Protein AF-A0A973CLG2-F1 (afdb_monomer_lite)

Secondary structure (DSSP, 8-state):
--------------S--HHHHHHHHHHHHHHHHHHHHTB-TTT--B-HHHHHHHHHHHHHHHHHHHTTTT---TTT--SHHHHHHHHHHHHHGGGHHHHTS-HHHHHHHHHHHHHHHHHHHHHHHHHHHHH---HHHHHHHHHHTTSPPEEEE-PPPSSS-TT-SEEEEGGGTEEEE-HHHHTT-HHHHHHHHHHHHHHHHS---HHHHHH-TTHHHHHHHHHHHHHTTSTTPPP-PPSSHHHHHHHHHHHHH-HHHHHHHHTTSS-HHHHHT---SSHHHHHHHHHHHTTTB--HHHHHHHHHHHHHTT-B-TTSPBP-GGGGEETTEE-HHHHHHHHHH-HHHHHHHHHHHHHHHHHHHHTTS-HHHHHHT--S-HHHHHHHHHHHHHTTS--S-S-------

Sequence (405 aa):
MTKKLTILFLLYFTSASAADFSDSIYAALLNELYRQAAIDPVTGLELKDERRRMQRQHEKLALWYKKKNDFISSKNCRSPECKKIWTSYKKEMANEKLLYVSAKKRLKFCKEIAAHYKLVNKTFDASIKNLTNDAEVRKLFKKRLKQTLHFRFRYFQRSQTSQTAAVYFPALQVIAINLDIAYKNTGNFIDSFAHEFWHHLLPVSESRLAESFFIEGQTELLADEWNNSFKGVKPGTIEYPLQTAWVSLLYSIEKEKYLRYLCSIIPKKTLANIEYKDGFSNHVISVFKNSQLCPPKKKQRLEELLANWGWKEDDKSPLKLDVHLEKGLFSKEKMLRLFKRKRQLYMDLANAIAVINLQDLHAKFTKDEILERLKVNNGLKANMSKLLDYCKNPKKEYNVKYFYE

Radius of gyration: 23.57 Å; chains: 1; bounding box: 64×48×65 Å

pLDDT: mean 80.49, std 15.83, range [25.83, 96.81]

Foldseek 3Di:
DDDDDPPPPPDDDDDDFLLRLLCVQLVQVLVVLCLLLCADPPPLDHVVVSLVVLQVVLVVLVVVCVVVVVPDDPVPQPDPVSVVSVVVNFQSCLSNVSSVDDSVLSSVLSVLSVVLSVVCSVCVVVLLVVQDPDPVLVVLLSVLSVDDAAETRGDDDPPPLRQQQWDADQVVSYIYGRNVNSSVDDQRNSLNVQLNVQLSSFPDDLLVVLVDLLLLLVSQLRSVLSSVSRPDHDDDPGALLLSVLLVLLLCLLPVHVVSCCRNVVDPLVVSLPDDDPDPLNVLSSPLSNCLQAAPPVNQVQLQVLVVLLVDAPPVRHRDHCVQQDDPRGRDSVSLSVCCVPVVVVSSVSSSSSSLVSLVVSCVPDPLVRSLVSRPGDPVSSVSSSVVSVCSVPPHNDPPHDDNDD

Structure (mmCIF, N/CA/C/O backbone):
data_AF-A0A973CLG2-F1
#
_entry.id   AF-A0A973CLG2-F1
#
loop_
_atom_site.group_PDB
_atom_site.id
_atom_site.type_symbol
_atom_site.label_atom_id
_atom_site.label_alt_id
_atom_site.label_comp_id
_atom_site.label_asym_id
_atom_site.label_entity_id
_atom_site.label_seq_id
_atom_site.pdbx_PDB_ins_code
_atom_site.Cartn_x
_atom_site.Cartn_y
_atom_site.Cartn_z
_atom_site.occupancy
_atom_site.B_iso_or_equiv
_atom_site.auth_seq_id
_atom_site.auth_comp_id
_atom_site.auth_asym_id
_atom_site.auth_atom_id
_atom_site.pdbx_PDB_model_num
ATOM 1 N N . MET A 1 1 ? -35.916 29.441 30.703 1.00 29.02 1 MET A N 1
ATOM 2 C CA . MET A 1 1 ? -35.118 28.470 31.493 1.00 29.02 1 MET A CA 1
ATOM 3 C C . MET A 1 1 ? -35.302 27.113 30.824 1.00 29.02 1 MET A C 1
ATOM 5 O O . MET A 1 1 ? -36.443 26.757 30.612 1.00 29.02 1 MET A O 1
ATOM 9 N N . THR A 1 2 ? -34.326 26.350 30.338 1.00 29.56 2 THR A N 1
ATOM 10 C CA . THR A 1 2 ? -32.862 26.372 30.442 1.00 29.56 2 THR A CA 1
ATOM 11 C C . THR A 1 2 ? -32.321 25.562 29.250 1.00 29.56 2 THR A C 1
ATOM 13 O O . THR A 1 2 ? -32.924 24.578 28.831 1.00 29.56 2 THR A O 1
ATOM 16 N N . LYS A 1 3 ? -31.195 26.011 28.694 1.00 30.45 3 LYS A N 1
ATOM 17 C CA . LYS A 1 3 ? -30.472 25.493 27.520 1.00 30.45 3 LYS A CA 1
ATOM 18 C C . LYS A 1 3 ? -30.114 23.994 27.609 1.00 30.45 3 LYS A C 1
ATOM 20 O O . LYS A 1 3 ? -29.647 23.552 28.652 1.00 30.45 3 LYS A O 1
ATOM 25 N N . LYS A 1 4 ? -30.150 23.277 26.476 1.00 27.64 4 LYS A N 1
ATOM 26 C CA . LYS A 1 4 ? -29.234 22.160 26.143 1.00 27.64 4 LYS A CA 1
ATOM 27 C C . LYS A 1 4 ? -28.883 22.264 24.652 1.00 27.64 4 LYS A C 1
ATOM 29 O O . LYS A 1 4 ? -29.654 21.846 23.804 1.00 27.64 4 LYS A O 1
ATOM 34 N N . LEU A 1 5 ? -27.944 23.138 24.295 1.00 26.69 5 LEU A N 1
ATOM 35 C CA . LEU A 1 5 ? -26.532 22.812 24.035 1.00 26.69 5 LEU A CA 1
ATOM 36 C C . LEU A 1 5 ? -26.334 21.742 22.940 1.00 26.69 5 LEU A C 1
ATOM 38 O O . LEU A 1 5 ? -25.760 20.681 23.165 1.00 26.69 5 LEU A O 1
ATOM 42 N N . THR A 1 6 ? -26.775 22.053 21.724 1.00 26.38 6 THR A N 1
ATOM 43 C CA . THR A 1 6 ? -26.227 21.444 20.508 1.00 26.38 6 THR A CA 1
ATOM 44 C C . THR A 1 6 ? -24.840 22.046 20.280 1.00 26.38 6 THR A C 1
ATOM 46 O O . THR A 1 6 ? -24.707 23.080 19.631 1.00 26.38 6 THR A O 1
ATOM 49 N N . ILE A 1 7 ? -23.793 21.453 20.860 1.00 26.30 7 ILE A N 1
ATOM 50 C CA . ILE A 1 7 ? -22.419 21.786 20.466 1.00 26.30 7 ILE A CA 1
ATOM 51 C C . ILE A 1 7 ? -22.184 21.134 19.100 1.00 26.30 7 ILE A C 1
ATOM 53 O O . ILE A 1 7 ? -21.836 19.958 19.002 1.00 26.30 7 ILE A O 1
ATOM 57 N N . LEU A 1 8 ? -22.405 21.907 18.034 1.00 25.83 8 LEU A N 1
ATOM 58 C CA . LEU A 1 8 ? -21.754 21.669 16.752 1.00 25.83 8 LEU A CA 1
ATOM 59 C C . LEU A 1 8 ? -20.248 21.867 16.975 1.00 25.83 8 LEU A C 1
ATOM 61 O O . LEU A 1 8 ? -19.780 22.993 17.129 1.00 25.83 8 LEU A O 1
ATOM 65 N N . PHE A 1 9 ? -19.482 20.779 16.981 1.00 27.50 9 PHE A N 1
ATOM 66 C CA . PHE A 1 9 ? -18.028 20.829 16.820 1.00 27.50 9 PHE A CA 1
ATOM 67 C C . PHE A 1 9 ? -17.706 21.170 15.355 1.00 27.50 9 PHE A C 1
ATOM 69 O O . PHE A 1 9 ? -17.361 20.310 14.549 1.00 27.50 9 PHE A O 1
ATOM 76 N N . LEU A 1 10 ? -17.862 22.442 14.992 1.00 30.69 10 LEU A N 1
ATOM 77 C CA . LEU A 1 10 ? -17.218 23.035 13.821 1.00 30.69 10 LEU A CA 1
ATOM 78 C C . LEU A 1 10 ? -15.896 23.632 14.309 1.00 30.69 10 LEU A C 1
ATOM 80 O O . LEU A 1 10 ? -15.829 24.788 14.721 1.00 30.69 10 LEU A O 1
ATOM 84 N N . LEU A 1 11 ? -14.846 22.809 14.333 1.00 33.28 11 LEU A N 1
ATOM 85 C CA . LEU A 1 11 ? -13.491 23.292 14.578 1.00 33.28 11 LEU A CA 1
ATOM 86 C C . LEU A 1 11 ? -13.006 24.046 13.336 1.00 33.28 11 LEU A C 1
ATOM 88 O O . LEU A 1 11 ? -12.736 23.457 12.289 1.00 33.28 11 LEU A O 1
ATOM 92 N N . TYR A 1 12 ? -12.907 25.365 13.481 1.00 29.38 12 TYR A N 1
ATOM 93 C CA . TYR A 1 12 ? -12.111 26.236 12.628 1.00 29.38 12 TYR A CA 1
ATOM 94 C C . TYR A 1 12 ? -10.641 25.793 12.696 1.00 29.38 12 TYR A C 1
ATOM 96 O O . TYR A 1 12 ? -9.980 25.967 13.716 1.00 29.38 12 TYR A O 1
ATOM 104 N N . PHE A 1 13 ? -10.110 25.229 11.609 1.00 34.00 13 PHE A N 1
ATOM 105 C CA . PHE A 1 13 ? -8.679 24.951 11.474 1.00 34.00 13 PHE A CA 1
ATOM 106 C C . PHE A 1 13 ? -7.966 26.163 10.868 1.00 34.00 13 PHE A C 1
ATOM 108 O O . PHE A 1 13 ? -7.696 26.215 9.668 1.00 34.00 13 PHE A O 1
ATOM 115 N N . THR A 1 14 ? -7.632 27.146 11.700 1.00 32.78 14 THR A N 1
ATOM 116 C CA . THR A 1 14 ? -6.644 28.175 11.351 1.00 32.78 14 THR A CA 1
ATOM 117 C C . THR A 1 14 ? -5.260 27.727 11.821 1.00 32.78 14 THR A C 1
ATOM 119 O O . THR A 1 14 ? -5.054 27.460 12.999 1.00 32.78 14 THR A O 1
ATOM 122 N N . SER A 1 15 ? -4.331 27.590 10.866 1.00 38.94 15 SER A N 1
ATOM 123 C CA . SER A 1 15 ? -2.878 27.404 11.055 1.00 38.94 15 SER A CA 1
ATOM 124 C C . SER A 1 15 ? -2.426 26.397 12.128 1.00 38.94 15 SER A C 1
ATOM 126 O O . SER A 1 15 ? -1.574 26.705 12.952 1.00 38.94 15 SER A O 1
ATOM 128 N N . ALA A 1 16 ? -2.926 25.165 12.062 1.00 37.53 16 ALA A N 1
ATOM 129 C CA . ALA A 1 16 ? -2.417 24.041 12.847 1.00 37.53 16 ALA A CA 1
ATOM 130 C C . ALA A 1 16 ? -1.033 23.571 12.346 1.00 37.53 16 ALA A C 1
ATOM 132 O O . ALA A 1 16 ? -0.792 23.461 11.129 1.00 37.53 16 ALA A O 1
ATOM 133 N N . SER A 1 17 ? -0.124 23.294 13.281 1.00 45.66 17 SER A N 1
ATOM 134 C CA . SER A 1 17 ? 1.103 22.535 13.035 1.00 45.66 17 SER A CA 1
ATOM 135 C C . SER A 1 17 ? 0.755 21.094 12.611 1.00 45.66 17 SER A C 1
ATOM 137 O O . SER A 1 17 ? -0.390 20.658 12.716 1.00 45.66 17 SER A O 1
ATOM 139 N N . ALA A 1 18 ? 1.714 20.336 12.071 1.00 44.69 18 ALA A N 1
ATOM 140 C CA . ALA A 1 18 ? 1.458 18.947 11.661 1.00 44.69 18 ALA A CA 1
ATOM 141 C C . ALA A 1 18 ? 1.094 18.033 12.852 1.00 44.69 18 ALA A C 1
ATOM 143 O O . ALA A 1 18 ? 0.327 17.086 12.675 1.00 44.69 18 ALA A O 1
ATOM 144 N N . ALA A 1 19 ? 1.593 18.359 14.052 1.00 48.97 19 ALA A N 1
ATOM 145 C CA . ALA A 1 19 ? 1.248 17.681 15.300 1.00 48.97 19 ALA A CA 1
ATOM 146 C C . ALA A 1 19 ? -0.251 17.836 15.613 1.00 48.97 19 ALA A C 1
ATOM 148 O O . ALA A 1 19 ? -0.948 16.829 15.735 1.00 48.97 19 ALA A O 1
ATOM 149 N N . ASP A 1 20 ? -0.767 19.071 15.567 1.00 53.72 20 ASP A N 1
ATOM 150 C CA . ASP A 1 20 ? -2.161 19.405 15.907 1.00 53.72 20 ASP A CA 1
ATOM 151 C C . ASP A 1 20 ? -3.197 18.681 15.022 1.00 53.72 20 ASP A C 1
ATOM 153 O O . ASP A 1 20 ? -4.295 18.343 15.468 1.00 53.72 20 ASP A O 1
ATOM 157 N N . PHE A 1 21 ? -2.868 18.412 13.753 1.00 54.22 21 PHE A N 1
ATOM 158 C CA . PHE A 1 21 ? -3.772 17.680 12.865 1.00 54.22 21 PHE A CA 1
ATOM 159 C C . PHE A 1 21 ? -3.670 16.164 13.007 1.00 54.22 21 PHE A C 1
ATOM 161 O O . PHE A 1 21 ? -4.703 15.491 12.974 1.00 54.22 21 PHE A O 1
ATOM 168 N N . SER A 1 22 ? -2.466 15.609 13.184 1.00 57.81 22 SER A N 1
ATOM 169 C CA . SER A 1 22 ? -2.347 14.180 13.483 1.00 57.81 22 SER A CA 1
ATOM 170 C C . SER A 1 22 ? -3.107 13.843 14.772 1.00 57.81 22 SER A C 1
ATOM 172 O O . SER A 1 22 ? -3.892 12.896 14.783 1.00 57.81 22 SER A O 1
ATOM 174 N N . ASP A 1 23 ? -3.025 14.713 15.785 1.00 66.00 23 ASP A N 1
ATOM 175 C CA . ASP A 1 23 ? -3.828 14.628 17.003 1.00 66.00 23 ASP A CA 1
ATOM 176 C C . ASP A 1 23 ? -5.332 14.654 16.713 1.00 66.00 23 ASP A C 1
ATOM 178 O O . ASP A 1 23 ? -6.080 13.874 17.299 1.00 66.00 23 ASP A O 1
ATOM 182 N N . SER A 1 24 ? -5.791 15.468 15.756 1.00 69.25 24 SER A N 1
ATOM 183 C CA . SER A 1 24 ? -7.209 15.517 15.374 1.00 69.25 24 SER A CA 1
ATOM 184 C C . SER A 1 24 ? -7.703 14.243 14.667 1.00 69.25 24 SER A C 1
ATOM 186 O O . SER A 1 24 ? -8.803 13.766 14.956 1.00 69.25 24 SER A O 1
ATOM 188 N N . ILE A 1 25 ? -6.883 13.647 13.791 1.00 73.25 25 ILE A N 1
ATOM 189 C CA . ILE A 1 25 ? -7.182 12.378 13.110 1.00 73.25 25 ILE A CA 1
ATOM 190 C C . ILE A 1 25 ? -7.242 11.244 14.133 1.00 73.25 25 ILE A C 1
ATOM 192 O O . ILE A 1 25 ? -8.201 10.470 14.155 1.00 73.25 25 ILE A O 1
ATOM 196 N N . TYR A 1 26 ? -6.244 11.154 15.010 1.00 75.88 26 TYR A N 1
ATOM 197 C CA . TYR A 1 26 ? -6.197 10.107 16.024 1.00 75.88 26 TYR A CA 1
ATOM 198 C C . TYR A 1 26 ? -7.281 10.285 17.088 1.00 75.88 26 TYR A C 1
ATOM 200 O O . TYR A 1 26 ? -7.876 9.295 17.503 1.00 75.88 26 TYR A O 1
ATOM 208 N N . ALA A 1 27 ? -7.617 11.516 17.479 1.00 77.12 27 ALA A N 1
ATOM 209 C CA . ALA A 1 27 ? -8.753 11.783 18.358 1.00 77.12 27 ALA A CA 1
ATOM 210 C C . ALA A 1 27 ? -10.077 11.350 17.715 1.00 77.12 27 ALA A C 1
ATOM 212 O O . ALA A 1 27 ? -10.885 10.687 18.365 1.00 77.12 27 ALA A O 1
ATOM 213 N N . ALA A 1 28 ? -10.288 11.655 16.429 1.00 80.00 28 ALA A N 1
ATOM 214 C CA . ALA A 1 28 ? -11.472 11.210 15.697 1.00 80.00 28 ALA A CA 1
ATOM 215 C C . ALA A 1 28 ? -11.559 9.677 15.628 1.00 80.00 28 ALA A C 1
ATOM 217 O O . ALA A 1 28 ? -12.631 9.112 15.855 1.00 80.00 28 ALA A O 1
ATOM 218 N N . LEU A 1 29 ? -10.433 8.999 15.389 1.00 83.69 29 LEU A N 1
ATOM 219 C CA . LEU A 1 29 ? -10.368 7.543 15.423 1.00 83.69 29 LEU A CA 1
ATOM 220 C C . LEU A 1 29 ? -10.675 6.990 16.815 1.00 83.69 29 LEU A C 1
ATOM 222 O O . LEU A 1 29 ? -11.507 6.098 16.935 1.00 83.69 29 LEU A O 1
ATOM 226 N N . LEU A 1 30 ? -10.020 7.496 17.863 1.00 85.75 30 LEU A N 1
ATOM 227 C CA . LEU A 1 30 ? -10.207 7.010 19.229 1.00 85.75 30 LEU A CA 1
ATOM 228 C C . LEU A 1 30 ? -11.650 7.201 19.690 1.00 85.75 30 LEU A C 1
ATOM 230 O O . LEU A 1 30 ? -12.245 6.245 20.179 1.00 85.75 30 LEU A O 1
ATOM 234 N N . ASN A 1 31 ? -12.235 8.379 19.473 1.00 85.38 31 ASN A N 1
ATOM 235 C CA . ASN A 1 31 ? -13.639 8.645 19.794 1.00 85.38 31 ASN A CA 1
ATOM 236 C C . ASN A 1 31 ? -14.563 7.610 19.155 1.00 85.38 31 ASN A C 1
ATOM 238 O O . ASN A 1 31 ? -15.448 7.050 19.803 1.00 85.38 31 ASN A O 1
ATOM 242 N N . GLU A 1 32 ? -14.319 7.312 17.886 1.00 87.81 32 GLU A N 1
ATOM 243 C CA . GLU A 1 32 ? -15.111 6.343 17.160 1.00 87.81 32 GLU A CA 1
ATOM 244 C C . GLU A 1 32 ? -14.826 4.900 17.623 1.00 87.81 32 GLU A C 1
ATOM 246 O O . GLU A 1 32 ? -15.765 4.127 17.774 1.00 87.81 32 GLU A O 1
ATOM 251 N N . LEU A 1 33 ? -13.586 4.533 17.964 1.00 90.25 33 LEU A N 1
ATOM 252 C CA . LEU A 1 33 ? -13.255 3.224 18.545 1.00 90.25 33 LEU A CA 1
ATOM 253 C C . LEU A 1 33 ? -13.944 2.996 19.895 1.00 90.25 33 LEU A C 1
ATOM 255 O O . LEU A 1 33 ? -14.503 1.923 20.111 1.00 90.25 33 LEU A O 1
ATOM 259 N N . TYR A 1 34 ? -13.932 3.989 20.789 1.00 92.62 34 TYR A N 1
ATOM 260 C CA . TYR A 1 34 ? -14.622 3.923 22.081 1.00 92.62 34 TYR A CA 1
ATOM 261 C C . TYR A 1 34 ? -16.139 3.770 21.895 1.00 92.62 34 TYR A C 1
ATOM 263 O O . TYR A 1 34 ? -16.749 2.892 22.513 1.00 92.62 34 TYR A O 1
ATOM 271 N N . ARG A 1 35 ? -16.729 4.521 20.954 1.00 91.81 35 ARG A N 1
ATOM 272 C CA . ARG A 1 35 ? -18.143 4.386 20.568 1.00 91.81 35 ARG A CA 1
ATOM 273 C C . ARG A 1 35 ? -18.462 2.984 20.047 1.00 91.81 35 ARG A C 1
ATOM 275 O O . ARG A 1 35 ? -19.391 2.340 20.521 1.00 91.81 35 ARG A O 1
ATOM 282 N N . GLN A 1 36 ? -17.659 2.469 19.117 1.00 92.00 36 GLN A N 1
ATOM 283 C CA . GLN A 1 36 ? -17.831 1.121 18.563 1.00 92.00 36 GLN A CA 1
ATOM 284 C C . GLN A 1 36 ? -17.568 0.015 19.594 1.00 92.00 36 GLN A C 1
ATOM 286 O O . GLN A 1 36 ? -18.073 -1.096 19.451 1.00 92.00 36 GLN A O 1
ATOM 291 N N . ALA A 1 37 ? -16.801 0.300 20.643 1.00 93.44 37 ALA A N 1
ATOM 292 C CA . ALA A 1 37 ? -16.593 -0.596 21.769 1.00 93.44 37 ALA A CA 1
ATOM 293 C C . ALA A 1 37 ? -17.707 -0.501 22.828 1.00 93.44 37 ALA A C 1
ATOM 295 O O . ALA A 1 37 ? -17.735 -1.344 23.726 1.00 93.44 37 ALA A O 1
ATOM 296 N N . ALA A 1 38 ? -18.624 0.470 22.740 1.00 96.00 38 ALA A N 1
ATOM 297 C CA . ALA A 1 38 ? -19.581 0.813 23.796 1.00 96.00 38 ALA A CA 1
ATOM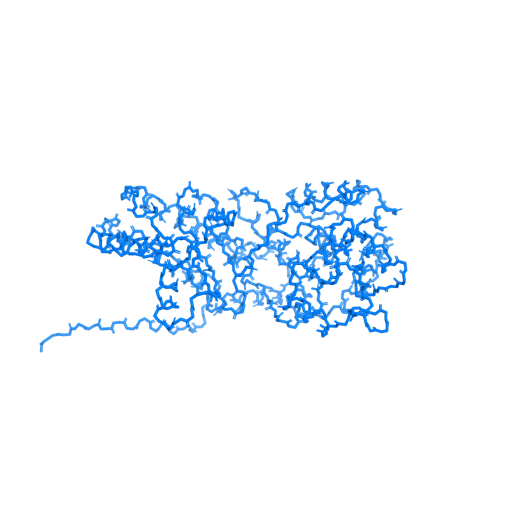 298 C C . ALA A 1 38 ? -18.884 1.022 25.157 1.00 96.00 38 ALA A C 1
ATOM 300 O O . ALA A 1 38 ? -19.274 0.451 26.181 1.00 96.00 38 ALA A O 1
ATOM 301 N N . ILE A 1 39 ? -17.801 1.800 25.137 1.00 96.00 39 ILE A N 1
ATOM 302 C CA . ILE A 1 39 ? -17.019 2.203 26.306 1.00 96.00 39 ILE A CA 1
ATOM 303 C C . ILE A 1 39 ? -17.008 3.727 26.352 1.00 96.00 39 ILE A C 1
ATOM 305 O O . ILE A 1 39 ? -16.725 4.377 25.347 1.00 96.00 39 ILE A O 1
ATOM 309 N N . ASP A 1 40 ? -17.274 4.292 27.522 1.00 92.19 40 ASP A N 1
ATOM 310 C CA . ASP A 1 40 ? -17.141 5.723 27.745 1.00 92.19 40 ASP A CA 1
ATOM 311 C C . ASP A 1 40 ? -15.647 6.112 27.756 1.00 92.19 40 ASP A C 1
ATOM 313 O O . ASP A 1 40 ? -14.876 5.549 28.543 1.00 92.19 40 ASP A O 1
ATOM 317 N N . PRO A 1 41 ? -15.200 7.042 26.893 1.00 85.75 41 PRO A N 1
ATOM 318 C CA . PRO A 1 41 ? -13.782 7.371 26.761 1.00 85.75 41 PRO A CA 1
ATOM 319 C C . PRO A 1 41 ? -13.200 8.104 27.980 1.00 85.75 41 PRO A C 1
ATOM 321 O O . PRO A 1 41 ? -11.981 8.112 28.143 1.00 85.75 41 PRO A O 1
ATOM 324 N N . VAL A 1 42 ? -14.036 8.709 28.833 1.00 86.00 42 VAL A N 1
ATOM 325 C CA . VAL A 1 42 ? -13.607 9.507 29.994 1.00 86.00 42 VAL A CA 1
ATOM 326 C C . VAL A 1 42 ? -13.492 8.629 31.237 1.00 86.00 42 VAL A C 1
ATOM 328 O O . VAL A 1 42 ? -12.469 8.618 31.916 1.00 86.00 42 VAL A O 1
ATOM 331 N N . THR A 1 43 ? -14.539 7.866 31.529 1.00 91.38 43 THR A N 1
ATOM 332 C CA . THR A 1 43 ? -14.642 7.016 32.722 1.00 91.38 43 THR A CA 1
ATOM 333 C C . THR A 1 43 ? -14.064 5.618 32.497 1.00 91.38 43 THR A C 1
ATOM 335 O O . THR A 1 43 ? -13.732 4.919 33.453 1.00 91.38 43 THR A O 1
ATOM 338 N N . GLY A 1 44 ? -13.948 5.177 31.239 1.00 89.62 44 GLY A N 1
ATOM 339 C CA . GLY A 1 44 ? -13.568 3.810 30.879 1.00 89.62 44 GLY A CA 1
ATOM 340 C C . GLY A 1 44 ? -14.634 2.762 31.214 1.00 89.62 44 GLY A C 1
ATOM 341 O O . GLY A 1 44 ? -14.360 1.562 31.110 1.00 89.62 44 GLY A O 1
ATOM 342 N N . LEU A 1 45 ? -15.827 3.190 31.634 1.00 95.06 45 LEU A N 1
ATOM 343 C CA . LEU A 1 45 ? -16.931 2.310 31.996 1.00 95.06 45 LEU A CA 1
ATOM 344 C C . LEU A 1 45 ? -17.702 1.842 30.761 1.00 95.06 45 LEU A C 1
ATOM 346 O O . LEU A 1 45 ? -17.720 2.482 29.711 1.00 95.06 45 LEU A O 1
ATOM 350 N N . GLU A 1 46 ? -18.353 0.690 30.893 1.00 96.38 46 GLU A N 1
ATOM 351 C CA . GLU A 1 46 ? -19.186 0.134 29.832 1.00 96.38 46 GLU A CA 1
ATOM 352 C C . GLU A 1 46 ? -20.514 0.885 29.695 1.00 96.38 46 GLU A C 1
ATOM 354 O O . GLU A 1 46 ? -21.287 0.992 30.649 1.00 96.38 46 GLU A O 1
ATOM 359 N N . LEU A 1 47 ? -20.838 1.275 28.463 1.00 96.56 47 LEU A N 1
ATOM 360 C CA . LEU A 1 47 ? -22.143 1.800 28.074 1.00 96.56 47 LEU A CA 1
ATOM 361 C C . LEU A 1 47 ? -23.104 0.630 27.801 1.00 96.56 47 LEU A C 1
ATOM 363 O O . LEU A 1 47 ? -23.345 0.236 26.657 1.00 96.56 47 LEU A O 1
ATOM 367 N N . LYS A 1 48 ? -23.628 0.022 28.875 1.00 95.88 48 LYS A N 1
ATOM 368 C CA . LYS A 1 48 ? -24.414 -1.230 28.814 1.00 95.88 48 LYS A CA 1
ATOM 369 C C . LYS A 1 48 ? -25.631 -1.145 27.890 1.00 95.88 48 LYS A C 1
ATOM 371 O O . LYS A 1 48 ? -25.882 -2.085 27.132 1.00 95.88 48 LYS A O 1
ATOM 376 N N . ASP A 1 49 ? -26.374 -0.043 27.939 1.00 96.81 49 ASP A N 1
ATOM 377 C CA . ASP A 1 49 ? -27.581 0.132 27.125 1.00 96.81 49 ASP A CA 1
ATOM 378 C C . ASP A 1 49 ? -27.248 0.328 25.647 1.00 96.81 49 ASP A C 1
ATOM 380 O O . ASP A 1 49 ? -27.911 -0.248 24.781 1.00 96.81 49 ASP A O 1
ATOM 384 N N . GLU A 1 50 ? -26.165 1.048 25.347 1.00 95.06 50 GLU A N 1
ATOM 385 C CA . GLU A 1 50 ? -25.673 1.179 23.980 1.00 95.06 50 GLU A CA 1
ATOM 386 C C . GLU A 1 50 ? -25.217 -0.173 23.428 1.00 95.06 50 GLU A C 1
ATOM 388 O O . GLU A 1 50 ? -25.637 -0.553 22.332 1.00 95.06 50 GLU A O 1
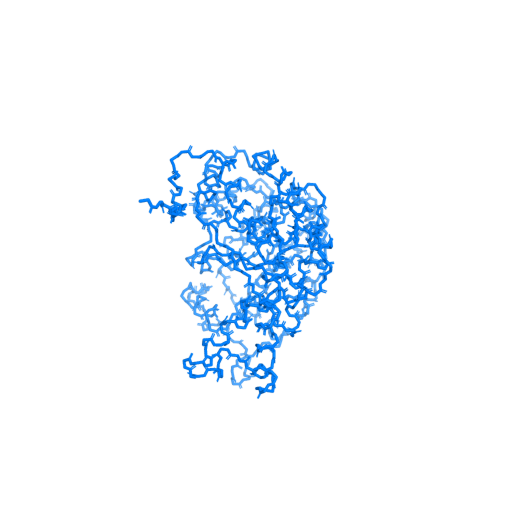ATOM 393 N N . ARG A 1 51 ? -24.458 -0.955 24.209 1.00 96.19 51 ARG A N 1
ATOM 394 C CA . ARG A 1 51 ? -24.062 -2.309 23.804 1.00 96.19 51 ARG A CA 1
ATOM 395 C C . ARG A 1 51 ? -25.276 -3.177 23.492 1.00 96.19 51 ARG A C 1
ATOM 397 O O . ARG A 1 51 ? -25.324 -3.791 22.429 1.00 96.19 51 ARG A O 1
ATOM 404 N N . ARG A 1 52 ? -26.265 -3.217 24.394 1.00 96.19 52 ARG A N 1
ATOM 405 C CA . ARG A 1 52 ? -27.501 -3.996 24.203 1.00 96.19 52 ARG A CA 1
ATOM 406 C C . ARG A 1 52 ? -28.249 -3.558 22.945 1.00 96.19 52 ARG A C 1
ATOM 408 O O . ARG A 1 52 ? -28.717 -4.407 22.189 1.00 96.19 52 ARG A O 1
ATOM 415 N N . ARG A 1 53 ? -28.345 -2.249 22.693 1.00 96.62 53 ARG A N 1
ATOM 416 C CA . ARG A 1 53 ? -28.970 -1.692 21.484 1.00 96.62 53 ARG A CA 1
ATOM 417 C C . ARG A 1 53 ? -28.256 -2.162 20.214 1.00 96.62 53 ARG A C 1
ATOM 419 O O . ARG A 1 53 ? -28.922 -2.591 19.276 1.00 96.62 53 ARG A O 1
ATOM 426 N N . MET A 1 54 ? -26.926 -2.097 20.187 1.00 94.88 54 MET A N 1
ATOM 427 C CA . MET A 1 54 ? -26.123 -2.535 19.039 1.00 94.88 54 MET A CA 1
ATOM 428 C C . MET A 1 54 ? -26.231 -4.050 18.818 1.00 94.88 54 MET A C 1
ATOM 430 O O . MET A 1 54 ? -26.489 -4.481 17.701 1.00 94.88 54 MET A O 1
ATOM 434 N N . GLN A 1 55 ? -26.160 -4.860 19.880 1.00 94.69 55 GLN A N 1
ATOM 435 C CA . GLN A 1 55 ? -26.312 -6.319 19.790 1.00 94.69 55 GLN A CA 1
ATOM 436 C C . GLN A 1 55 ? -27.675 -6.740 19.224 1.00 94.69 55 GLN A C 1
ATOM 438 O O . GLN A 1 55 ? -27.725 -7.556 18.307 1.00 94.69 55 GLN A O 1
ATOM 443 N N . ARG A 1 56 ? -28.776 -6.118 19.669 1.00 95.19 56 ARG A N 1
ATOM 444 C CA . ARG A 1 56 ? -30.113 -6.364 19.090 1.00 95.19 56 ARG A CA 1
ATOM 445 C C . ARG A 1 56 ? -30.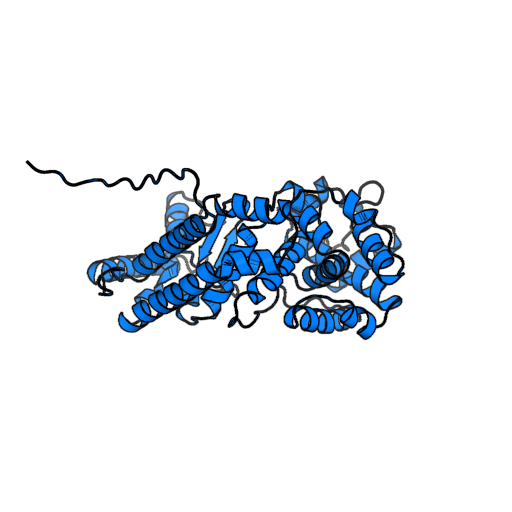171 -6.028 17.598 1.00 95.19 56 ARG A C 1
ATOM 447 O O . ARG A 1 56 ? -30.821 -6.724 16.818 1.00 95.19 56 ARG A O 1
ATOM 454 N N . GLN A 1 57 ? -29.497 -4.954 17.186 1.00 93.31 57 GLN A N 1
ATOM 455 C CA . GLN A 1 57 ? -29.400 -4.586 15.776 1.00 93.31 57 GLN A CA 1
ATOM 456 C C . GLN A 1 57 ? -28.585 -5.619 14.980 1.00 93.31 57 GLN A C 1
ATOM 458 O O . GLN A 1 57 ? -28.978 -5.950 13.861 1.00 93.31 57 GLN A O 1
ATOM 463 N N . HIS A 1 58 ? -27.503 -6.162 15.549 1.00 92.56 58 HIS A N 1
ATOM 464 C CA . HIS A 1 58 ? -26.711 -7.227 14.923 1.00 92.56 58 HIS A CA 1
ATOM 465 C C . HIS A 1 58 ? -27.539 -8.493 14.725 1.00 92.56 58 HIS A C 1
ATOM 467 O O . HIS A 1 58 ? -27.584 -9.018 13.617 1.00 92.56 58 HIS A O 1
ATOM 473 N N . GLU A 1 59 ? -28.270 -8.929 15.753 1.00 92.38 59 GLU A N 1
ATOM 474 C CA . GLU A 1 59 ? -29.168 -10.084 15.675 1.00 92.38 59 GLU A CA 1
ATOM 475 C C . GLU A 1 59 ? -30.178 -9.910 14.533 1.00 92.38 59 GLU A C 1
ATOM 477 O O . GLU A 1 59 ? -30.276 -10.766 13.651 1.00 92.38 59 GLU A O 1
ATOM 482 N N . LYS A 1 60 ? -30.857 -8.755 14.469 1.00 93.06 60 LYS A N 1
ATOM 483 C CA . LYS A 1 60 ? -31.806 -8.428 13.392 1.00 93.06 60 LYS A CA 1
ATOM 484 C C . LYS A 1 60 ? -31.167 -8.506 12.000 1.00 93.06 60 LYS A C 1
ATOM 486 O O . LYS A 1 60 ? -31.774 -9.047 11.072 1.00 93.06 60 LYS A O 1
ATOM 491 N N . LEU A 1 61 ? -29.968 -7.950 11.839 1.00 90.31 61 LEU A N 1
ATOM 492 C CA . LEU A 1 61 ? -29.247 -7.920 10.565 1.00 90.31 61 LEU A CA 1
ATOM 493 C C . LEU A 1 61 ? -28.721 -9.305 10.159 1.00 90.31 61 LEU A C 1
ATOM 495 O O . LEU A 1 61 ? -28.831 -9.671 8.988 1.00 90.31 61 LEU A O 1
ATOM 499 N N . ALA A 1 62 ? -28.223 -10.097 11.108 1.00 87.75 62 ALA A N 1
ATOM 500 C CA . ALA A 1 62 ? -27.779 -11.470 10.887 1.00 87.75 62 ALA A CA 1
ATOM 501 C C . ALA A 1 62 ? -28.947 -12.384 10.481 1.00 87.75 62 ALA A C 1
ATOM 503 O O . ALA A 1 62 ? -28.836 -13.145 9.520 1.00 87.75 62 ALA A O 1
ATOM 504 N N . LEU A 1 63 ? -30.100 -12.254 11.146 1.00 89.12 63 LEU A N 1
ATOM 505 C CA . LEU A 1 63 ? -31.345 -12.937 10.779 1.00 89.12 63 LEU A CA 1
ATOM 506 C C . LEU A 1 63 ? -31.793 -12.578 9.357 1.00 89.12 63 LEU A C 1
ATOM 508 O O . LEU A 1 63 ? -32.175 -13.462 8.590 1.00 89.12 63 LEU A O 1
ATOM 512 N N . TRP A 1 64 ? -31.736 -11.294 8.991 1.00 87.81 64 TRP A N 1
ATOM 513 C CA . TRP A 1 64 ? -32.053 -10.852 7.632 1.00 87.81 64 TRP A CA 1
ATOM 514 C C . TRP A 1 64 ? -31.103 -11.458 6.592 1.00 87.81 64 TRP A C 1
ATOM 516 O O . TRP A 1 64 ? -31.572 -11.943 5.564 1.00 87.81 64 TRP A O 1
ATOM 526 N N . TYR A 1 65 ? -29.796 -11.472 6.868 1.00 84.38 65 TYR A N 1
ATOM 527 C CA . TYR A 1 65 ? -28.792 -12.030 5.960 1.00 84.38 65 TYR A CA 1
ATOM 528 C C . TYR A 1 65 ? -28.991 -13.542 5.760 1.00 84.38 65 TYR A C 1
ATOM 530 O O . TYR A 1 65 ? -29.080 -14.008 4.623 1.00 84.38 65 TYR A O 1
ATOM 538 N N . LYS A 1 66 ? -29.217 -14.287 6.852 1.00 84.19 66 LYS A N 1
ATOM 539 C CA . LYS A 1 66 ? -29.493 -15.732 6.821 1.00 84.19 66 LYS A CA 1
ATOM 540 C C . LYS A 1 66 ? -30.766 -16.074 6.042 1.00 84.19 66 LYS A C 1
ATOM 542 O O . LYS A 1 66 ? -30.770 -17.008 5.248 1.00 84.19 66 LYS A O 1
ATOM 547 N N . LYS A 1 67 ? -31.844 -15.290 6.201 1.00 85.25 67 LYS A N 1
ATOM 548 C CA . LYS A 1 67 ? -33.098 -15.446 5.426 1.00 85.25 67 LYS A CA 1
ATOM 549 C C . LYS A 1 67 ? -32.908 -15.277 3.914 1.00 85.25 67 LYS A C 1
ATOM 551 O O . LYS A 1 67 ? -33.819 -15.565 3.145 1.00 85.25 67 LYS A O 1
ATOM 556 N N . LYS A 1 68 ? -31.755 -14.767 3.485 1.00 80.25 68 LYS A N 1
ATOM 557 C CA . LYS A 1 68 ? -31.399 -14.552 2.084 1.00 80.25 68 LYS A CA 1
ATOM 558 C C . LYS A 1 68 ? -30.342 -15.553 1.599 1.00 80.25 68 LYS A C 1
ATOM 560 O O . LYS A 1 68 ? -29.670 -15.288 0.603 1.00 80.25 68 LYS A O 1
ATOM 565 N N . ASN A 1 69 ? -30.228 -16.692 2.293 1.00 73.44 69 ASN A N 1
ATOM 566 C CA . ASN A 1 69 ? -29.330 -17.813 1.997 1.00 73.44 69 ASN A CA 1
ATOM 567 C C . ASN A 1 69 ? -27.865 -17.392 1.841 1.00 73.44 69 ASN A C 1
ATOM 569 O O . ASN A 1 69 ? -27.154 -17.926 0.997 1.00 73.44 69 ASN A O 1
ATOM 573 N N . ASP A 1 70 ? -27.441 -16.378 2.601 1.00 67.94 70 ASP A N 1
ATOM 574 C CA . ASP A 1 70 ? -26.083 -15.828 2.579 1.00 67.94 70 ASP A CA 1
ATOM 575 C C . ASP A 1 70 ? -25.592 -15.359 1.195 1.00 67.94 70 ASP A C 1
ATOM 577 O O . ASP A 1 70 ? -24.407 -15.085 1.010 1.00 67.94 70 ASP A O 1
ATOM 581 N N . PHE A 1 71 ? -26.504 -15.209 0.227 1.00 71.00 71 PHE A N 1
ATOM 582 C CA . PHE A 1 71 ? -26.168 -14.933 -1.167 1.00 71.00 71 PHE A CA 1
ATOM 583 C C . PHE A 1 71 ? -26.206 -13.437 -1.506 1.00 71.00 71 PHE A C 1
ATOM 585 O O . PHE A 1 71 ? -26.029 -13.074 -2.661 1.00 71.00 71 PHE A O 1
ATOM 592 N N . ILE A 1 72 ? -26.456 -12.531 -0.553 1.00 71.94 72 ILE A N 1
ATOM 593 C CA . ILE A 1 72 ? -26.648 -11.104 -0.859 1.00 71.94 72 ILE A CA 1
ATOM 594 C C . ILE A 1 72 ? -25.346 -10.367 -1.185 1.00 71.94 72 ILE A C 1
ATOM 596 O O . ILE A 1 72 ? -24.350 -10.436 -0.472 1.00 71.94 72 ILE A O 1
ATOM 600 N N . SER A 1 73 ? -25.420 -9.556 -2.239 1.00 71.56 73 SER A N 1
ATOM 601 C CA . SER A 1 73 ? -24.395 -8.631 -2.702 1.00 71.56 73 SER A CA 1
ATOM 602 C C . SER A 1 73 ? -25.020 -7.339 -3.243 1.00 71.56 73 SER A C 1
ATOM 604 O O . SER A 1 73 ? -26.234 -7.213 -3.428 1.00 71.56 73 SER A O 1
ATOM 606 N N . SER A 1 74 ? -24.174 -6.362 -3.578 1.00 69.62 74 SER A N 1
ATOM 607 C CA . SER A 1 74 ? -24.606 -5.157 -4.300 1.00 69.62 74 SER A CA 1
ATOM 608 C C . SER A 1 74 ? -25.255 -5.468 -5.658 1.00 69.62 74 SER A C 1
ATOM 610 O O . SER A 1 74 ? -26.081 -4.682 -6.117 1.00 69.62 74 SER A O 1
ATOM 612 N N . LYS A 1 75 ? -24.915 -6.603 -6.287 1.00 72.62 75 LYS A N 1
ATOM 613 C CA . LYS A 1 75 ? -25.390 -6.994 -7.625 1.00 72.62 75 LYS A CA 1
ATOM 614 C C . LYS A 1 75 ? -26.804 -7.586 -7.615 1.00 72.62 75 LYS A C 1
ATOM 616 O O . LYS A 1 75 ? -27.530 -7.442 -8.598 1.00 72.62 75 LYS A O 1
ATOM 621 N N . ASN A 1 76 ? -27.216 -8.232 -6.523 1.00 79.00 76 ASN A N 1
ATOM 622 C CA . ASN A 1 76 ? -28.535 -8.870 -6.419 1.00 79.00 76 ASN A CA 1
ATOM 623 C C . ASN A 1 76 ? -29.508 -8.164 -5.458 1.00 79.00 76 ASN A C 1
ATOM 625 O O . ASN A 1 76 ? -30.713 -8.391 -5.556 1.00 79.00 76 ASN A O 1
ATOM 629 N N . CYS A 1 77 ? -29.048 -7.218 -4.631 1.00 82.50 77 CYS A N 1
ATOM 630 C CA . CYS A 1 77 ? -29.941 -6.260 -3.979 1.00 82.50 77 CYS A CA 1
ATOM 631 C C . CYS A 1 77 ? -30.438 -5.202 -4.979 1.00 82.50 77 CYS A C 1
ATOM 633 O O . CYS A 1 77 ? -29.866 -4.118 -5.103 1.00 82.50 77 CYS A O 1
ATOM 635 N N . ARG A 1 78 ? -31.525 -5.505 -5.702 1.00 82.94 78 ARG A N 1
ATOM 636 C CA . ARG A 1 78 ? -32.098 -4.592 -6.711 1.00 82.94 78 ARG A CA 1
ATOM 637 C C . ARG A 1 78 ? -33.055 -3.546 -6.126 1.00 82.94 78 ARG A C 1
ATOM 639 O O . ARG A 1 78 ? -33.032 -2.408 -6.592 1.00 82.94 78 ARG A O 1
ATOM 646 N N . SER A 1 79 ? -33.828 -3.879 -5.087 1.00 87.81 79 SER A N 1
ATOM 647 C CA . SER A 1 79 ? -34.776 -2.935 -4.472 1.00 87.81 79 SER A CA 1
ATOM 648 C C . SER A 1 79 ? -34.080 -1.881 -3.588 1.00 87.81 79 SER A C 1
ATOM 650 O O . SER A 1 79 ? -33.049 -2.186 -2.973 1.00 87.81 79 SER A O 1
ATOM 652 N N . PRO A 1 80 ? -34.632 -0.653 -3.471 1.00 89.31 80 PRO A N 1
ATOM 653 C CA . PRO A 1 80 ? -34.098 0.382 -2.578 1.00 89.31 80 PRO A CA 1
ATOM 654 C C . PRO A 1 80 ? -33.970 -0.086 -1.123 1.00 89.31 80 PRO A C 1
ATOM 656 O O . PRO A 1 80 ? -32.967 0.181 -0.463 1.00 89.31 80 PRO A O 1
ATOM 659 N N . GLU A 1 81 ? -34.950 -0.851 -0.642 1.00 88.25 81 GLU A N 1
ATOM 660 C CA . GLU A 1 81 ? -34.951 -1.410 0.708 1.00 88.25 81 GLU A CA 1
ATOM 661 C C . GLU A 1 81 ? -33.813 -2.421 0.916 1.00 88.25 81 GLU A C 1
ATOM 663 O O . GLU A 1 81 ? -33.055 -2.301 1.879 1.00 88.25 81 GLU A O 1
ATOM 668 N N . CYS A 1 82 ? -33.614 -3.360 -0.020 1.00 84.62 82 CYS A N 1
ATOM 669 C CA . CYS A 1 82 ? -32.510 -4.322 0.050 1.00 84.62 82 CYS A CA 1
ATOM 670 C C . CYS A 1 82 ? -31.162 -3.600 0.061 1.00 84.62 82 CYS A C 1
ATOM 672 O O . CYS A 1 82 ? -30.310 -3.895 0.896 1.00 84.62 82 CYS A O 1
ATOM 674 N N . LYS A 1 83 ? -30.982 -2.596 -0.810 1.00 85.75 83 LYS A N 1
ATOM 675 C CA . LYS A 1 83 ? -29.756 -1.782 -0.863 1.00 85.75 83 LYS A CA 1
ATOM 676 C C . LYS A 1 83 ? -29.497 -1.049 0.453 1.00 85.75 83 LYS A C 1
ATOM 678 O O . LYS A 1 83 ? -28.351 -1.006 0.910 1.00 85.75 83 LYS A O 1
ATOM 683 N N . LYS A 1 84 ? -30.543 -0.500 1.080 1.00 87.31 84 LYS A N 1
ATOM 684 C CA . LYS A 1 84 ? -30.458 0.178 2.380 1.00 87.31 84 LYS A CA 1
ATOM 685 C C . LYS A 1 84 ? -30.038 -0.792 3.486 1.00 87.31 84 LYS A C 1
ATOM 687 O O . LYS A 1 84 ? -29.085 -0.500 4.208 1.00 87.31 84 LYS A O 1
ATOM 692 N N . ILE A 1 85 ? -30.692 -1.951 3.587 1.00 86.06 85 ILE A N 1
ATOM 693 C CA . ILE A 1 85 ? -30.370 -2.959 4.608 1.00 86.06 85 ILE A CA 1
ATOM 694 C C . ILE A 1 85 ? -28.971 -3.538 4.373 1.00 86.06 85 ILE A C 1
ATOM 696 O O . ILE A 1 85 ? -28.192 -3.619 5.315 1.00 86.06 85 ILE A O 1
ATOM 700 N N . TRP A 1 86 ? -28.596 -3.837 3.127 1.00 84.75 86 TRP A N 1
ATOM 701 C CA . TRP A 1 86 ? -27.252 -4.304 2.773 1.00 84.75 86 TRP A CA 1
ATOM 702 C C . TRP A 1 86 ? -26.156 -3.295 3.141 1.00 84.75 86 TRP A C 1
ATOM 704 O O . TRP A 1 86 ? -25.108 -3.650 3.683 1.00 84.75 86 TRP A O 1
ATOM 714 N N . THR A 1 87 ? -26.399 -2.010 2.885 1.00 83.25 87 THR A N 1
ATOM 715 C CA . THR A 1 87 ? -25.467 -0.940 3.264 1.00 83.25 87 THR A CA 1
ATOM 716 C C . THR A 1 87 ? -25.339 -0.827 4.783 1.00 83.25 87 THR A C 1
ATOM 718 O O . THR A 1 87 ? -24.226 -0.676 5.286 1.00 83.25 87 THR A O 1
ATOM 721 N N . SER A 1 88 ? -26.453 -0.953 5.512 1.00 86.38 88 SER A N 1
ATOM 722 C CA . SER A 1 88 ? -26.456 -0.989 6.977 1.00 86.38 88 SER A CA 1
ATOM 723 C C . SER A 1 88 ? -25.723 -2.218 7.515 1.00 86.38 88 SER A C 1
ATOM 725 O O . SER A 1 88 ? -24.876 -2.055 8.384 1.00 86.38 88 SER A O 1
ATOM 727 N N . TYR A 1 89 ? -25.953 -3.406 6.950 1.00 86.81 89 TYR A N 1
ATOM 728 C CA . TYR A 1 89 ? -25.282 -4.649 7.336 1.00 86.81 89 TYR A CA 1
ATOM 729 C C . TYR A 1 89 ? -23.760 -4.486 7.335 1.00 86.81 89 TYR A C 1
ATOM 731 O O . TYR A 1 89 ? -23.108 -4.731 8.345 1.00 86.81 89 TYR A O 1
ATOM 739 N N . LYS A 1 90 ? -23.189 -3.970 6.239 1.00 82.38 90 LYS A N 1
ATOM 740 C CA . LYS A 1 90 ? -21.737 -3.758 6.138 1.00 82.38 90 LYS A CA 1
ATOM 741 C C . LYS A 1 90 ? -21.185 -2.813 7.200 1.00 82.38 90 LYS A C 1
ATOM 743 O O . LYS A 1 90 ? -20.033 -2.960 7.576 1.00 82.38 90 LYS A O 1
ATOM 748 N N . LYS A 1 91 ? -21.954 -1.817 7.635 1.00 84.81 91 LYS A N 1
ATOM 749 C CA . LYS A 1 91 ? -21.502 -0.839 8.629 1.00 84.81 91 LYS A CA 1
ATOM 750 C C . LYS A 1 91 ? -21.654 -1.379 10.048 1.00 84.81 91 LYS A C 1
ATOM 752 O O . LYS A 1 91 ? -20.706 -1.344 10.819 1.00 84.81 91 LYS A O 1
ATOM 757 N N . GLU A 1 92 ? -22.851 -1.845 10.379 1.00 86.81 92 GLU A N 1
ATOM 758 C CA . GLU A 1 92 ? -23.217 -2.206 11.748 1.00 86.81 92 GLU A CA 1
ATOM 759 C C . GLU A 1 92 ? -22.562 -3.528 12.169 1.00 86.81 92 GLU A C 1
ATOM 761 O O . GLU A 1 92 ? -22.132 -3.647 13.299 1.00 86.81 92 GLU A O 1
ATOM 766 N N . MET A 1 93 ? -22.365 -4.493 11.263 1.00 87.25 93 MET A N 1
ATOM 767 C CA . MET A 1 93 ? -21.725 -5.771 11.621 1.00 87.25 93 MET A CA 1
ATOM 768 C C . MET A 1 93 ? -20.204 -5.669 11.832 1.00 87.25 93 MET A C 1
ATOM 770 O O . MET A 1 93 ? -19.562 -6.658 12.171 1.00 87.25 93 MET A O 1
ATOM 774 N N . ALA A 1 94 ? -19.593 -4.499 11.614 1.00 85.06 94 ALA A N 1
ATOM 775 C CA . ALA A 1 94 ? -18.139 -4.332 11.641 1.00 85.06 94 ALA A CA 1
ATOM 776 C C . ALA A 1 94 ? -17.510 -4.592 13.020 1.00 85.06 94 ALA A C 1
ATOM 778 O O . ALA A 1 94 ? -16.338 -4.958 13.089 1.00 85.06 94 ALA A O 1
ATOM 779 N N . ASN A 1 95 ? -18.267 -4.380 14.100 1.00 89.88 95 ASN A N 1
ATOM 780 C CA . ASN A 1 95 ? -17.839 -4.525 15.492 1.00 89.88 95 ASN A CA 1
ATOM 781 C C . ASN A 1 95 ? -18.588 -5.647 16.231 1.00 89.88 95 ASN A C 1
ATOM 783 O O . ASN A 1 95 ? -18.536 -5.697 17.463 1.00 89.88 95 ASN A O 1
ATOM 787 N N . GLU A 1 96 ? -19.285 -6.528 15.506 1.00 90.06 96 GLU A N 1
ATOM 788 C CA . GLU A 1 96 ? -20.118 -7.586 16.078 1.00 90.06 96 GLU A CA 1
ATOM 789 C C . GLU A 1 96 ? -19.352 -8.361 17.152 1.00 90.06 96 GLU A C 1
ATOM 791 O O . GLU A 1 96 ? -19.731 -8.346 18.325 1.00 90.06 96 GLU A O 1
ATOM 796 N N . LYS A 1 97 ? -18.220 -8.966 16.784 1.00 89.19 97 LYS A N 1
ATOM 797 C CA . LYS A 1 97 ? -17.434 -9.800 17.697 1.00 89.19 97 LYS A CA 1
ATOM 798 C C . LYS A 1 97 ? -16.777 -9.002 18.817 1.00 89.19 97 LYS A C 1
ATOM 800 O O . LYS A 1 97 ? -16.639 -9.526 19.922 1.00 89.19 97 LYS A O 1
ATOM 805 N N . LEU A 1 98 ? -16.406 -7.744 18.561 1.00 91.38 98 LEU A N 1
ATOM 806 C CA . LEU A 1 98 ? -15.880 -6.852 19.597 1.00 91.38 98 LEU A CA 1
ATOM 807 C C . LEU A 1 98 ? -16.916 -6.675 20.717 1.00 91.38 98 LEU A C 1
ATOM 809 O O . LEU A 1 98 ? -16.569 -6.775 21.890 1.00 91.38 98 LEU A O 1
ATOM 813 N N . LEU A 1 99 ? -18.196 -6.474 20.392 1.00 93.44 99 LEU A N 1
ATOM 814 C CA . LEU A 1 99 ? -19.234 -6.264 21.409 1.00 93.44 99 LEU A CA 1
ATOM 815 C C . LEU A 1 99 ? -19.571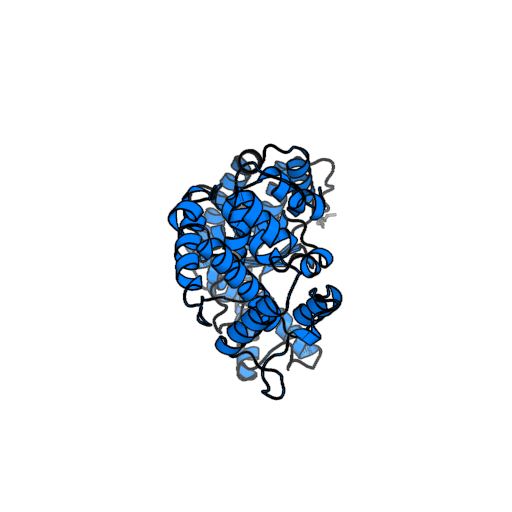 -7.516 22.232 1.00 93.44 99 LEU A C 1
ATOM 817 O O . LEU A 1 99 ? -20.092 -7.385 23.343 1.00 93.44 99 LEU A O 1
ATOM 821 N N . TYR A 1 100 ? -19.260 -8.716 21.736 1.00 91.88 100 TYR A N 1
ATOM 822 C CA . TYR A 1 100 ? -19.450 -9.968 22.479 1.00 91.88 100 TYR A CA 1
ATOM 823 C C . TYR A 1 100 ? -18.305 -10.295 23.453 1.00 91.88 100 TYR A C 1
ATOM 825 O O . TYR A 1 100 ? -18.452 -11.210 24.262 1.00 91.88 100 TYR A O 1
ATOM 833 N N . VAL A 1 101 ? -17.196 -9.540 23.459 1.00 92.00 101 VAL A N 1
ATOM 834 C CA . VAL A 1 101 ? -16.140 -9.703 24.475 1.00 92.00 101 VAL A CA 1
ATOM 835 C C . VAL A 1 101 ? -16.359 -8.821 25.715 1.00 92.00 101 VAL A C 1
ATOM 837 O O . VAL A 1 101 ? -17.097 -7.830 25.702 1.00 92.00 101 VAL A O 1
ATOM 840 N N . SER A 1 102 ? -15.700 -9.177 26.825 1.00 93.94 102 SER A N 1
ATOM 841 C CA . SER A 1 102 ? -15.839 -8.463 28.102 1.00 93.94 102 SER A CA 1
ATOM 842 C C . SER A 1 102 ? -15.433 -6.988 28.002 1.00 93.94 102 SER A C 1
ATOM 844 O O . SER A 1 102 ? -14.532 -6.628 27.241 1.00 93.94 102 SER A O 1
ATOM 846 N N . ALA A 1 103 ? -16.064 -6.129 28.812 1.00 94.38 103 ALA A N 1
ATOM 847 C CA . ALA A 1 103 ? -15.745 -4.699 28.873 1.00 94.38 103 ALA A CA 1
ATOM 848 C C . ALA A 1 103 ? -14.249 -4.449 29.136 1.00 94.38 103 ALA A C 1
ATOM 850 O O . ALA A 1 103 ? -13.632 -3.626 28.467 1.00 94.38 103 ALA A O 1
ATOM 851 N N . LYS A 1 104 ? -13.629 -5.247 30.020 1.00 94.06 104 LYS A N 1
ATOM 852 C CA . LYS A 1 104 ? -12.182 -5.198 30.292 1.00 94.06 104 LYS A CA 1
ATOM 853 C C . LYS A 1 104 ? -11.337 -5.428 29.033 1.00 94.06 104 LYS A C 1
ATOM 855 O O . LYS A 1 104 ? -10.359 -4.714 28.831 1.00 94.06 104 LYS A O 1
ATOM 860 N N . LYS A 1 105 ? -11.695 -6.402 28.183 1.00 92.75 105 LYS A N 1
ATOM 861 C CA . LYS A 1 105 ? -10.971 -6.678 26.927 1.00 92.75 105 LYS A CA 1
ATOM 862 C C . LYS A 1 105 ? -11.149 -5.548 25.911 1.00 92.75 105 LYS A C 1
ATOM 864 O O . LYS A 1 105 ? -10.167 -5.135 25.306 1.00 92.75 105 LYS A O 1
ATOM 869 N N . ARG A 1 106 ? -12.367 -5.016 25.772 1.00 93.69 106 ARG A N 1
ATOM 870 C CA . ARG A 1 106 ? -12.653 -3.871 24.889 1.00 93.69 106 ARG A CA 1
ATOM 871 C C . ARG A 1 106 ? -11.900 -2.613 25.312 1.00 93.69 106 ARG A C 1
ATOM 873 O O . ARG A 1 106 ? -11.237 -1.995 24.491 1.00 93.69 106 ARG A O 1
ATOM 880 N N . LEU A 1 107 ? -11.931 -2.288 26.605 1.00 93.31 107 LEU A N 1
ATOM 881 C CA . LEU A 1 107 ? -11.189 -1.159 27.162 1.00 93.31 107 LEU A CA 1
ATOM 882 C C . LEU A 1 107 ? -9.679 -1.324 26.963 1.00 93.31 107 LEU A C 1
ATOM 884 O O . LEU A 1 107 ? -9.004 -0.365 26.600 1.00 93.31 107 LEU A O 1
ATOM 888 N N . LYS A 1 108 ? -9.146 -2.535 27.183 1.00 92.06 108 LYS A N 1
ATOM 889 C CA . LYS A 1 108 ? -7.731 -2.839 26.933 1.00 92.06 108 LYS A CA 1
ATOM 890 C C . LYS A 1 108 ? -7.362 -2.568 25.471 1.00 92.06 108 LYS A C 1
ATOM 892 O O . LYS A 1 108 ? -6.400 -1.847 25.242 1.00 92.06 108 LYS A O 1
ATOM 897 N N . PHE A 1 109 ? -8.160 -3.060 24.522 1.00 91.12 109 PHE A N 1
ATOM 898 C CA . PHE A 1 109 ? -7.982 -2.782 23.095 1.00 91.12 109 PHE A CA 1
ATOM 899 C C . PHE A 1 109 ? -7.944 -1.269 22.810 1.00 91.12 109 PHE A C 1
ATOM 901 O O . PHE A 1 109 ? -6.960 -0.779 22.266 1.00 91.12 109 PHE A O 1
ATOM 908 N N . CYS A 1 110 ? -8.940 -0.496 23.259 1.00 90.94 110 CYS A N 1
ATOM 909 C CA . CYS A 1 110 ? -8.960 0.958 23.044 1.00 90.94 110 CYS A CA 1
ATOM 910 C C . CYS A 1 110 ? -7.744 1.676 23.665 1.00 90.94 110 CYS A C 1
ATOM 912 O O . CYS A 1 110 ? -7.186 2.588 23.053 1.00 90.94 110 CYS A O 1
ATOM 914 N N . LYS A 1 111 ? -7.306 1.261 24.862 1.00 89.56 111 LYS A N 1
ATOM 915 C CA . LYS A 1 111 ? -6.146 1.847 25.555 1.00 89.56 111 LYS A CA 1
ATOM 916 C C . LYS A 1 111 ? -4.815 1.523 24.877 1.00 89.56 111 LYS A C 1
ATOM 918 O O . LYS A 1 111 ? -3.967 2.406 24.798 1.00 89.56 111 LYS A O 1
ATOM 923 N N . GLU A 1 112 ? -4.628 0.298 24.389 1.00 87.69 112 GLU A N 1
ATOM 924 C CA . GLU A 1 112 ? -3.425 -0.099 23.637 1.00 87.69 112 GLU A CA 1
ATOM 925 C C . GLU A 1 112 ? -3.269 0.749 22.373 1.00 87.69 112 GLU A C 1
ATOM 927 O O . GLU A 1 112 ? -2.195 1.292 22.112 1.00 87.69 112 GLU A O 1
ATOM 932 N N . ILE A 1 113 ? -4.371 0.944 21.651 1.00 85.19 113 ILE A N 1
ATOM 933 C CA . ILE A 1 113 ? -4.417 1.797 20.466 1.00 85.19 113 ILE A CA 1
ATOM 934 C C . ILE A 1 113 ? -4.109 3.261 20.806 1.00 85.19 113 ILE A C 1
ATOM 936 O O . ILE A 1 113 ? -3.264 3.881 20.161 1.00 85.19 113 ILE A O 1
ATOM 940 N N . ALA A 1 114 ? -4.715 3.805 21.864 1.00 84.25 114 ALA A N 1
ATOM 941 C CA . ALA A 1 114 ? -4.431 5.168 22.317 1.00 84.25 114 ALA A CA 1
ATOM 942 C C . ALA A 1 114 ? -2.958 5.369 22.717 1.00 84.25 114 ALA A C 1
ATOM 944 O O . ALA A 1 114 ? -2.354 6.391 22.384 1.00 84.25 114 ALA A O 1
ATOM 945 N N . ALA A 1 115 ? -2.365 4.393 23.411 1.00 82.44 115 ALA A N 1
ATOM 946 C CA . ALA A 1 115 ? -0.962 4.438 23.808 1.00 82.44 115 ALA A CA 1
ATOM 947 C C . ALA A 1 115 ? -0.025 4.422 22.593 1.00 82.44 115 ALA A C 1
ATOM 949 O O . ALA A 1 115 ? 0.926 5.206 22.548 1.00 82.44 115 ALA A O 1
ATOM 950 N N . HIS A 1 116 ? -0.316 3.584 21.593 1.00 79.00 116 HIS A N 1
ATOM 951 C CA . HIS A 1 116 ? 0.470 3.532 20.366 1.00 79.00 116 HIS A CA 1
ATOM 952 C C . HIS A 1 116 ? 0.404 4.850 19.584 1.00 79.00 116 HIS A C 1
ATOM 954 O O . HIS A 1 116 ? 1.437 5.378 19.180 1.00 79.00 116 HIS A O 1
ATOM 960 N N . TYR A 1 117 ? -0.775 5.454 19.431 1.00 76.62 117 TYR A N 1
ATOM 961 C CA . TYR A 1 117 ? -0.877 6.723 18.701 1.00 76.62 117 TYR A CA 1
ATOM 962 C C . TYR A 1 117 ? -0.181 7.883 19.394 1.00 76.62 117 TYR A C 1
ATOM 964 O O . TYR A 1 117 ? 0.425 8.723 18.731 1.00 76.62 117 TYR A O 1
ATOM 972 N N . LYS A 1 118 ? -0.174 7.898 20.728 1.00 76.50 118 LYS A N 1
ATOM 973 C CA . LYS A 1 118 ? 0.624 8.869 21.479 1.00 76.50 118 LYS A CA 1
ATOM 974 C C . LYS A 1 118 ? 2.120 8.741 21.167 1.00 76.50 118 LYS A C 1
ATOM 976 O O . LYS A 1 118 ? 2.824 9.748 21.175 1.00 76.50 118 LYS A O 1
ATOM 981 N N . LEU A 1 119 ? 2.611 7.527 20.906 1.00 74.44 119 LEU A N 1
ATOM 982 C CA . LEU A 1 119 ? 3.984 7.306 20.451 1.00 74.44 119 LEU A CA 1
ATOM 983 C C . LEU A 1 119 ? 4.175 7.807 19.014 1.00 74.44 119 LEU A C 1
ATOM 985 O O . LEU A 1 119 ? 5.100 8.579 18.776 1.00 74.44 119 LEU A O 1
ATOM 989 N N . VAL A 1 120 ? 3.275 7.433 18.098 1.00 72.50 120 VAL A N 1
ATOM 990 C CA . VAL A 1 120 ? 3.317 7.849 16.687 1.00 72.50 120 VAL A CA 1
ATOM 991 C C . VAL A 1 120 ? 3.349 9.367 16.544 1.00 72.50 120 VAL A C 1
ATOM 993 O O . VAL A 1 120 ? 4.223 9.882 15.855 1.00 72.50 120 VAL A O 1
ATOM 996 N N . ASN A 1 121 ? 2.457 10.092 17.228 1.00 73.38 121 ASN A N 1
ATOM 997 C CA . ASN A 1 121 ? 2.415 11.554 17.169 1.00 73.38 121 ASN A CA 1
ATOM 998 C C . ASN A 1 121 ? 3.757 12.175 17.607 1.00 73.38 121 ASN A C 1
ATOM 1000 O O . ASN A 1 121 ? 4.331 13.007 16.907 1.00 73.38 121 ASN A O 1
ATOM 1004 N N . LYS A 1 122 ? 4.340 11.688 18.712 1.00 74.25 122 LYS A N 1
ATOM 1005 C CA . LYS A 1 122 ? 5.642 12.171 19.204 1.00 74.25 122 LYS A CA 1
ATOM 1006 C C . LYS A 1 122 ? 6.790 11.943 18.222 1.00 74.25 122 LYS A C 1
ATOM 1008 O O . LYS A 1 122 ? 7.731 12.732 18.200 1.00 74.25 122 LYS A O 1
ATOM 1013 N N . THR A 1 123 ? 6.754 10.860 17.447 1.00 74.44 123 THR A N 1
ATOM 1014 C CA . THR A 1 123 ? 7.842 10.493 16.528 1.00 74.44 123 THR A CA 1
ATOM 1015 C C . THR A 1 123 ? 7.558 10.864 15.077 1.00 74.44 123 THR A C 1
ATOM 1017 O O . THR A 1 123 ? 8.416 10.641 14.221 1.00 74.44 123 THR A O 1
ATOM 1020 N N . PHE A 1 124 ? 6.393 11.439 14.773 1.00 74.31 124 PHE A N 1
ATOM 1021 C CA . PHE A 1 124 ? 5.939 11.652 13.402 1.00 74.31 124 PHE A CA 1
ATOM 1022 C C . PHE A 1 124 ? 6.864 12.595 12.620 1.00 74.31 124 PHE A C 1
ATOM 1024 O O . PHE A 1 124 ? 7.399 12.225 11.575 1.00 74.31 124 PHE A O 1
ATOM 1031 N N . ASP A 1 125 ? 7.136 13.788 13.156 1.00 76.12 125 ASP A N 1
ATOM 1032 C CA . ASP A 1 125 ? 8.013 14.769 12.502 1.00 76.12 125 ASP A CA 1
ATOM 1033 C C . ASP A 1 125 ? 9.445 14.239 12.325 1.00 76.12 125 ASP A C 1
ATOM 1035 O O . ASP A 1 125 ? 10.086 14.500 11.304 1.00 76.12 125 ASP A O 1
ATOM 1039 N N . ALA A 1 126 ? 9.947 13.467 13.294 1.00 78.94 126 ALA A N 1
ATOM 1040 C CA . ALA A 1 126 ? 11.242 12.801 13.186 1.00 78.94 126 ALA A CA 1
ATOM 1041 C C . ALA A 1 126 ? 11.234 11.729 12.083 1.00 78.94 126 ALA A C 1
ATOM 1043 O O . ALA A 1 126 ? 12.186 11.642 11.314 1.00 78.94 126 ALA A O 1
ATOM 1044 N N . SER A 1 127 ? 10.140 10.976 11.946 1.00 77.12 127 SER A N 1
ATOM 1045 C CA . SER A 1 127 ? 9.969 9.958 10.899 1.00 77.12 127 SER A CA 1
ATOM 1046 C C . SER A 1 127 ? 9.963 10.588 9.504 1.00 77.12 127 SER A C 1
ATOM 1048 O O . SER A 1 127 ? 10.675 10.130 8.614 1.00 77.12 127 SER A O 1
ATOM 1050 N N . ILE A 1 128 ? 9.260 11.713 9.326 1.00 78.06 128 ILE A N 1
ATOM 1051 C CA . ILE A 1 128 ? 9.270 12.477 8.068 1.00 78.06 128 ILE A CA 1
ATOM 1052 C C . ILE A 1 128 ? 10.665 13.042 7.753 1.00 78.06 128 ILE A C 1
ATOM 1054 O O . ILE A 1 128 ? 11.077 13.048 6.594 1.00 78.06 128 ILE A O 1
ATOM 1058 N N . LYS A 1 129 ? 11.410 13.510 8.763 1.00 80.62 129 LYS A N 1
ATOM 1059 C CA . LYS A 1 129 ? 12.790 13.993 8.576 1.00 80.62 129 LYS A CA 1
ATOM 1060 C C . LYS A 1 129 ? 13.756 12.865 8.208 1.00 80.62 129 LYS A C 1
ATOM 1062 O O . LYS A 1 129 ? 14.558 13.043 7.302 1.00 80.62 129 LYS A O 1
ATOM 1067 N N . ASN A 1 130 ? 13.651 11.707 8.861 1.00 80.25 130 ASN A N 1
ATOM 1068 C CA . ASN A 1 130 ? 14.455 10.524 8.533 1.00 80.25 130 ASN A CA 1
ATOM 1069 C C . ASN A 1 130 ? 14.158 10.014 7.118 1.00 80.25 130 ASN A C 1
ATOM 1071 O O . ASN A 1 130 ? 15.029 9.473 6.432 1.00 80.25 130 ASN A O 1
ATOM 1075 N N . LEU A 1 131 ? 12.919 10.201 6.669 1.00 77.81 131 LEU A N 1
ATOM 1076 C CA . LEU A 1 131 ? 12.516 9.840 5.329 1.00 77.81 131 LEU A CA 1
ATOM 1077 C C . LEU A 1 131 ? 13.148 10.743 4.269 1.00 77.81 131 LEU A C 1
ATOM 1079 O O . LEU A 1 131 ? 13.605 10.221 3.261 1.00 77.81 131 LEU A O 1
ATOM 1083 N N . THR A 1 132 ? 13.142 12.062 4.431 1.00 84.38 132 THR A N 1
ATOM 1084 C CA . THR A 1 132 ? 13.599 12.963 3.366 1.00 84.38 132 THR A CA 1
ATOM 1085 C C . THR A 1 132 ? 14.163 14.265 3.906 1.00 84.38 132 THR A C 1
ATOM 1087 O O . THR A 1 132 ? 13.599 14.923 4.795 1.00 84.38 132 THR A O 1
ATOM 1090 N N . ASN A 1 133 ? 15.269 14.678 3.292 1.00 85.69 133 ASN A N 1
ATOM 1091 C CA . ASN A 1 133 ? 15.868 15.979 3.542 1.00 85.69 133 ASN A CA 1
ATOM 1092 C C . ASN A 1 133 ? 15.251 17.094 2.675 1.00 85.69 133 ASN A C 1
ATOM 1094 O O . ASN A 1 133 ? 15.469 18.274 2.974 1.00 85.69 133 ASN A O 1
ATOM 1098 N N . ASP A 1 134 ? 14.406 16.754 1.700 1.00 90.50 134 ASP A N 1
ATOM 1099 C CA . ASP A 1 134 ? 13.763 17.690 0.781 1.00 90.50 134 ASP A CA 1
ATOM 1100 C C . ASP A 1 134 ? 12.629 18.492 1.453 1.00 90.50 134 ASP A C 1
ATOM 1102 O O . ASP A 1 134 ? 11.639 17.962 1.968 1.00 90.50 134 ASP A O 1
ATOM 1106 N N . ALA A 1 135 ? 12.771 19.820 1.459 1.00 89.44 135 ALA A N 1
ATOM 1107 C CA . ALA A 1 135 ? 11.820 20.716 2.108 1.00 89.44 135 ALA A CA 1
ATOM 1108 C C . ALA A 1 135 ? 10.452 20.768 1.408 1.00 89.44 135 ALA A C 1
ATOM 1110 O O . ALA A 1 135 ? 9.435 20.934 2.089 1.00 89.44 135 ALA A O 1
ATOM 1111 N N . GLU A 1 136 ? 10.404 20.615 0.083 1.00 90.12 136 GLU A N 1
ATOM 1112 C CA . GLU A 1 136 ? 9.161 20.647 -0.689 1.00 90.12 136 GLU A CA 1
ATOM 1113 C C . GLU A 1 136 ? 8.341 19.379 -0.455 1.00 90.12 136 GLU A C 1
ATOM 1115 O O . GLU A 1 136 ? 7.134 19.467 -0.214 1.00 90.12 136 GLU A O 1
ATOM 1120 N N . VAL A 1 137 ? 8.999 18.214 -0.431 1.00 88.62 137 VAL A N 1
ATOM 1121 C CA . VAL A 1 137 ? 8.362 16.932 -0.089 1.00 88.62 137 VAL A CA 1
ATOM 1122 C C . VAL A 1 137 ? 7.771 16.998 1.321 1.00 88.62 137 VAL A C 1
ATOM 1124 O O . VAL A 1 137 ? 6.584 16.723 1.515 1.00 88.62 137 VAL A O 1
ATOM 1127 N N . ARG A 1 138 ? 8.547 17.467 2.311 1.00 86.69 138 ARG A N 1
ATOM 1128 C CA . ARG A 1 138 ? 8.040 17.648 3.685 1.00 86.69 138 ARG A CA 1
ATOM 1129 C C . ARG A 1 138 ? 6.858 18.612 3.747 1.00 86.69 138 ARG A C 1
ATOM 1131 O O . ARG A 1 138 ? 5.888 18.347 4.458 1.00 86.69 138 ARG A O 1
ATOM 1138 N N . LYS A 1 139 ? 6.911 19.730 3.015 1.00 85.94 139 LYS A N 1
ATOM 1139 C CA . LYS A 1 139 ? 5.809 20.704 2.945 1.00 85.94 139 LYS A CA 1
ATOM 1140 C C . LYS A 1 139 ? 4.542 20.069 2.369 1.00 85.94 139 LYS A C 1
ATOM 1142 O O . LYS A 1 139 ? 3.453 20.341 2.874 1.00 85.94 139 LYS A O 1
ATOM 1147 N N . LEU A 1 140 ? 4.668 19.206 1.360 1.00 86.69 140 LEU A N 1
ATOM 1148 C CA . LEU A 1 140 ? 3.536 18.486 0.781 1.00 86.69 140 LEU A CA 1
ATOM 1149 C C . LEU A 1 140 ? 2.917 17.497 1.771 1.00 86.69 140 LEU A C 1
ATOM 1151 O O . LEU A 1 140 ? 1.699 17.516 1.938 1.00 86.69 140 LEU A O 1
ATOM 1155 N N . PHE A 1 141 ? 3.718 16.701 2.483 1.00 82.88 141 PHE A N 1
ATOM 1156 C CA . PHE A 1 141 ? 3.189 15.806 3.519 1.00 82.88 141 PHE A CA 1
ATOM 1157 C C . PHE A 1 141 ? 2.476 16.579 4.624 1.00 82.88 141 PHE A C 1
ATOM 1159 O O . PHE A 1 141 ? 1.351 16.240 4.981 1.00 82.88 141 PHE A O 1
ATOM 1166 N N . LYS A 1 142 ? 3.049 17.701 5.073 1.00 80.38 142 LYS A N 1
ATOM 1167 C CA . LYS A 1 142 ? 2.381 18.606 6.020 1.00 80.38 142 LYS A CA 1
ATOM 1168 C C . LYS A 1 142 ? 1.073 19.187 5.481 1.00 80.38 142 LYS A C 1
ATOM 1170 O O . LYS A 1 142 ? 0.162 19.430 6.260 1.00 80.38 142 LYS A O 1
ATOM 1175 N N . LYS A 1 143 ? 0.955 19.415 4.169 1.00 82.00 143 LYS A N 1
ATOM 1176 C CA . LYS A 1 143 ? -0.303 19.838 3.531 1.00 82.00 143 LYS A CA 1
ATOM 1177 C C . LYS A 1 143 ? -1.322 18.695 3.462 1.00 82.00 143 LYS A C 1
ATOM 1179 O O . LYS A 1 143 ? -2.512 18.947 3.627 1.00 82.00 143 LYS A O 1
ATOM 1184 N N . ARG A 1 144 ? -0.881 17.460 3.203 1.00 81.25 144 ARG A N 1
ATOM 1185 C CA . ARG A 1 144 ? -1.742 16.264 3.174 1.00 81.25 144 ARG A CA 1
ATOM 1186 C C . ARG A 1 144 ? -2.292 15.939 4.559 1.00 81.25 144 ARG A C 1
ATOM 1188 O O . ARG A 1 144 ? -3.493 15.761 4.679 1.00 81.25 144 ARG A O 1
ATOM 1195 N N . LEU A 1 145 ? -1.473 16.090 5.597 1.00 76.50 145 LEU A N 1
ATOM 1196 C CA . LEU A 1 145 ? -1.875 16.167 7.010 1.00 76.50 145 LEU A CA 1
ATOM 1197 C C . LEU A 1 145 ? -2.716 17.407 7.345 1.00 76.50 145 LEU A C 1
ATOM 1199 O O . LEU A 1 145 ? -2.655 17.905 8.453 1.00 76.50 145 LEU A O 1
ATOM 1203 N N . LYS A 1 146 ? -3.424 18.020 6.413 1.00 75.94 146 LYS A N 1
ATOM 1204 C CA . LYS A 1 146 ? -4.483 18.987 6.735 1.00 75.94 146 LYS A CA 1
ATOM 1205 C C . LYS A 1 146 ? -5.775 18.631 6.016 1.00 75.94 146 LYS A C 1
ATOM 1207 O O . LYS A 1 146 ? -6.779 19.314 6.180 1.00 75.94 146 LYS A O 1
ATOM 1212 N N . GLN A 1 147 ? -5.743 17.591 5.184 1.00 78.94 147 GLN A N 1
ATOM 1213 C CA . GLN A 1 147 ? -6.892 17.114 4.441 1.00 78.94 147 GLN A CA 1
ATOM 1214 C C . GLN A 1 147 ? -7.662 16.137 5.304 1.00 78.94 147 GLN A C 1
ATOM 1216 O O . GLN A 1 147 ? -7.080 15.218 5.868 1.00 78.94 147 GLN A O 1
ATOM 1221 N N . THR A 1 148 ? -8.970 16.341 5.401 1.00 77.56 148 THR A N 1
ATOM 1222 C CA . THR A 1 148 ? -9.839 15.526 6.242 1.00 77.56 148 THR A CA 1
ATOM 1223 C C . THR A 1 148 ? -9.714 14.044 5.892 1.00 77.56 148 THR A C 1
ATOM 1225 O O . THR A 1 148 ? -9.990 13.632 4.770 1.00 77.56 148 THR A O 1
ATOM 1228 N N . LEU A 1 149 ? -9.337 13.235 6.881 1.00 81.38 149 LEU A N 1
ATOM 1229 C CA . LEU A 1 149 ? -9.354 11.781 6.789 1.00 81.38 149 LEU A CA 1
ATOM 1230 C C . LEU A 1 149 ? -10.599 11.254 7.498 1.00 81.38 149 LEU A C 1
ATOM 1232 O O . LEU A 1 149 ? -10.853 11.572 8.659 1.00 81.38 149 LEU A O 1
ATOM 1236 N N . HIS A 1 150 ? -11.386 10.448 6.798 1.00 84.56 150 HIS A N 1
ATOM 1237 C CA . HIS A 1 150 ? -12.602 9.855 7.333 1.00 84.56 150 HIS A CA 1
ATOM 1238 C C . HIS A 1 150 ? -12.372 8.403 7.755 1.00 84.56 150 HIS A C 1
ATOM 1240 O O . HIS A 1 150 ? -11.704 7.634 7.066 1.00 84.56 150 HIS A O 1
ATOM 1246 N N . PHE A 1 151 ? -13.022 7.983 8.837 1.00 85.44 151 PHE A N 1
ATOM 1247 C CA . PHE A 1 151 ? -13.023 6.587 9.272 1.00 85.44 151 PHE A CA 1
ATOM 1248 C C . PHE A 1 151 ? -14.366 5.940 8.980 1.00 85.44 151 PHE A C 1
ATOM 1250 O O . PHE A 1 151 ? -15.423 6.510 9.264 1.00 85.44 151 PHE A O 1
ATOM 1257 N N . ARG A 1 152 ? -14.345 4.739 8.397 1.00 86.00 152 ARG A N 1
ATOM 1258 C CA . ARG A 1 152 ? -15.564 3.957 8.161 1.00 86.00 152 ARG A CA 1
ATOM 1259 C C . ARG A 1 152 ? -15.411 2.545 8.690 1.00 86.00 152 ARG A C 1
ATOM 1261 O O . ARG A 1 152 ? -14.650 1.749 8.163 1.00 86.00 152 ARG A O 1
ATOM 1268 N N . PHE A 1 153 ? -16.222 2.196 9.672 1.00 84.75 153 PHE A N 1
ATOM 1269 C CA . PHE A 1 153 ? -16.286 0.836 10.191 1.00 84.75 153 PHE A CA 1
ATOM 1270 C C . PHE A 1 153 ? -17.019 -0.031 9.183 1.00 84.75 153 PHE A C 1
ATOM 1272 O O . PHE A 1 153 ? -18.132 0.306 8.760 1.00 84.75 153 PHE A O 1
ATOM 1279 N N . ARG A 1 154 ? -16.344 -1.082 8.715 1.00 80.50 154 ARG A N 1
ATOM 1280 C CA . ARG A 1 154 ? -16.870 -1.978 7.694 1.00 80.50 154 ARG A CA 1
ATOM 1281 C C . ARG A 1 154 ? -16.571 -3.428 8.014 1.00 80.50 154 ARG A C 1
ATOM 1283 O O . ARG A 1 154 ? -15.452 -3.806 8.334 1.00 80.50 154 ARG A O 1
ATOM 1290 N N . TYR A 1 155 ? -17.603 -4.234 7.854 1.00 75.88 155 TYR A N 1
ATOM 1291 C CA . TYR A 1 155 ? -17.523 -5.671 7.785 1.00 75.88 155 TYR A CA 1
ATOM 1292 C C . TYR A 1 155 ? -17.030 -6.079 6.396 1.00 75.88 155 TYR A C 1
ATOM 1294 O O . TYR A 1 155 ? -17.697 -5.819 5.389 1.00 75.88 155 TYR A O 1
ATOM 1302 N N . PHE A 1 156 ? -15.866 -6.718 6.351 1.00 68.25 156 PHE A N 1
ATOM 1303 C CA . PHE A 1 156 ? -15.330 -7.365 5.157 1.00 68.25 156 PHE A CA 1
ATOM 1304 C C . PHE A 1 156 ? -15.785 -8.829 5.220 1.00 68.25 156 PHE A C 1
ATOM 1306 O O . PHE A 1 156 ? -15.593 -9.486 6.243 1.00 68.25 156 PHE A O 1
ATOM 1313 N N . GLN A 1 157 ? -16.505 -9.295 4.196 1.00 61.72 157 GLN A N 1
ATOM 1314 C CA . GLN A 1 157 ? -17.226 -10.577 4.188 1.00 61.72 157 GLN A CA 1
ATOM 1315 C C . GLN A 1 157 ? -16.350 -11.792 4.576 1.00 61.72 157 GLN A C 1
ATOM 1317 O O . GLN A 1 157 ? -15.124 -11.756 4.529 1.00 61.72 157 GLN A O 1
ATOM 1322 N N . ARG A 1 158 ? -16.995 -12.908 4.956 1.00 53.53 158 ARG A N 1
ATOM 1323 C CA . ARG A 1 158 ? -16.342 -14.113 5.517 1.00 53.53 158 ARG A CA 1
ATOM 1324 C C . ARG A 1 158 ? -15.448 -14.887 4.536 1.00 53.53 158 ARG A C 1
ATOM 1326 O O . ARG A 1 158 ? -14.637 -15.693 4.981 1.00 53.53 158 ARG A O 1
ATOM 1333 N N . SER A 1 159 ? -15.589 -14.684 3.228 1.00 47.59 159 SER A N 1
ATOM 1334 C CA . SER A 1 159 ? -14.845 -15.421 2.203 1.00 47.59 159 SER A CA 1
ATOM 1335 C C . SER A 1 159 ? -13.474 -14.780 1.950 1.00 47.59 159 SER A C 1
ATOM 1337 O O . SER A 1 159 ? -13.327 -13.906 1.108 1.00 47.59 159 SER A O 1
ATOM 1339 N N . GLN A 1 160 ? -12.463 -15.226 2.698 1.00 38.69 160 GLN A N 1
ATOM 1340 C CA . GLN A 1 160 ? -11.017 -15.081 2.428 1.00 38.69 160 GLN A CA 1
ATOM 1341 C C . GLN A 1 160 ? -10.373 -13.675 2.488 1.00 38.69 160 GLN A C 1
ATOM 1343 O O . GLN A 1 160 ? -9.208 -13.579 2.874 1.00 38.69 160 GLN A O 1
ATOM 1348 N N . THR A 1 161 ? -11.098 -12.579 2.248 1.00 48.06 161 THR A N 1
ATOM 1349 C CA . THR A 1 161 ? -10.618 -11.190 2.467 1.00 48.06 161 THR A CA 1
ATOM 1350 C C . THR A 1 161 ? -10.648 -10.766 3.946 1.00 48.06 161 THR A C 1
ATOM 1352 O O . THR A 1 161 ? -10.233 -9.670 4.318 1.00 48.06 161 THR A O 1
ATOM 1355 N N . SER A 1 162 ? -11.082 -11.667 4.829 1.00 52.09 162 SER A N 1
ATOM 1356 C CA . SER A 1 162 ? -11.395 -11.432 6.239 1.00 52.09 162 SER A CA 1
ATOM 1357 C C . SER A 1 162 ? -10.182 -11.314 7.179 1.00 52.09 162 SER A C 1
ATOM 1359 O O . SER A 1 162 ? -10.321 -11.630 8.356 1.00 52.09 162 SER A O 1
ATOM 1361 N N . GLN A 1 163 ? -8.986 -10.958 6.704 1.00 59.56 163 GLN A N 1
ATOM 1362 C CA . GLN A 1 163 ? -7.782 -10.843 7.555 1.00 59.56 163 GLN A CA 1
ATOM 1363 C C . GLN A 1 163 ? -7.226 -9.421 7.665 1.00 59.56 163 GLN A C 1
ATOM 1365 O O . GLN A 1 163 ? -6.413 -9.163 8.551 1.00 59.56 163 GLN A O 1
ATOM 1370 N N . THR A 1 164 ? -7.672 -8.499 6.815 1.00 68.56 164 THR A N 1
ATOM 1371 C CA . THR A 1 164 ? -7.178 -7.121 6.820 1.00 68.56 164 THR A CA 1
ATOM 1372 C C . THR A 1 164 ? -7.938 -6.285 7.844 1.00 68.56 164 THR A C 1
ATOM 1374 O O . THR A 1 164 ? -9.170 -6.344 7.924 1.00 68.56 164 THR A O 1
ATOM 1377 N N . ALA A 1 165 ? -7.198 -5.534 8.661 1.00 79.31 165 ALA A N 1
ATOM 1378 C CA . ALA A 1 165 ? -7.770 -4.731 9.736 1.00 79.31 165 ALA A CA 1
ATOM 1379 C C . ALA A 1 165 ? -8.117 -3.299 9.289 1.00 79.31 165 ALA A C 1
ATOM 1381 O O . ALA A 1 165 ? -9.051 -2.712 9.842 1.00 79.31 165 ALA A O 1
ATOM 1382 N N . ALA A 1 166 ? -7.422 -2.760 8.282 1.00 82.06 166 ALA A N 1
ATOM 1383 C CA . ALA A 1 166 ? -7.669 -1.437 7.714 1.00 82.06 166 ALA A CA 1
ATOM 1384 C C . ALA A 1 166 ? -7.393 -1.414 6.199 1.00 82.06 166 ALA A C 1
ATOM 1386 O O . ALA A 1 166 ? -6.512 -2.130 5.753 1.00 82.06 166 ALA A O 1
ATOM 1387 N N . VAL A 1 167 ? -8.142 -0.616 5.429 1.00 83.12 167 VAL A N 1
ATOM 1388 C CA . VAL A 1 167 ? -7.903 -0.373 3.987 1.00 83.12 167 VAL A CA 1
ATOM 1389 C C . VAL A 1 167 ? -8.176 1.094 3.655 1.00 83.12 167 VAL A C 1
ATOM 1391 O O . VAL A 1 167 ? -9.243 1.611 4.006 1.00 83.12 167 VAL A O 1
ATOM 1394 N N . TYR A 1 168 ? -7.267 1.765 2.953 1.00 83.62 168 TYR A N 1
ATOM 1395 C CA . TYR A 1 168 ? -7.416 3.146 2.506 1.00 83.62 168 TYR A CA 1
ATOM 1396 C C . TYR A 1 168 ? -8.069 3.245 1.124 1.00 83.62 168 TYR A C 1
ATOM 1398 O O . TYR A 1 168 ? -7.747 2.528 0.186 1.00 83.62 168 TYR A O 1
ATOM 1406 N N . PHE A 1 169 ? -8.987 4.198 0.975 1.00 79.44 169 PHE A N 1
ATOM 1407 C CA . PHE A 1 169 ? -9.659 4.525 -0.280 1.00 79.44 169 PHE A CA 1
ATOM 1408 C C . PHE A 1 169 ? -9.298 5.962 -0.687 1.00 79.44 169 PHE A C 1
ATOM 1410 O O . PHE A 1 169 ? -9.976 6.900 -0.244 1.00 79.44 169 PHE A O 1
ATOM 1417 N N . PRO A 1 170 ? -8.282 6.166 -1.554 1.00 76.38 170 PRO A N 1
ATOM 1418 C CA . PRO A 1 170 ? -7.752 7.493 -1.875 1.00 76.38 170 PRO A CA 1
ATOM 1419 C C . PRO A 1 170 ? -8.792 8.488 -2.394 1.00 76.38 170 PRO A C 1
ATOM 1421 O O . PRO A 1 170 ? -8.820 9.634 -1.951 1.00 76.38 170 PRO A O 1
ATOM 1424 N N . ALA A 1 171 ? -9.687 8.043 -3.284 1.00 74.25 171 ALA A N 1
ATOM 1425 C CA . ALA A 1 171 ? -10.715 8.893 -3.892 1.00 74.25 171 ALA A CA 1
ATOM 1426 C C . ALA A 1 171 ? -11.735 9.439 -2.878 1.00 74.25 171 ALA A C 1
ATOM 1428 O O . ALA A 1 171 ? -12.338 10.482 -3.110 1.00 74.25 171 ALA A O 1
ATOM 1429 N N . LEU A 1 172 ? -11.933 8.734 -1.761 1.00 77.50 172 LEU A N 1
ATOM 1430 C CA . LEU A 1 172 ? -12.882 9.113 -0.714 1.00 77.50 172 LEU A CA 1
ATOM 1431 C C . LEU A 1 172 ? -12.199 9.692 0.526 1.00 77.50 172 LEU A C 1
ATOM 1433 O O . LEU A 1 172 ? -12.906 10.129 1.429 1.00 77.50 172 LEU A O 1
ATOM 1437 N N . GLN A 1 173 ? -10.863 9.650 0.593 1.00 82.06 173 GLN A N 1
ATOM 1438 C CA . GLN A 1 173 ? -10.084 9.965 1.795 1.00 82.06 173 GLN A CA 1
ATOM 1439 C C . GLN A 1 173 ? -10.633 9.215 3.019 1.00 82.06 173 GLN A C 1
ATOM 1441 O O . GLN A 1 173 ? -10.902 9.795 4.068 1.00 82.06 173 GLN A O 1
ATOM 1446 N N . VAL A 1 174 ? -10.865 7.908 2.855 1.00 85.62 174 VAL A N 1
ATOM 1447 C CA . VAL A 1 174 ? -11.455 7.044 3.884 1.00 85.62 174 VAL A CA 1
ATOM 1448 C C . VAL A 1 174 ? -10.497 5.917 4.230 1.00 85.62 174 VAL A C 1
ATOM 1450 O O . VAL A 1 174 ? -10.094 5.191 3.329 1.00 85.62 174 VAL A O 1
ATOM 1453 N N . ILE A 1 175 ? -10.240 5.692 5.518 1.00 87.00 175 ILE A N 1
ATOM 1454 C CA . ILE A 1 175 ? -9.739 4.403 6.014 1.00 87.00 175 ILE A CA 1
ATOM 1455 C C . ILE A 1 175 ? -10.940 3.583 6.488 1.00 87.00 175 ILE A C 1
ATOM 1457 O O . ILE A 1 175 ? -11.677 3.982 7.398 1.00 87.00 175 ILE A O 1
ATOM 1461 N N . ALA A 1 176 ? -11.172 2.445 5.839 1.00 86.56 176 ALA A N 1
ATOM 1462 C CA . ALA A 1 176 ? -12.162 1.476 6.271 1.00 86.56 176 ALA A CA 1
ATOM 1463 C C . ALA A 1 176 ? -11.546 0.515 7.293 1.00 86.56 176 ALA A C 1
ATOM 1465 O O . ALA A 1 176 ? -10.474 -0.015 7.039 1.00 86.56 176 ALA A O 1
ATOM 1466 N N . ILE A 1 177 ? -12.219 0.273 8.419 1.00 86.75 177 ILE A N 1
ATOM 1467 C CA . ILE A 1 177 ? -11.684 -0.508 9.545 1.00 86.75 177 ILE A CA 1
ATOM 1468 C C . ILE A 1 177 ? -12.567 -1.723 9.822 1.00 86.75 177 ILE A C 1
ATOM 1470 O O . ILE A 1 177 ? -13.785 -1.586 9.976 1.00 86.75 177 ILE A O 1
ATOM 1474 N N . ASN A 1 178 ? -11.938 -2.894 9.935 1.00 82.56 178 ASN A N 1
ATOM 1475 C CA . ASN A 1 178 ? -12.575 -4.152 10.312 1.00 82.56 178 ASN A CA 1
ATOM 1476 C C . ASN A 1 178 ? -12.357 -4.444 11.799 1.00 82.56 178 ASN A C 1
ATOM 1478 O O . ASN A 1 178 ? -11.366 -5.078 12.176 1.00 82.56 178 ASN A O 1
ATOM 1482 N N . LEU A 1 179 ? -13.272 -4.002 12.664 1.00 86.12 179 LEU A N 1
ATOM 1483 C CA . LEU A 1 179 ? -13.079 -4.192 14.104 1.00 86.12 179 LEU A CA 1
ATOM 1484 C C . LEU A 1 179 ? -13.070 -5.659 14.508 1.00 86.12 179 LEU A C 1
ATOM 1486 O O . LEU A 1 179 ? -12.289 -6.030 15.375 1.00 86.12 179 LEU A O 1
ATOM 1490 N N . ASP A 1 180 ? -13.857 -6.477 13.820 1.00 81.19 180 ASP A N 1
ATOM 1491 C CA . ASP A 1 180 ? -13.984 -7.928 13.955 1.00 81.19 180 ASP A CA 1
ATOM 1492 C C . ASP A 1 180 ? -12.660 -8.707 13.844 1.00 81.19 180 ASP A C 1
ATOM 1494 O O . ASP A 1 180 ? -12.538 -9.829 14.356 1.00 81.19 180 ASP A O 1
ATOM 1498 N N . ILE A 1 181 ? -11.676 -8.112 13.170 1.00 76.25 181 ILE A N 1
ATOM 1499 C CA . ILE A 1 181 ? -10.306 -8.612 13.046 1.00 76.25 181 ILE A CA 1
ATOM 1500 C C . ILE A 1 181 ? -9.364 -7.822 13.940 1.00 76.25 181 ILE A C 1
ATOM 1502 O O . ILE A 1 181 ? -8.555 -8.424 14.649 1.00 76.25 181 ILE A O 1
ATOM 1506 N N . ALA A 1 182 ? -9.519 -6.499 13.967 1.00 78.44 182 ALA A N 1
ATOM 1507 C CA . ALA A 1 182 ? -8.654 -5.612 14.723 1.00 78.44 182 ALA A CA 1
ATOM 1508 C C . ALA A 1 182 ? -8.573 -5.982 16.210 1.00 78.44 182 ALA A C 1
ATOM 1510 O O . ALA A 1 182 ? -7.484 -6.041 16.768 1.00 78.44 182 ALA A O 1
ATOM 1511 N N . TYR A 1 183 ? -9.701 -6.311 16.850 1.00 82.06 183 TYR A N 1
ATOM 1512 C CA . TYR A 1 183 ? -9.706 -6.605 18.289 1.00 82.06 183 TYR A CA 1
ATOM 1513 C C . TYR A 1 183 ? -9.021 -7.932 18.649 1.00 82.06 183 TYR A C 1
ATOM 1515 O O . TYR A 1 183 ? -8.601 -8.122 19.790 1.00 82.06 183 TYR A O 1
ATOM 1523 N N . LYS A 1 184 ? -8.938 -8.875 17.700 1.00 82.81 184 LYS A N 1
ATOM 1524 C CA . LYS A 1 184 ? -8.295 -10.180 17.921 1.00 82.81 184 LYS A CA 1
ATOM 1525 C C . LYS A 1 184 ? -6.778 -10.057 17.955 1.00 82.81 184 LYS A C 1
ATOM 1527 O O . LYS A 1 184 ? -6.117 -10.876 18.584 1.00 82.81 184 LYS A O 1
ATOM 1532 N N . ASN A 1 185 ? -6.251 -9.050 17.263 1.00 80.31 185 ASN A N 1
ATOM 1533 C CA . ASN A 1 185 ? -4.838 -8.741 17.207 1.00 80.31 185 ASN A CA 1
ATOM 1534 C C . ASN A 1 185 ? -4.637 -7.216 17.100 1.00 80.31 185 ASN A C 1
ATOM 1536 O O . ASN A 1 185 ? -4.273 -6.718 16.038 1.00 80.31 185 ASN A O 1
ATOM 1540 N N . THR A 1 186 ? -4.854 -6.496 18.212 1.00 79.00 186 THR A N 1
ATOM 1541 C CA . THR A 1 186 ? -3.779 -5.697 18.818 1.00 79.00 186 THR A CA 1
ATOM 1542 C C . THR A 1 186 ? -2.836 -4.997 17.838 1.00 79.00 186 THR A C 1
ATOM 1544 O O . THR A 1 186 ? -3.157 -4.011 17.172 1.00 79.00 186 THR A O 1
ATOM 1547 N N . GLY A 1 187 ? -1.636 -5.578 17.773 1.00 77.12 187 GLY A N 1
ATOM 1548 C CA . GLY A 1 187 ? -0.536 -5.119 16.937 1.00 77.12 187 GLY A CA 1
ATOM 1549 C C . GLY A 1 187 ? -0.884 -5.115 15.455 1.00 77.12 187 GLY A C 1
ATOM 1550 O O . GLY A 1 187 ? -0.667 -4.110 14.805 1.00 77.12 187 GLY A O 1
ATOM 1551 N N . ASN A 1 188 ? -1.534 -6.155 14.923 1.00 75.25 188 ASN A N 1
ATOM 1552 C CA . ASN A 1 188 ? -1.871 -6.176 13.493 1.00 75.25 188 ASN A CA 1
ATOM 1553 C C . ASN A 1 188 ? -2.797 -5.019 13.073 1.00 75.25 188 ASN A C 1
ATOM 1555 O O . ASN A 1 188 ? -2.679 -4.505 11.964 1.00 75.25 188 ASN A O 1
ATOM 1559 N N . PHE A 1 189 ? -3.723 -4.591 13.938 1.00 81.00 189 PHE A N 1
ATOM 1560 C CA . PHE A 1 189 ? -4.538 -3.409 13.647 1.00 81.00 189 PHE A CA 1
ATOM 1561 C C . PHE A 1 189 ? -3.721 -2.126 13.659 1.00 81.00 189 PHE A C 1
ATOM 1563 O O . PHE A 1 189 ? -3.884 -1.314 12.754 1.00 81.00 189 PHE A O 1
ATOM 1570 N N . ILE A 1 190 ? -2.861 -1.959 14.664 1.00 78.69 190 ILE A N 1
ATOM 1571 C CA . ILE A 1 190 ? -1.931 -0.832 14.744 1.00 78.69 190 ILE A CA 1
ATOM 1572 C C . ILE A 1 190 ? -1.110 -0.743 13.454 1.00 78.69 190 ILE A C 1
ATOM 1574 O O . ILE A 1 190 ? -1.080 0.308 12.816 1.00 78.69 190 ILE A O 1
ATOM 1578 N N . ASP A 1 191 ? -0.526 -1.869 13.054 1.00 76.06 191 ASP A N 1
ATOM 1579 C CA . ASP A 1 191 ? 0.349 -1.992 11.895 1.00 76.06 191 ASP A CA 1
ATOM 1580 C C . ASP A 1 191 ? -0.413 -1.665 10.605 1.00 76.06 191 ASP A C 1
ATOM 1582 O O . ASP A 1 191 ? 0.016 -0.816 9.825 1.00 76.06 191 ASP A O 1
ATOM 1586 N N . SER A 1 192 ? -1.591 -2.275 10.420 1.00 78.81 192 SER A N 1
ATOM 1587 C CA . SER A 1 192 ? -2.451 -2.018 9.257 1.00 78.81 192 SER A CA 1
ATOM 1588 C C . SER A 1 192 ? -2.892 -0.556 9.212 1.00 78.81 192 SER A C 1
ATOM 1590 O O . SER A 1 192 ? -2.843 0.080 8.170 1.00 78.81 192 SER A O 1
ATOM 1592 N N . PHE A 1 193 ? -3.317 0.016 10.340 1.00 81.31 193 PHE A N 1
ATOM 1593 C CA . PHE A 1 193 ? -3.776 1.399 10.379 1.00 81.31 193 PHE A CA 1
ATOM 1594 C C . PHE A 1 193 ? -2.651 2.381 10.042 1.00 81.31 193 PHE A C 1
ATOM 1596 O O . PHE A 1 193 ? -2.867 3.304 9.259 1.00 81.31 193 PHE A O 1
ATOM 1603 N N . ALA A 1 194 ? -1.464 2.193 10.625 1.00 77.94 194 ALA A N 1
ATOM 1604 C CA . ALA A 1 194 ? -0.307 3.035 10.347 1.00 77.94 194 ALA A CA 1
ATOM 1605 C C . ALA A 1 194 ? 0.083 2.964 8.863 1.00 77.94 194 ALA A C 1
ATOM 1607 O O . ALA A 1 194 ? 0.315 4.001 8.242 1.00 77.94 194 ALA A O 1
ATOM 1608 N N . HIS A 1 195 ? 0.075 1.763 8.281 1.00 80.31 195 HIS A N 1
ATOM 1609 C CA . HIS A 1 195 ? 0.295 1.539 6.854 1.00 80.31 195 HIS A CA 1
ATOM 1610 C C . HIS A 1 195 ? -0.744 2.281 5.983 1.00 80.31 195 HIS A C 1
ATOM 1612 O O . HIS A 1 195 ? -0.380 3.063 5.106 1.00 80.31 195 HIS A O 1
ATOM 1618 N N . GLU A 1 196 ? -2.040 2.159 6.277 1.00 83.88 196 GLU A N 1
ATOM 1619 C CA . GLU A 1 196 ? -3.087 2.880 5.534 1.00 83.88 196 GLU A CA 1
ATOM 1620 C C . GLU A 1 196 ? -3.034 4.406 5.716 1.00 83.88 196 GLU A C 1
ATOM 1622 O O . GLU A 1 196 ? -3.367 5.179 4.812 1.00 83.88 196 GLU A O 1
ATOM 1627 N N . PHE A 1 197 ? -2.601 4.873 6.887 1.00 81.94 197 PHE A N 1
ATOM 1628 C CA . PHE A 1 197 ? -2.379 6.293 7.141 1.00 81.94 197 PHE A CA 1
ATOM 1629 C C . PHE A 1 197 ? -1.233 6.846 6.288 1.00 81.94 197 PHE A C 1
ATOM 1631 O O . PHE A 1 197 ? -1.310 7.970 5.789 1.00 81.94 197 PHE A O 1
ATOM 1638 N N . TRP A 1 198 ? -0.195 6.048 6.052 1.00 81.31 198 TRP A N 1
ATOM 1639 C CA . TRP A 1 198 ? 0.888 6.400 5.144 1.00 81.31 198 TRP A CA 1
ATOM 1640 C C . TRP A 1 198 ? 0.409 6.552 3.698 1.00 81.31 198 TRP A C 1
ATOM 1642 O O . TRP A 1 198 ? 0.747 7.548 3.050 1.00 81.31 198 TRP A O 1
ATOM 1652 N N . HIS A 1 199 ? -0.477 5.673 3.226 1.00 83.00 199 HIS A N 1
ATOM 1653 C CA . HIS A 1 199 ? -1.117 5.831 1.914 1.00 83.00 199 HIS A CA 1
ATOM 1654 C C . HIS A 1 199 ? -1.886 7.150 1.779 1.00 83.00 199 HIS A C 1
ATOM 1656 O O . HIS A 1 199 ? -1.891 7.769 0.709 1.00 83.00 199 HIS A O 1
ATOM 1662 N N . HIS A 1 200 ? -2.483 7.655 2.864 1.00 82.94 200 HIS A N 1
ATOM 1663 C CA . HIS A 1 200 ? -3.149 8.960 2.858 1.00 82.94 200 HIS A CA 1
ATOM 1664 C C . HIS A 1 200 ? -2.194 10.129 2.576 1.00 82.94 200 HIS A C 1
ATOM 1666 O O . HIS A 1 200 ? -2.581 11.108 1.923 1.00 82.94 200 HIS A O 1
ATOM 1672 N N . LEU A 1 201 ? -0.930 10.034 2.983 1.00 80.31 201 LEU A N 1
ATOM 1673 C CA . LEU A 1 201 ? 0.045 11.103 2.760 1.00 80.31 201 LEU A CA 1
ATOM 1674 C C . LEU A 1 201 ? 0.515 11.204 1.310 1.00 80.31 201 LEU A C 1
ATOM 1676 O O . LEU A 1 201 ? 1.034 12.249 0.912 1.00 80.31 201 LEU A O 1
ATOM 1680 N N . LEU A 1 202 ? 0.261 10.181 0.494 1.00 79.06 202 LEU A N 1
ATOM 1681 C CA . LEU A 1 202 ? 0.614 10.188 -0.917 1.00 79.06 202 LEU A CA 1
ATOM 1682 C C . LEU A 1 202 ? -0.473 10.822 -1.794 1.00 79.06 202 LEU A C 1
ATOM 1684 O O . LEU A 1 202 ? -1.658 10.493 -1.673 1.00 79.06 202 LEU A O 1
ATOM 1688 N N . PRO A 1 203 ? -0.101 11.723 -2.725 1.00 72.81 203 PRO A N 1
ATOM 1689 C CA . PRO A 1 203 ? -1.034 12.267 -3.698 1.00 72.81 203 PRO A CA 1
ATOM 1690 C C . PRO A 1 203 ? -1.267 11.244 -4.821 1.00 72.81 203 PRO A C 1
ATOM 1692 O O . PRO A 1 203 ? -0.660 11.313 -5.890 1.00 72.81 203 PRO A O 1
ATOM 1695 N N . VAL A 1 204 ? -2.155 10.279 -4.585 1.00 70.19 204 VAL A N 1
ATOM 1696 C CA . VAL A 1 204 ? -2.635 9.372 -5.637 1.00 70.19 204 VAL A CA 1
ATOM 1697 C C . VAL A 1 204 ? -3.817 10.025 -6.354 1.00 70.19 204 VAL A C 1
ATOM 1699 O O . VAL A 1 204 ? -4.814 10.380 -5.728 1.00 70.19 204 VAL A O 1
ATOM 1702 N N . SER A 1 205 ? -3.705 10.196 -7.671 1.00 65.94 205 SER A N 1
ATOM 1703 C CA . SER A 1 205 ? -4.774 10.689 -8.549 1.00 65.94 205 SER A CA 1
ATOM 1704 C C . SER A 1 205 ? -5.126 9.643 -9.607 1.00 65.94 205 SER A C 1
ATOM 1706 O O . SER A 1 205 ? -4.286 8.825 -9.983 1.00 65.94 205 SER A O 1
ATOM 1708 N N . GLU A 1 206 ? -6.343 9.698 -10.159 1.00 62.62 206 GLU A N 1
ATOM 1709 C CA . GLU A 1 206 ? -6.725 8.829 -11.285 1.00 62.62 206 GLU A CA 1
ATOM 1710 C C . GLU A 1 206 ? -5.803 9.013 -12.501 1.00 62.62 206 GLU A C 1
ATOM 1712 O O . GLU A 1 206 ? -5.492 8.051 -13.203 1.00 62.62 206 GLU A O 1
ATOM 1717 N N . SER A 1 207 ? -5.303 10.235 -12.724 1.00 63.91 207 SER A N 1
ATOM 1718 C CA . SER A 1 207 ? -4.330 10.508 -13.786 1.00 63.91 207 SER A CA 1
ATOM 1719 C C . SER A 1 207 ? -3.029 9.720 -13.607 1.00 63.91 207 SER A C 1
ATOM 1721 O O . SER A 1 207 ? -2.484 9.238 -14.598 1.00 63.91 207 SER A O 1
ATOM 1723 N N . ARG A 1 208 ? -2.582 9.514 -12.361 1.00 69.50 208 ARG A N 1
ATOM 1724 C CA . ARG A 1 208 ? -1.377 8.741 -12.031 1.00 69.50 208 ARG A CA 1
ATOM 1725 C C . ARG A 1 208 ? -1.557 7.244 -12.202 1.00 69.50 208 ARG A C 1
ATOM 1727 O O . ARG A 1 208 ? -0.624 6.594 -12.666 1.00 69.50 208 ARG A O 1
ATOM 1734 N N . LEU A 1 209 ? -2.746 6.717 -11.894 1.00 65.38 209 LEU A N 1
ATOM 1735 C CA . LEU A 1 209 ? -3.072 5.310 -12.154 1.00 65.38 209 LEU A CA 1
ATOM 1736 C C . LEU A 1 209 ? -2.883 4.967 -13.636 1.00 65.38 209 LEU A C 1
ATOM 1738 O O . LEU A 1 209 ? -2.358 3.915 -13.971 1.00 65.38 209 LEU A O 1
ATOM 1742 N N . ALA A 1 210 ? -3.256 5.887 -14.526 1.00 62.66 210 ALA A N 1
ATOM 1743 C CA . ALA A 1 210 ? -3.120 5.693 -15.964 1.00 62.66 210 ALA A CA 1
ATOM 1744 C C . ALA A 1 210 ? -1.691 5.962 -16.498 1.00 62.66 210 ALA A C 1
ATOM 1746 O O . ALA A 1 210 ? -1.360 5.550 -17.606 1.00 62.66 210 ALA A O 1
ATOM 1747 N N . GLU A 1 211 ? -0.833 6.652 -15.738 1.00 65.75 211 GLU A N 1
ATOM 1748 C CA . GLU A 1 211 ? 0.535 7.024 -16.146 1.00 65.75 211 GLU A CA 1
ATOM 1749 C C . GLU A 1 211 ? 1.608 6.028 -15.676 1.00 65.75 211 GLU A C 1
ATOM 1751 O O . GLU A 1 211 ? 2.679 5.922 -16.289 1.00 65.75 211 GLU A O 1
ATOM 1756 N N . SER A 1 212 ? 1.327 5.273 -14.611 1.00 76.19 212 SER A N 1
ATOM 1757 C CA . SER A 1 212 ? 2.271 4.350 -13.985 1.00 76.19 212 SER A CA 1
ATOM 1758 C C . SER A 1 212 ? 1.621 3.000 -13.698 1.00 76.19 212 SER A C 1
ATOM 1760 O O . SER A 1 212 ? 0.806 2.871 -12.789 1.00 76.19 212 SER A O 1
ATOM 1762 N N . PHE A 1 213 ? 2.076 1.966 -14.410 1.00 78.06 213 PHE A N 1
ATOM 1763 C CA . PHE A 1 213 ? 1.741 0.568 -14.116 1.00 78.06 213 PHE A CA 1
ATOM 1764 C C . PHE A 1 213 ? 2.077 0.146 -12.687 1.00 78.06 213 PHE A C 1
ATOM 1766 O O . PHE A 1 213 ? 1.477 -0.788 -12.176 1.00 78.06 213 PHE A O 1
ATOM 1773 N N . PHE A 1 214 ? 3.045 0.814 -12.063 1.00 85.50 214 PHE A N 1
ATOM 1774 C CA . PHE A 1 214 ? 3.600 0.398 -10.782 1.00 85.50 214 PHE A CA 1
ATOM 1775 C C . PHE A 1 214 ? 3.051 1.189 -9.605 1.00 85.50 214 PHE A C 1
ATOM 1777 O O . PHE A 1 214 ? 3.567 1.025 -8.511 1.00 85.50 214 PHE A O 1
ATOM 1784 N N . ILE A 1 215 ? 2.068 2.071 -9.817 1.00 81.88 215 ILE A N 1
ATOM 1785 C CA . ILE A 1 215 ? 1.568 2.996 -8.792 1.00 81.88 215 ILE A CA 1
ATOM 1786 C C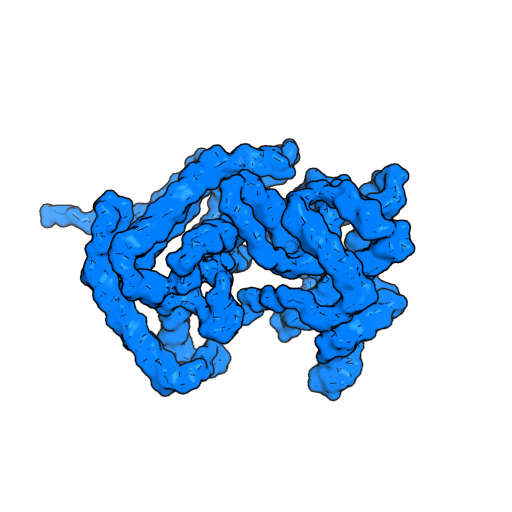 . ILE A 1 215 ? 1.242 2.309 -7.464 1.00 81.88 215 ILE A C 1
ATOM 1788 O O . ILE A 1 215 ? 1.631 2.835 -6.430 1.00 81.88 215 ILE A O 1
ATOM 1792 N N . GLU A 1 216 ? 0.629 1.124 -7.504 1.00 82.00 216 GLU A N 1
ATOM 1793 C CA . GLU A 1 216 ? 0.325 0.335 -6.309 1.00 82.00 216 GLU A CA 1
ATOM 1794 C C . GLU A 1 216 ? 1.637 -0.095 -5.624 1.00 82.00 216 GLU A C 1
ATOM 1796 O O . GLU A 1 216 ? 1.869 0.219 -4.467 1.00 82.00 216 GLU A O 1
ATOM 1801 N N . GLY A 1 217 ? 2.609 -0.655 -6.355 1.00 86.88 217 GLY A N 1
ATOM 1802 C CA . GLY A 1 217 ? 3.936 -0.930 -5.781 1.00 86.88 217 GLY A CA 1
ATOM 1803 C C . GLY A 1 217 ? 4.675 0.309 -5.244 1.00 86.88 217 GLY A C 1
ATOM 1804 O O . GLY A 1 217 ? 5.468 0.204 -4.311 1.00 86.88 217 GLY A O 1
ATOM 1805 N N . GLN A 1 218 ? 4.436 1.497 -5.816 1.00 87.69 218 GLN A N 1
ATOM 1806 C CA . GLN A 1 218 ? 5.021 2.766 -5.353 1.00 87.69 218 GLN A CA 1
ATOM 1807 C C . GLN A 1 218 ? 4.431 3.213 -4.023 1.00 87.69 218 GLN A C 1
ATOM 1809 O O . GLN A 1 218 ? 5.171 3.719 -3.179 1.00 87.69 218 GLN A O 1
ATOM 1814 N N . THR A 1 219 ? 3.120 3.055 -3.858 1.00 84.81 219 THR A N 1
ATOM 1815 C CA . THR A 1 219 ? 2.439 3.365 -2.606 1.00 84.81 219 THR A CA 1
ATOM 1816 C C . THR A 1 219 ? 2.845 2.368 -1.527 1.00 84.81 219 THR A C 1
ATOM 1818 O O . THR A 1 219 ? 3.232 2.803 -0.447 1.00 84.81 219 THR A O 1
ATOM 1821 N N . GLU A 1 220 ? 2.903 1.072 -1.847 1.00 85.06 220 GLU A N 1
ATOM 1822 C CA . GLU A 1 220 ? 3.327 0.014 -0.915 1.00 85.06 220 GLU A CA 1
ATOM 1823 C C . GLU A 1 220 ? 4.769 0.175 -0.433 1.00 85.06 220 GLU A C 1
ATOM 1825 O O . GLU A 1 220 ? 5.026 0.153 0.767 1.00 85.06 220 GLU A O 1
ATOM 1830 N N . LEU A 1 221 ? 5.714 0.424 -1.351 1.00 87.50 221 LEU A N 1
ATOM 1831 C CA . LEU A 1 221 ? 7.115 0.690 -1.001 1.00 87.50 221 LEU A CA 1
ATOM 1832 C C . LEU A 1 221 ? 7.215 1.779 0.067 1.00 87.50 221 LEU A C 1
ATOM 1834 O O . LEU A 1 221 ? 7.958 1.646 1.037 1.00 87.50 221 LEU A O 1
ATOM 1838 N N . LEU A 1 222 ? 6.512 2.887 -0.154 1.00 84.12 222 LEU A N 1
ATOM 1839 C CA . LEU A 1 222 ? 6.583 4.023 0.745 1.00 84.12 222 LEU A CA 1
ATOM 1840 C C . LEU A 1 222 ? 5.878 3.723 2.059 1.00 84.12 222 LEU A C 1
ATOM 1842 O O . LEU A 1 222 ? 6.466 3.981 3.102 1.00 84.12 222 LEU A O 1
ATOM 1846 N N . ALA A 1 223 ? 4.688 3.126 2.031 1.00 79.75 223 ALA A N 1
ATOM 1847 C CA . ALA A 1 223 ? 4.000 2.720 3.246 1.00 79.75 223 ALA A CA 1
ATOM 1848 C C . ALA A 1 223 ? 4.873 1.795 4.113 1.00 79.75 223 ALA A C 1
ATOM 1850 O O . ALA A 1 223 ? 4.983 2.031 5.314 1.00 79.75 223 ALA A O 1
ATOM 1851 N N . ASP A 1 224 ? 5.590 0.837 3.521 1.00 79.44 224 ASP A N 1
ATOM 1852 C CA . ASP A 1 224 ? 6.489 -0.066 4.250 1.00 79.44 224 ASP A CA 1
ATOM 1853 C C . ASP A 1 224 ? 7.791 0.593 4.724 1.00 79.44 224 ASP A C 1
ATOM 1855 O O . ASP A 1 224 ? 8.212 0.390 5.868 1.00 79.44 224 ASP A O 1
ATOM 1859 N N . GLU A 1 225 ? 8.446 1.401 3.885 1.00 80.19 225 GLU A N 1
ATOM 1860 C CA . GLU A 1 225 ? 9.617 2.185 4.303 1.00 80.19 225 GLU A CA 1
ATOM 1861 C C . GLU A 1 225 ? 9.269 3.126 5.464 1.00 80.19 225 GLU A C 1
ATOM 1863 O O . GLU A 1 225 ? 10.067 3.322 6.383 1.00 80.19 225 GLU A O 1
ATOM 1868 N N . TRP A 1 226 ? 8.065 3.696 5.452 1.00 76.88 226 TRP A N 1
ATOM 1869 C CA . TRP A 1 226 ? 7.628 4.660 6.455 1.00 76.88 226 TRP A CA 1
ATOM 1870 C C . TRP A 1 226 ? 7.120 3.991 7.725 1.00 76.88 226 TRP A C 1
ATOM 1872 O O . TRP A 1 226 ? 7.419 4.466 8.821 1.00 76.88 226 TRP A O 1
ATOM 1882 N N . ASN A 1 227 ? 6.426 2.859 7.609 1.00 69.56 227 ASN A N 1
ATOM 1883 C CA . ASN A 1 227 ? 5.966 2.084 8.756 1.00 69.56 227 ASN A CA 1
ATOM 1884 C C . ASN A 1 227 ? 7.143 1.604 9.622 1.00 69.56 227 ASN A C 1
ATOM 1886 O O . ASN A 1 227 ? 7.085 1.692 10.845 1.00 69.56 227 ASN A O 1
ATOM 1890 N N . ASN A 1 228 ? 8.271 1.230 9.006 1.00 67.19 228 ASN A N 1
ATOM 1891 C CA . ASN A 1 228 ? 9.496 0.866 9.732 1.00 67.19 228 ASN A CA 1
ATOM 1892 C C . ASN A 1 228 ? 10.094 1.999 10.586 1.00 67.19 228 ASN A C 1
ATOM 1894 O O . ASN A 1 228 ? 10.900 1.732 11.480 1.00 67.19 228 ASN A O 1
ATOM 1898 N N . SER A 1 229 ? 9.701 3.257 10.358 1.00 59.97 229 SER A N 1
ATOM 1899 C CA . SER A 1 229 ? 10.101 4.373 11.227 1.00 59.97 229 SER A CA 1
ATOM 1900 C C . SER A 1 229 ? 9.421 4.322 12.605 1.00 59.97 229 SER A C 1
ATOM 1902 O O . SER A 1 229 ? 9.913 4.936 13.555 1.00 59.97 229 SER A O 1
ATOM 1904 N N . PHE A 1 230 ? 8.345 3.543 12.757 1.00 55.41 230 PHE A N 1
ATOM 1905 C CA . PHE A 1 230 ? 7.723 3.246 14.044 1.00 55.41 230 PHE A CA 1
ATOM 1906 C C . PHE A 1 230 ? 8.285 1.928 14.600 1.00 55.41 230 PHE A C 1
ATOM 1908 O O . PHE A 1 230 ? 7.937 0.830 14.173 1.00 55.41 230 PHE A O 1
ATOM 1915 N N . LYS A 1 231 ? 9.200 2.026 15.575 1.00 49.28 231 LYS A N 1
ATOM 1916 C CA . LYS A 1 231 ? 9.774 0.860 16.269 1.00 49.28 231 LYS A CA 1
ATOM 1917 C C . LYS A 1 231 ? 8.654 -0.002 16.879 1.00 49.28 231 LYS A C 1
ATOM 1919 O O . LYS A 1 231 ? 7.885 0.505 17.691 1.00 49.28 231 LYS A O 1
ATOM 1924 N N . GLY A 1 232 ? 8.613 -1.299 16.560 1.00 45.12 232 GLY A N 1
ATOM 1925 C CA . GLY A 1 232 ? 7.740 -2.280 17.233 1.00 45.12 232 GLY A CA 1
ATOM 1926 C C . GLY A 1 232 ? 6.714 -3.003 16.354 1.00 45.12 232 GLY A C 1
ATOM 1927 O O . GLY A 1 232 ? 5.976 -3.836 16.872 1.00 45.12 232 GLY A O 1
ATOM 1928 N N . VAL A 1 233 ? 6.697 -2.727 15.052 1.00 45.72 233 VAL A N 1
ATOM 1929 C CA . VAL A 1 233 ? 5.787 -3.333 14.070 1.00 45.72 233 VAL A CA 1
ATOM 1930 C C . VAL A 1 233 ? 6.491 -4.484 13.344 1.00 45.72 233 VAL A C 1
ATOM 1932 O O . VAL A 1 233 ? 7.625 -4.324 12.887 1.00 45.72 233 VAL A O 1
ATOM 1935 N N . LYS A 1 234 ? 5.851 -5.657 13.234 1.00 44.62 234 LYS A N 1
ATOM 1936 C CA . LYS A 1 234 ? 6.349 -6.732 12.357 1.00 44.62 234 LYS A CA 1
ATOM 1937 C C . LYS A 1 234 ? 5.750 -6.521 10.965 1.00 44.62 234 LYS A C 1
ATOM 1939 O O . LYS A 1 234 ? 4.528 -6.476 10.865 1.00 44.62 234 LYS A O 1
ATOM 1944 N N . PRO A 1 235 ? 6.555 -6.437 9.895 1.00 44.47 235 PRO A N 1
ATOM 1945 C CA . PRO A 1 235 ? 6.007 -6.294 8.553 1.00 44.47 235 PRO A CA 1
ATOM 1946 C C . PRO A 1 235 ? 5.101 -7.487 8.218 1.00 44.47 235 PRO A C 1
ATOM 1948 O O . PRO A 1 235 ? 5.474 -8.646 8.431 1.00 44.47 235 PRO A O 1
ATOM 1951 N N . GLY A 1 236 ? 3.898 -7.188 7.724 1.00 53.38 236 GLY A N 1
ATOM 1952 C CA . GLY A 1 236 ? 2.998 -8.171 7.130 1.00 53.38 236 GLY A CA 1
ATOM 1953 C C . GLY A 1 236 ? 3.510 -8.661 5.771 1.00 53.38 236 GLY A C 1
ATOM 1954 O O . GLY A 1 236 ? 4.650 -8.419 5.375 1.00 53.38 236 GLY A O 1
ATOM 1955 N N . THR A 1 237 ? 2.665 -9.373 5.028 1.00 64.00 237 THR A N 1
ATOM 1956 C CA . THR A 1 237 ? 2.927 -9.646 3.608 1.00 64.00 237 THR A CA 1
ATOM 1957 C C . THR A 1 237 ? 2.815 -8.348 2.815 1.00 64.00 237 THR A C 1
ATOM 1959 O O . THR A 1 237 ? 1.758 -7.730 2.846 1.00 64.00 237 THR A O 1
ATOM 1962 N N . ILE A 1 238 ? 3.876 -7.975 2.099 1.00 70.50 238 ILE A N 1
ATOM 1963 C CA . ILE A 1 238 ? 3.914 -6.803 1.212 1.00 70.50 238 ILE A CA 1
ATOM 1964 C C . ILE A 1 238 ? 2.867 -6.966 0.107 1.00 70.50 238 ILE A C 1
ATOM 1966 O O . ILE A 1 238 ? 2.883 -7.979 -0.605 1.00 70.50 238 ILE A O 1
ATOM 1970 N N . GLU A 1 239 ? 1.976 -5.986 -0.051 1.00 74.00 239 GLU A N 1
ATOM 1971 C CA . GLU A 1 239 ? 1.033 -5.967 -1.168 1.00 74.00 239 GLU A CA 1
ATOM 1972 C C . GLU A 1 239 ? 1.760 -5.628 -2.479 1.00 74.00 239 GLU A C 1
ATOM 1974 O O . GLU A 1 239 ? 2.837 -5.027 -2.499 1.00 74.00 239 GLU A O 1
ATOM 1979 N N . TYR A 1 240 ? 1.207 -6.091 -3.604 1.00 79.19 240 TYR A N 1
ATOM 1980 C CA . TYR A 1 240 ? 1.791 -5.920 -4.947 1.00 79.19 240 TYR A CA 1
ATOM 1981 C C . TYR A 1 240 ? 3.311 -6.192 -5.026 1.00 79.19 240 TYR A C 1
ATOM 1983 O O . TYR A 1 240 ? 4.067 -5.414 -5.615 1.00 79.19 240 TYR A O 1
ATOM 1991 N N . PRO A 1 241 ? 3.784 -7.325 -4.480 1.00 83.75 241 PRO A N 1
ATOM 1992 C CA . PRO A 1 241 ? 5.183 -7.531 -4.107 1.00 83.75 241 PRO A CA 1
ATOM 1993 C C . PRO A 1 241 ? 6.167 -7.403 -5.278 1.00 83.75 241 PRO A C 1
ATOM 1995 O O . PRO A 1 241 ? 7.252 -6.853 -5.102 1.00 83.75 241 PRO A O 1
ATOM 1998 N N . LEU A 1 242 ? 5.786 -7.845 -6.482 1.00 88.00 242 LEU A N 1
ATOM 1999 C CA . LEU A 1 242 ? 6.594 -7.701 -7.700 1.00 88.00 242 LEU A CA 1
ATOM 2000 C C . LEU A 1 242 ? 6.793 -6.236 -8.103 1.00 88.00 242 LEU A C 1
ATOM 2002 O O . LEU A 1 242 ? 7.906 -5.823 -8.433 1.00 88.00 242 LEU A O 1
ATOM 2006 N N . GLN A 1 243 ? 5.720 -5.444 -8.061 1.00 88.75 243 GLN A N 1
ATOM 2007 C CA . GLN A 1 243 ? 5.783 -4.019 -8.376 1.00 88.75 243 GLN A CA 1
ATOM 2008 C C . GLN A 1 243 ? 6.607 -3.291 -7.319 1.00 88.75 243 GLN A C 1
ATOM 2010 O O . GLN A 1 243 ? 7.508 -2.538 -7.683 1.00 88.75 243 GLN A O 1
ATOM 2015 N N . THR A 1 244 ? 6.349 -3.572 -6.036 1.00 89.06 244 THR A N 1
ATOM 2016 C CA . THR A 1 244 ? 7.064 -3.006 -4.884 1.00 89.06 244 THR A CA 1
ATOM 2017 C C . THR A 1 244 ? 8.563 -3.277 -4.970 1.00 89.06 244 THR A C 1
ATOM 2019 O O . THR A 1 244 ? 9.376 -2.366 -4.805 1.00 89.06 244 THR A O 1
ATOM 2022 N N . ALA A 1 245 ? 8.955 -4.504 -5.320 1.00 88.25 245 ALA A N 1
ATOM 2023 C CA . ALA A 1 245 ? 10.351 -4.856 -5.552 1.00 88.25 245 ALA A CA 1
ATOM 2024 C C . ALA A 1 245 ? 10.967 -4.031 -6.686 1.00 88.25 245 ALA A C 1
ATOM 2026 O O . ALA A 1 245 ? 11.989 -3.375 -6.481 1.00 88.25 245 ALA A O 1
ATOM 2027 N N . TRP A 1 246 ? 10.325 -3.992 -7.856 1.00 89.81 246 TRP A N 1
ATOM 2028 C CA . TRP A 1 246 ? 10.827 -3.214 -8.988 1.00 89.81 246 TRP A CA 1
ATOM 2029 C C . TRP A 1 246 ? 11.053 -1.738 -8.625 1.00 89.81 246 TRP A C 1
ATOM 2031 O O . TRP A 1 246 ? 12.110 -1.170 -8.906 1.00 89.81 246 TRP A O 1
ATOM 2041 N N . VAL A 1 247 ? 10.094 -1.108 -7.946 1.00 90.19 247 VAL A N 1
ATOM 2042 C CA . VAL A 1 247 ? 10.205 0.313 -7.596 1.00 90.19 247 VAL A CA 1
ATOM 2043 C C . VAL A 1 247 ? 11.164 0.587 -6.436 1.00 90.19 247 VAL A C 1
ATOM 2045 O O . VAL A 1 247 ? 11.697 1.694 -6.349 1.00 90.19 247 VAL A O 1
ATOM 2048 N N . SER A 1 248 ? 11.456 -0.413 -5.595 1.00 92.06 248 SER A N 1
ATOM 2049 C CA . SER A 1 248 ? 12.483 -0.321 -4.544 1.00 92.06 248 SER A CA 1
ATOM 2050 C C . SER A 1 248 ? 13.873 -0.051 -5.127 1.00 92.06 248 SER A C 1
ATOM 2052 O O . SER A 1 248 ? 14.679 0.652 -4.515 1.00 92.06 248 SER A O 1
ATOM 2054 N N . LEU A 1 249 ? 14.154 -0.562 -6.332 1.00 91.75 249 LEU A N 1
ATOM 2055 C CA . LEU A 1 249 ? 15.411 -0.300 -7.041 1.00 91.75 249 LEU A CA 1
ATOM 2056 C C . LEU A 1 249 ? 15.512 1.169 -7.460 1.00 91.75 249 LEU A C 1
ATOM 2058 O O . LEU A 1 249 ? 16.525 1.815 -7.203 1.00 91.75 249 LEU A O 1
ATOM 2062 N N . LEU A 1 250 ? 14.440 1.721 -8.038 1.00 89.19 250 LEU A N 1
ATOM 2063 C CA . LEU A 1 250 ? 14.380 3.133 -8.435 1.00 89.19 250 LEU A CA 1
ATOM 2064 C C . LEU A 1 250 ? 14.544 4.065 -7.235 1.00 89.19 250 LEU A C 1
ATOM 2066 O O . LEU A 1 250 ? 15.296 5.037 -7.300 1.00 89.19 250 LEU A O 1
ATOM 2070 N N . TYR A 1 251 ? 13.877 3.733 -6.131 1.00 91.38 251 TYR A N 1
ATOM 2071 C CA . TYR A 1 251 ? 14.013 4.450 -4.870 1.00 91.38 251 TYR A CA 1
ATOM 2072 C C . TYR A 1 251 ? 15.444 4.398 -4.322 1.00 91.38 251 TYR A C 1
ATOM 2074 O O . TYR A 1 251 ? 15.952 5.404 -3.839 1.00 91.38 251 TYR A O 1
ATOM 2082 N N . SER A 1 252 ? 16.120 3.251 -4.435 1.00 91.75 252 SER A N 1
ATOM 2083 C CA . SER A 1 252 ? 17.490 3.073 -3.932 1.00 91.75 252 SER A CA 1
ATOM 2084 C C . SER A 1 252 ? 18.542 3.858 -4.727 1.00 91.75 252 SER A C 1
ATOM 2086 O O . SER A 1 252 ? 19.571 4.232 -4.163 1.00 91.75 252 SER A O 1
ATOM 2088 N N . ILE A 1 253 ? 18.289 4.114 -6.015 1.00 90.81 253 ILE A N 1
ATOM 2089 C CA . ILE A 1 253 ? 19.197 4.850 -6.907 1.00 90.81 253 ILE A CA 1
ATOM 2090 C C . ILE A 1 253 ? 19.120 6.364 -6.659 1.00 90.81 253 ILE A C 1
ATOM 2092 O O . ILE A 1 253 ? 20.145 7.004 -6.443 1.00 90.81 253 ILE A O 1
ATOM 2096 N N . GLU A 1 254 ? 17.913 6.941 -6.658 1.00 89.56 254 GLU A N 1
ATOM 2097 C CA . GLU A 1 254 ? 17.688 8.392 -6.515 1.00 89.56 254 GLU A CA 1
ATOM 2098 C C . GLU A 1 254 ? 16.508 8.686 -5.593 1.00 89.56 254 GLU A C 1
ATOM 2100 O O . GLU A 1 254 ? 15.473 9.214 -6.007 1.00 89.56 254 GLU A O 1
ATOM 2105 N N . LYS A 1 255 ? 16.667 8.356 -4.312 1.00 89.94 255 LYS A N 1
ATOM 2106 C CA . LYS A 1 255 ? 15.632 8.513 -3.285 1.00 89.94 255 LYS A CA 1
ATOM 2107 C C . LYS A 1 255 ? 14.915 9.867 -3.333 1.00 89.94 255 LYS A C 1
ATOM 2109 O O . LYS A 1 255 ? 13.691 9.905 -3.433 1.00 89.94 255 LYS A O 1
ATOM 2114 N N . GLU A 1 256 ? 15.650 10.979 -3.297 1.00 90.12 256 GLU A N 1
ATOM 2115 C CA . GLU A 1 256 ? 15.040 12.314 -3.189 1.00 90.12 256 GLU A CA 1
ATOM 2116 C C . GLU A 1 256 ? 14.294 12.724 -4.467 1.00 90.12 256 GLU A C 1
ATOM 2118 O O . GLU A 1 256 ? 13.136 13.143 -4.413 1.00 90.12 256 GLU A O 1
ATOM 2123 N N . LYS A 1 257 ? 14.894 12.536 -5.649 1.00 89.69 257 LYS A N 1
ATOM 2124 C CA . LYS A 1 257 ? 14.207 12.832 -6.919 1.00 89.69 257 LYS A CA 1
ATOM 2125 C C . LYS A 1 257 ? 13.016 11.902 -7.134 1.00 89.69 257 LYS A C 1
ATOM 2127 O O . LYS A 1 257 ? 11.976 12.341 -7.619 1.00 89.69 257 LYS A O 1
ATOM 2132 N N . TYR A 1 258 ? 13.137 10.636 -6.744 1.00 89.56 258 TYR A N 1
ATOM 2133 C CA . TYR A 1 258 ? 12.045 9.677 -6.810 1.00 89.56 258 TYR A CA 1
ATOM 2134 C C . TYR A 1 258 ? 10.875 10.083 -5.902 1.00 89.56 258 TYR A C 1
ATOM 2136 O O . TYR A 1 258 ? 9.729 10.083 -6.350 1.00 89.56 258 TYR A O 1
ATOM 2144 N N . LEU A 1 259 ? 11.146 10.528 -4.670 1.00 89.06 259 LEU A N 1
ATOM 2145 C CA . LEU A 1 259 ? 10.128 11.080 -3.771 1.00 89.06 259 LEU A CA 1
ATOM 2146 C C . LEU A 1 259 ? 9.467 12.337 -4.348 1.00 89.06 259 LEU A C 1
ATOM 2148 O O . LEU A 1 259 ? 8.240 12.442 -4.323 1.00 89.06 259 LEU A O 1
ATOM 2152 N N . ARG A 1 260 ? 10.238 13.258 -4.941 1.00 89.56 260 ARG A N 1
ATOM 2153 C CA . ARG A 1 260 ? 9.679 14.428 -5.645 1.00 89.56 260 ARG A CA 1
ATOM 2154 C C . ARG A 1 260 ? 8.783 14.015 -6.810 1.00 89.56 260 ARG A C 1
ATOM 2156 O O . ARG A 1 260 ? 7.710 14.594 -6.986 1.00 89.56 260 ARG A O 1
ATOM 2163 N N . TYR A 1 261 ? 9.182 13.000 -7.577 1.00 87.12 261 TYR A N 1
ATOM 2164 C CA . TYR A 1 261 ? 8.353 12.433 -8.637 1.00 87.12 261 TYR A CA 1
ATOM 2165 C C . TYR A 1 261 ? 7.055 11.862 -8.060 1.00 87.12 261 TYR A C 1
ATOM 2167 O O . TYR A 1 261 ? 5.975 12.216 -8.526 1.00 87.12 261 TYR A O 1
ATOM 2175 N N . LEU A 1 262 ? 7.117 11.061 -6.994 1.00 85.44 262 LEU A N 1
ATOM 2176 C CA . LEU A 1 262 ? 5.929 10.512 -6.336 1.00 85.44 262 LEU A CA 1
ATOM 2177 C C . LEU A 1 262 ? 5.050 11.576 -5.674 1.00 85.44 262 LEU A C 1
ATOM 2179 O O . LEU A 1 262 ? 3.848 11.371 -5.551 1.00 85.44 262 LEU A O 1
ATOM 2183 N N . CYS A 1 263 ? 5.594 12.739 -5.346 1.00 84.56 263 CYS A N 1
ATOM 2184 C CA . CYS A 1 263 ? 4.832 13.868 -4.822 1.00 84.56 263 CYS A CA 1
ATOM 2185 C C . CYS A 1 263 ? 4.268 14.803 -5.911 1.00 84.56 263 CYS A C 1
ATOM 2187 O O . CYS A 1 263 ? 3.677 15.827 -5.583 1.00 84.56 263 CYS A O 1
ATOM 2189 N N . SER A 1 264 ? 4.433 14.476 -7.200 1.00 84.69 264 SER A N 1
ATOM 2190 C CA . SER A 1 264 ? 4.075 15.329 -8.355 1.00 84.69 264 SER A CA 1
ATOM 2191 C C . SER A 1 264 ? 4.820 16.666 -8.379 1.00 84.69 264 SER A C 1
ATOM 2193 O O . SER A 1 264 ? 4.377 17.600 -9.038 1.00 84.69 264 SER A O 1
ATOM 2195 N N . ILE A 1 265 ? 5.942 16.772 -7.668 1.00 89.19 265 ILE A N 1
ATOM 2196 C CA . ILE A 1 265 ? 6.772 17.981 -7.642 1.00 89.19 265 ILE A CA 1
ATOM 2197 C C . ILE A 1 265 ? 7.580 18.071 -8.939 1.00 89.19 265 ILE A C 1
ATOM 2199 O O . ILE A 1 265 ? 7.740 19.149 -9.503 1.00 89.19 265 ILE A O 1
ATOM 2203 N N . ILE A 1 266 ? 8.050 16.926 -9.442 1.00 88.94 266 ILE A N 1
ATOM 2204 C CA . ILE A 1 266 ? 8.732 16.825 -10.734 1.00 88.94 266 ILE A CA 1
ATOM 2205 C C . ILE A 1 266 ? 8.033 15.802 -11.641 1.00 88.94 266 ILE A C 1
ATOM 2207 O O . ILE A 1 266 ? 7.462 14.824 -11.150 1.00 88.94 266 ILE A O 1
ATOM 2211 N N . PRO A 1 267 ? 8.080 15.982 -12.971 1.00 87.12 267 PRO A N 1
ATOM 2212 C CA . PRO A 1 267 ? 7.510 15.022 -13.908 1.00 87.12 267 PRO A CA 1
ATOM 2213 C C . PRO A 1 267 ? 8.384 13.765 -14.051 1.00 87.12 267 PRO A C 1
ATOM 2215 O O . PRO A 1 267 ? 9.599 13.807 -13.846 1.00 87.12 267 PRO A O 1
ATOM 2218 N N . LYS A 1 268 ? 7.788 12.654 -14.520 1.00 84.31 268 LYS A N 1
ATOM 2219 C CA . LYS A 1 268 ? 8.495 11.381 -14.796 1.00 84.31 268 LYS A CA 1
ATOM 2220 C C . LYS A 1 268 ? 9.754 11.577 -15.650 1.00 84.31 268 LYS A C 1
ATOM 2222 O O . LYS A 1 268 ? 10.776 10.948 -15.389 1.00 84.31 268 LYS A O 1
ATOM 2227 N N . LYS A 1 269 ? 9.690 12.469 -16.651 1.00 86.38 269 LYS A N 1
ATOM 2228 C CA . LYS A 1 269 ? 10.809 12.768 -17.564 1.00 86.38 269 LYS A CA 1
ATOM 2229 C C . LYS A 1 269 ? 12.076 13.220 -16.833 1.00 86.38 269 LYS A C 1
ATOM 2231 O O . LYS A 1 269 ? 13.166 12.896 -17.281 1.00 86.38 269 LYS A O 1
ATOM 2236 N N . THR A 1 270 ? 11.939 13.916 -15.702 1.00 87.75 270 THR A N 1
ATOM 2237 C CA . THR A 1 270 ? 13.085 14.399 -14.925 1.00 87.75 270 THR A CA 1
ATOM 2238 C C . THR A 1 270 ? 13.850 13.242 -14.296 1.00 87.75 270 THR A C 1
ATOM 2240 O O . THR A 1 270 ? 15.071 13.245 -14.324 1.00 87.75 270 THR A O 1
ATOM 2243 N N . LEU A 1 271 ? 13.147 12.225 -13.788 1.00 83.94 271 LEU A N 1
ATOM 2244 C CA . LEU A 1 271 ? 13.773 11.007 -13.268 1.00 83.94 271 LEU A CA 1
ATOM 2245 C C . LEU A 1 271 ? 14.337 10.129 -14.399 1.00 83.94 271 LEU A C 1
ATOM 2247 O O . LEU A 1 271 ? 15.398 9.535 -14.260 1.00 83.94 271 LEU A O 1
ATOM 2251 N N . ALA A 1 272 ? 13.633 10.066 -15.531 1.00 83.12 272 ALA A N 1
ATOM 2252 C CA . ALA A 1 272 ? 13.982 9.213 -16.667 1.00 83.12 272 ALA A CA 1
ATOM 2253 C C . ALA A 1 272 ? 15.201 9.685 -17.486 1.00 83.12 272 ALA A C 1
ATOM 2255 O O . ALA A 1 272 ? 15.715 8.911 -18.290 1.00 83.12 272 ALA A O 1
ATOM 2256 N N . ASN A 1 273 ? 15.635 10.936 -17.316 1.00 86.81 273 ASN A N 1
ATOM 2257 C CA . ASN A 1 273 ? 16.747 11.535 -18.062 1.00 86.81 273 ASN A CA 1
ATOM 2258 C C . ASN A 1 273 ? 18.021 11.697 -17.214 1.00 86.81 273 ASN A C 1
ATOM 2260 O O . ASN A 1 273 ? 18.918 12.437 -17.602 1.00 86.81 273 ASN A O 1
ATOM 2264 N N . ILE A 1 274 ? 18.088 11.057 -16.045 1.00 85.62 274 ILE A N 1
ATOM 2265 C CA . ILE A 1 274 ? 19.292 11.084 -15.212 1.00 85.62 274 ILE A CA 1
ATOM 2266 C C . ILE A 1 274 ? 20.285 10.062 -15.752 1.00 85.62 274 ILE A C 1
ATOM 2268 O O . ILE A 1 274 ? 19.928 8.900 -15.953 1.00 85.62 274 ILE A O 1
ATOM 2272 N N . GLU A 1 275 ? 21.526 10.499 -15.921 1.00 86.88 275 GLU A N 1
ATOM 2273 C CA . GLU A 1 275 ? 22.657 9.646 -16.261 1.00 86.88 275 GLU A CA 1
ATOM 2274 C C . GLU A 1 275 ? 23.548 9.453 -15.035 1.00 86.88 275 GLU A C 1
ATOM 2276 O O . GLU A 1 275 ? 23.872 10.400 -14.314 1.00 86.88 275 GLU A O 1
ATOM 2281 N N . TYR A 1 276 ? 23.940 8.207 -14.798 1.00 89.81 276 TYR A N 1
ATOM 2282 C CA . TYR A 1 276 ? 24.816 7.807 -13.705 1.00 89.81 276 TYR A CA 1
ATOM 2283 C C . TYR A 1 276 ? 26.143 7.335 -14.266 1.00 89.81 276 TYR A C 1
ATOM 2285 O O . TYR A 1 276 ? 26.245 6.894 -15.409 1.00 89.81 276 TYR A O 1
ATOM 2293 N N . LYS A 1 277 ? 27.173 7.371 -13.424 1.00 88.44 277 LYS A N 1
ATOM 2294 C CA . LYS A 1 277 ? 28.488 6.838 -13.788 1.00 88.44 277 LYS A CA 1
ATOM 2295 C C . LYS A 1 277 ? 28.497 5.309 -13.860 1.00 88.44 277 LYS A C 1
ATOM 2297 O O . LYS A 1 277 ? 29.364 4.743 -14.513 1.00 88.44 277 LYS A O 1
ATOM 2302 N N . ASP A 1 278 ? 27.554 4.640 -13.197 1.00 91.69 278 ASP A N 1
ATOM 2303 C CA . ASP A 1 278 ? 27.503 3.184 -13.125 1.00 91.69 278 ASP A CA 1
ATOM 2304 C C . ASP A 1 278 ? 26.433 2.577 -14.052 1.00 91.69 278 ASP A C 1
ATOM 2306 O O . ASP A 1 278 ? 25.330 3.104 -14.223 1.00 91.69 278 ASP A O 1
ATOM 2310 N N . GLY A 1 279 ? 26.762 1.428 -14.649 1.00 89.06 279 GLY A N 1
ATOM 2311 C CA . GLY A 1 279 ? 25.897 0.756 -15.623 1.00 89.06 279 GLY A CA 1
ATOM 2312 C C . GLY A 1 279 ? 24.583 0.224 -15.042 1.00 89.06 279 GLY A C 1
ATOM 2313 O O . GLY A 1 279 ? 23.586 0.151 -15.760 1.00 89.06 279 GLY A O 1
ATOM 2314 N N . PHE A 1 280 ? 24.547 -0.108 -13.750 1.00 92.19 280 PHE A N 1
ATOM 2315 C CA . PHE A 1 280 ? 23.351 -0.632 -13.089 1.00 92.19 280 PHE A CA 1
ATOM 2316 C C . PHE A 1 280 ? 22.273 0.440 -12.952 1.00 92.19 280 PHE A C 1
ATOM 2318 O O . PHE A 1 280 ? 21.139 0.226 -13.383 1.00 92.19 280 PHE A O 1
ATOM 2325 N N . SER A 1 281 ? 22.623 1.609 -12.408 1.00 92.75 281 SER A N 1
ATOM 2326 C CA . SER A 1 281 ? 21.673 2.707 -12.212 1.00 92.75 281 SER A CA 1
ATOM 2327 C C . SER A 1 281 ? 21.095 3.178 -13.549 1.00 92.75 281 SER A C 1
ATOM 2329 O O . SER A 1 281 ? 19.878 3.324 -13.687 1.00 92.75 281 SER A O 1
ATOM 2331 N N . ASN A 1 282 ? 21.950 3.300 -14.572 1.00 91.00 282 ASN A N 1
ATOM 2332 C CA . ASN A 1 282 ? 21.525 3.598 -15.943 1.00 91.00 282 ASN A CA 1
ATOM 2333 C C . ASN A 1 282 ? 20.571 2.536 -16.503 1.00 91.00 282 ASN A C 1
ATOM 2335 O O . ASN A 1 282 ? 19.585 2.872 -17.162 1.00 91.00 282 ASN A O 1
ATOM 2339 N N . HIS A 1 283 ? 20.829 1.252 -16.239 1.00 90.06 283 HIS A N 1
ATOM 2340 C CA . HIS A 1 283 ? 19.966 0.178 -16.715 1.00 90.06 283 HIS A CA 1
ATOM 2341 C C . HIS A 1 283 ? 18.578 0.224 -16.062 1.00 90.06 283 HIS A C 1
ATOM 2343 O O . HIS A 1 283 ? 17.573 0.216 -16.774 1.00 90.06 283 HIS A O 1
ATOM 2349 N N . VAL A 1 284 ? 18.505 0.354 -14.734 1.00 90.81 284 VAL A N 1
ATOM 2350 C CA . VAL A 1 284 ? 17.230 0.443 -14.002 1.00 90.81 284 VAL A CA 1
ATOM 2351 C C . VAL A 1 284 ? 16.410 1.660 -14.456 1.00 90.81 284 VAL A C 1
ATOM 2353 O O . VAL A 1 284 ? 15.208 1.542 -14.716 1.00 90.81 284 VAL A O 1
ATOM 2356 N N . ILE A 1 285 ? 17.049 2.821 -14.627 1.00 89.50 285 ILE A N 1
ATOM 2357 C CA . ILE A 1 285 ? 16.380 4.053 -15.075 1.00 89.50 285 ILE A CA 1
ATOM 2358 C C . ILE A 1 285 ? 15.912 3.943 -16.528 1.00 89.50 285 ILE A C 1
ATOM 2360 O O . ILE A 1 285 ? 14.789 4.348 -16.837 1.00 89.50 285 ILE A O 1
ATOM 2364 N N . SER A 1 286 ? 16.706 3.321 -17.404 1.00 87.62 286 SER A N 1
ATOM 2365 C CA . SER A 1 286 ? 16.309 3.032 -18.786 1.00 87.62 286 SER A CA 1
ATOM 2366 C C . SER A 1 286 ? 15.064 2.142 -18.847 1.00 87.62 286 SER A C 1
ATOM 2368 O O . SER A 1 286 ? 14.111 2.442 -19.570 1.00 87.62 286 SER A O 1
ATOM 2370 N N . VAL A 1 287 ? 14.998 1.091 -18.030 1.00 83.38 287 VAL A N 1
ATOM 2371 C CA . VAL A 1 287 ? 13.818 0.215 -17.968 1.00 83.38 287 VAL A CA 1
ATOM 2372 C C . VAL A 1 287 ? 12.592 0.963 -17.425 1.00 83.38 287 VAL A C 1
ATOM 2374 O O . VAL A 1 287 ? 11.492 0.816 -17.959 1.00 83.38 287 VAL A O 1
ATOM 2377 N N . PHE A 1 288 ? 12.752 1.833 -16.422 1.00 84.19 288 PHE A N 1
ATOM 2378 C CA . PHE A 1 288 ? 11.655 2.671 -15.921 1.00 84.19 288 PHE A CA 1
ATOM 2379 C C . PHE A 1 288 ? 11.155 3.696 -16.950 1.00 84.19 288 PHE A C 1
ATOM 2381 O O . PHE A 1 288 ? 9.940 3.887 -17.107 1.00 84.19 288 PHE A O 1
ATOM 2388 N N . LYS A 1 289 ? 12.078 4.334 -17.681 1.00 84.50 289 LYS A N 1
ATOM 2389 C CA . LYS A 1 289 ? 11.774 5.217 -18.815 1.00 84.50 289 LYS A CA 1
ATOM 2390 C C . LYS A 1 289 ? 10.931 4.476 -19.851 1.00 84.50 289 LYS A C 1
ATOM 2392 O O . LYS A 1 289 ? 9.883 4.974 -20.260 1.00 84.50 289 LYS A O 1
ATOM 2397 N N . ASN A 1 290 ? 11.335 3.251 -20.172 1.00 84.44 290 ASN A N 1
ATOM 2398 C CA . ASN A 1 290 ? 10.762 2.425 -21.229 1.00 84.44 290 ASN A CA 1
ATOM 2399 C C . ASN A 1 290 ? 9.638 1.491 -20.748 1.00 84.44 290 ASN A C 1
ATOM 2401 O O . ASN A 1 290 ? 9.224 0.595 -21.482 1.00 84.44 290 ASN A O 1
ATOM 2405 N N . SER A 1 291 ? 9.101 1.683 -19.539 1.00 81.38 291 SER A N 1
ATOM 2406 C CA . SER A 1 291 ? 8.103 0.764 -18.971 1.00 81.38 291 SER A CA 1
ATOM 2407 C C . SER A 1 291 ? 6.827 0.658 -19.816 1.00 81.38 291 SER A C 1
ATOM 2409 O O . SER A 1 291 ? 6.250 -0.424 -19.907 1.00 81.38 291 SER A O 1
ATOM 2411 N N . GLN A 1 292 ? 6.444 1.757 -20.474 1.00 84.94 292 GLN A N 1
ATOM 2412 C CA . GLN A 1 292 ? 5.286 1.863 -21.372 1.00 84.94 292 GLN A CA 1
ATOM 2413 C C . GLN A 1 292 ? 5.560 1.314 -22.783 1.00 84.94 292 GLN A C 1
ATOM 2415 O O . GLN A 1 292 ? 4.617 1.040 -23.521 1.00 84.94 292 GLN A O 1
ATOM 2420 N N . LEU A 1 293 ? 6.832 1.149 -23.169 1.00 89.69 293 LEU A N 1
ATOM 2421 C CA . LEU A 1 293 ? 7.204 0.575 -24.460 1.00 89.69 293 LEU A CA 1
ATOM 2422 C C . LEU A 1 293 ? 7.006 -0.939 -24.430 1.00 89.69 293 LEU A C 1
ATOM 2424 O O . LEU A 1 293 ? 7.430 -1.623 -23.489 1.00 89.69 293 LEU A O 1
ATOM 2428 N N . CYS A 1 294 ? 6.393 -1.456 -25.490 1.00 92.81 294 CYS A N 1
ATOM 2429 C CA . CYS A 1 294 ? 6.125 -2.874 -25.678 1.00 92.81 294 CYS A CA 1
ATOM 2430 C C . CYS A 1 294 ? 6.557 -3.309 -27.090 1.00 92.81 294 CYS A C 1
ATOM 2432 O O . CYS A 1 294 ? 5.714 -3.564 -27.951 1.00 92.81 294 CYS A O 1
ATOM 2434 N N . PRO A 1 295 ? 7.877 -3.361 -27.367 1.00 93.00 295 PRO A N 1
ATOM 2435 C CA . PRO A 1 295 ? 8.379 -3.872 -28.641 1.00 93.00 295 PRO A CA 1
ATOM 2436 C C . PRO A 1 295 ? 7.970 -5.344 -28.842 1.00 93.00 295 PRO A C 1
ATOM 2438 O O . PRO A 1 295 ? 7.723 -6.035 -27.848 1.00 93.00 295 PRO A O 1
ATOM 2441 N N . PRO A 1 296 ? 7.972 -5.870 -30.085 1.00 94.56 296 PRO A N 1
ATOM 2442 C CA . PRO A 1 296 ? 7.466 -7.213 -30.396 1.00 94.56 296 PRO A CA 1
ATOM 2443 C C . PRO A 1 296 ? 7.995 -8.323 -29.477 1.00 94.56 296 PRO A C 1
ATOM 2445 O O . PRO A 1 296 ? 7.213 -9.111 -28.955 1.00 94.56 296 PRO A O 1
ATOM 2448 N N . LYS A 1 297 ? 9.302 -8.317 -29.175 1.00 93.62 297 LYS A N 1
ATOM 2449 C CA . LYS A 1 297 ? 9.930 -9.290 -28.264 1.00 93.62 297 LYS A CA 1
ATOM 2450 C C . LYS A 1 297 ? 9.394 -9.209 -26.828 1.00 93.62 297 LYS A C 1
ATOM 2452 O O . LYS A 1 297 ? 9.203 -10.235 -26.182 1.00 93.62 297 LYS A O 1
ATOM 2457 N N . LYS A 1 298 ? 9.154 -7.999 -26.307 1.00 93.69 298 LYS A N 1
ATOM 2458 C CA . LYS A 1 298 ? 8.567 -7.810 -24.969 1.00 93.69 298 LYS A CA 1
ATOM 2459 C C . LYS A 1 298 ? 7.091 -8.202 -24.971 1.00 93.69 298 LYS A C 1
ATOM 2461 O O . LYS A 1 298 ? 6.657 -8.857 -24.032 1.00 93.69 298 LYS A O 1
ATOM 2466 N N . LYS A 1 299 ? 6.351 -7.851 -26.029 1.00 95.94 299 LYS A N 1
ATOM 2467 C CA . LYS A 1 299 ? 4.945 -8.240 -26.203 1.00 95.94 299 LYS A CA 1
ATOM 2468 C C . LYS A 1 299 ? 4.786 -9.759 -26.156 1.00 95.94 299 LYS A C 1
ATOM 2470 O O . LYS A 1 299 ? 4.001 -10.245 -25.355 1.00 95.94 299 LYS A O 1
ATOM 2475 N N . GLN A 1 300 ? 5.589 -10.486 -26.933 1.00 95.44 300 GLN A N 1
ATOM 2476 C CA . GLN A 1 300 ? 5.578 -11.947 -26.952 1.00 95.44 300 GLN A CA 1
ATOM 2477 C C . GLN A 1 300 ? 5.821 -12.538 -25.554 1.00 95.44 300 GLN A C 1
ATOM 2479 O O . GLN A 1 300 ? 5.008 -13.320 -25.075 1.00 95.44 300 GLN A O 1
ATOM 2484 N N . ARG A 1 301 ? 6.880 -12.098 -24.858 1.00 95.06 301 ARG A N 1
ATOM 2485 C CA . ARG A 1 301 ? 7.179 -12.560 -23.489 1.00 95.06 301 ARG A CA 1
ATOM 2486 C C . ARG A 1 301 ? 6.042 -12.274 -22.503 1.00 95.06 301 ARG A C 1
ATOM 2488 O O . ARG A 1 301 ? 5.788 -13.085 -21.618 1.00 95.06 301 ARG A O 1
ATOM 2495 N N . LEU A 1 302 ? 5.376 -11.122 -22.624 1.00 95.06 302 LEU A N 1
ATOM 2496 C CA . LEU A 1 302 ? 4.231 -10.774 -21.778 1.00 95.06 302 LEU A CA 1
ATOM 2497 C C . LEU A 1 302 ? 3.024 -11.671 -22.065 1.00 95.06 302 LEU A C 1
ATOM 2499 O O . LEU A 1 302 ? 2.407 -12.160 -21.123 1.00 95.06 302 LEU A O 1
ATOM 2503 N N . GLU A 1 303 ? 2.691 -11.889 -23.337 1.00 95.69 303 GLU A N 1
ATOM 2504 C CA . GLU A 1 303 ? 1.584 -12.763 -23.745 1.00 95.69 303 GLU A CA 1
ATOM 2505 C C . GLU A 1 303 ? 1.822 -14.210 -23.291 1.00 95.69 303 GLU A C 1
ATOM 2507 O O . GLU A 1 303 ? 0.925 -14.816 -22.711 1.00 95.69 303 GLU A O 1
ATOM 2512 N N . GLU A 1 304 ? 3.041 -14.734 -23.457 1.00 93.25 304 GLU A N 1
ATOM 2513 C CA . GLU A 1 304 ? 3.439 -16.064 -22.977 1.00 93.25 304 GLU A CA 1
ATOM 2514 C C . GLU A 1 304 ? 3.327 -16.178 -21.450 1.00 93.25 304 GLU A C 1
ATOM 2516 O O . GLU A 1 304 ? 2.755 -17.140 -20.933 1.00 93.25 304 GLU A O 1
ATOM 2521 N N . LEU A 1 305 ? 3.821 -15.181 -20.708 1.00 93.62 305 LEU A N 1
ATOM 2522 C CA . LEU A 1 305 ? 3.754 -15.178 -19.247 1.00 93.62 305 LEU A CA 1
ATOM 2523 C C . LEU A 1 305 ? 2.306 -15.121 -18.738 1.00 93.62 305 LEU A C 1
ATOM 2525 O O . LEU A 1 305 ? 1.928 -15.890 -17.855 1.00 93.62 305 LEU A O 1
ATOM 2529 N N . LEU A 1 306 ? 1.480 -14.249 -19.317 1.00 92.56 306 LEU A N 1
ATOM 2530 C CA . LEU A 1 306 ? 0.068 -14.127 -18.955 1.00 92.56 306 LEU A CA 1
ATOM 2531 C C . LEU A 1 306 ? -0.718 -15.392 -19.328 1.00 92.56 306 LEU A C 1
ATOM 2533 O O . LEU A 1 306 ? -1.545 -15.844 -18.533 1.00 92.56 306 LEU A O 1
ATOM 2537 N N . ALA A 1 307 ? -0.422 -16.010 -20.474 1.00 91.00 307 ALA A N 1
ATOM 2538 C CA . ALA A 1 307 ? -1.002 -17.292 -20.867 1.00 91.00 307 ALA A CA 1
ATOM 2539 C C . ALA A 1 307 ? -0.619 -18.416 -19.8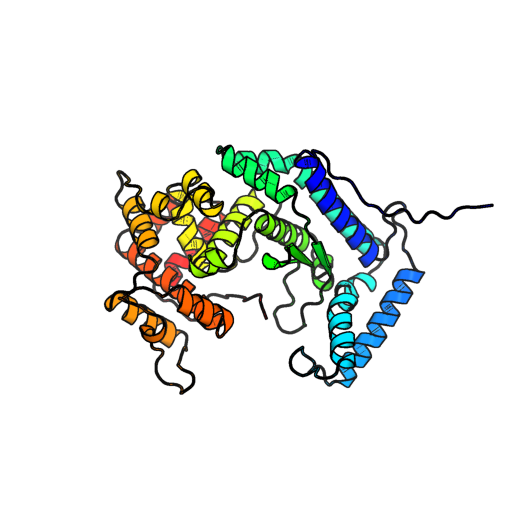89 1.00 91.00 307 ALA A C 1
ATOM 2541 O O . ALA A 1 307 ? -1.489 -19.182 -19.470 1.00 91.00 307 ALA A O 1
ATOM 2542 N N . ASN A 1 308 ? 0.640 -18.467 -19.440 1.00 89.25 308 ASN A N 1
ATOM 2543 C CA . ASN A 1 308 ? 1.097 -19.394 -18.396 1.00 89.25 308 ASN A CA 1
ATOM 2544 C C . ASN A 1 308 ? 0.412 -19.141 -17.044 1.00 89.25 308 ASN A C 1
ATOM 2546 O O . ASN A 1 308 ? 0.241 -20.057 -16.239 1.00 89.25 308 ASN A O 1
ATOM 2550 N N . TRP A 1 309 ? -0.032 -17.909 -16.791 1.00 89.81 309 TRP A N 1
ATOM 2551 C CA . TRP A 1 309 ? -0.876 -17.558 -15.645 1.00 89.81 309 TRP A CA 1
ATOM 2552 C C . TRP A 1 309 ? -2.375 -17.801 -15.899 1.00 89.81 309 TRP A C 1
ATOM 2554 O O . TRP A 1 309 ? -3.227 -17.501 -15.056 1.00 89.81 309 TRP A O 1
ATOM 2564 N N . GLY A 1 310 ? -2.718 -18.411 -17.032 1.00 88.31 310 GLY A N 1
ATOM 2565 C CA . GLY A 1 310 ? -4.067 -18.830 -17.392 1.00 88.31 310 GLY A CA 1
ATOM 2566 C C . GLY A 1 310 ? -4.948 -17.718 -17.955 1.00 88.31 310 GLY A C 1
ATOM 2567 O O . GLY A 1 310 ? -6.161 -17.915 -18.030 1.00 88.31 310 GLY A O 1
ATOM 2568 N N . TRP A 1 311 ? -4.385 -16.566 -18.328 1.00 91.06 311 TRP A N 1
ATOM 2569 C CA . TRP A 1 311 ? -5.142 -15.519 -19.011 1.00 91.06 311 TRP A CA 1
ATOM 2570 C C . TRP A 1 311 ? -5.460 -15.905 -20.451 1.00 91.06 311 TRP A C 1
ATOM 2572 O O . TRP A 1 311 ? -4.604 -16.379 -21.198 1.00 91.06 311 TRP A O 1
ATOM 2582 N N . LYS A 1 312 ? -6.716 -15.672 -20.825 1.00 89.00 312 LYS A N 1
ATOM 2583 C CA . LYS A 1 312 ? -7.284 -15.873 -22.158 1.00 89.00 312 LYS A CA 1
ATOM 2584 C C . LYS A 1 312 ? -8.260 -14.736 -22.444 1.00 89.00 312 LYS A C 1
ATOM 2586 O O . LYS A 1 312 ? -8.718 -14.073 -21.509 1.00 89.00 312 LYS A O 1
ATOM 2591 N N . GLU A 1 313 ? -8.581 -14.534 -23.712 1.00 87.06 313 GLU A N 1
ATOM 2592 C CA . GLU A 1 313 ? -9.692 -13.671 -24.107 1.00 87.06 313 GLU A CA 1
ATOM 2593 C C . GLU A 1 313 ? -11.045 -14.275 -23.687 1.00 87.06 313 GLU A C 1
ATOM 2595 O O . GLU A 1 313 ? -11.136 -15.438 -23.279 1.00 87.06 313 GLU A O 1
ATOM 2600 N N . ASP A 1 314 ? -12.116 -13.483 -23.786 1.00 83.31 314 ASP A N 1
ATOM 2601 C CA . ASP A 1 314 ? -13.465 -13.911 -23.376 1.00 83.31 314 ASP A CA 1
ATOM 2602 C C . ASP A 1 314 ? -13.996 -15.082 -24.230 1.00 83.31 314 ASP A C 1
ATOM 2604 O O . ASP A 1 314 ? -14.774 -15.906 -23.750 1.00 83.31 314 ASP A O 1
ATOM 2608 N N . ASP A 1 315 ? -13.519 -15.203 -25.470 1.00 85.69 315 ASP A N 1
ATOM 2609 C CA . ASP A 1 315 ? -13.791 -16.314 -26.390 1.00 85.69 315 ASP A CA 1
ATOM 2610 C C . ASP A 1 315 ? -12.865 -17.532 -26.174 1.00 85.69 315 ASP A C 1
ATOM 2612 O O . ASP A 1 315 ? -12.907 -18.496 -26.938 1.00 85.69 315 ASP A O 1
ATOM 2616 N N . LYS A 1 316 ? -12.050 -17.515 -25.108 1.00 87.31 316 LYS A N 1
ATOM 2617 C CA . LYS A 1 316 ? -11.018 -18.509 -24.762 1.00 87.31 316 LYS A CA 1
ATOM 2618 C C . LYS A 1 316 ? -9.813 -18.546 -25.709 1.00 87.31 316 LYS A C 1
ATOM 2620 O O . LYS A 1 316 ? -8.963 -19.428 -25.537 1.00 87.31 316 LYS A O 1
ATOM 2625 N N . SER A 1 317 ? -9.699 -17.621 -26.661 1.00 88.75 317 SER A N 1
ATOM 2626 C CA . SER A 1 317 ? -8.512 -17.497 -27.509 1.00 88.75 317 SER A CA 1
ATOM 2627 C C . SER A 1 317 ? -7.298 -16.972 -26.713 1.00 88.75 317 SER A C 1
ATOM 2629 O O . SER A 1 317 ? -7.449 -16.482 -25.584 1.00 88.75 317 SER A O 1
ATOM 2631 N N . PRO A 1 318 ? -6.064 -17.123 -27.237 1.00 89.81 318 PRO A N 1
ATOM 2632 C CA . PRO A 1 318 ? -4.876 -16.562 -26.600 1.00 89.81 318 PRO A CA 1
ATOM 2633 C C . PRO A 1 318 ? -4.991 -15.045 -26.439 1.00 89.81 318 PRO A C 1
ATOM 2635 O O . PRO A 1 318 ? -5.335 -14.357 -27.397 1.00 89.81 318 PRO A O 1
ATOM 2638 N N . LEU A 1 319 ? -4.646 -14.536 -25.253 1.00 91.38 319 LEU A N 1
ATOM 2639 C CA . LEU A 1 319 ? -4.649 -13.103 -24.952 1.00 91.38 319 LEU A CA 1
ATOM 2640 C C . LEU A 1 319 ? -3.802 -12.325 -25.972 1.00 91.38 319 LEU A C 1
ATOM 2642 O O . LEU A 1 319 ? -2.652 -12.696 -26.226 1.00 91.38 319 LEU A O 1
ATOM 2646 N N . LYS A 1 320 ? -4.343 -11.228 -26.514 1.00 92.62 320 LYS A N 1
ATOM 2647 C CA . LYS A 1 320 ? -3.626 -10.346 -27.447 1.00 92.62 320 LYS A CA 1
ATOM 2648 C C . LYS A 1 320 ? -3.475 -8.946 -26.882 1.00 92.62 320 LYS A C 1
ATOM 2650 O O . LYS A 1 320 ? -4.441 -8.206 -26.729 1.00 92.62 320 LYS A O 1
ATOM 2655 N N . LEU A 1 321 ? -2.234 -8.528 -26.641 1.00 93.94 321 LEU A N 1
ATOM 2656 C CA . LEU A 1 321 ? -1.947 -7.210 -26.072 1.00 93.94 321 LEU A CA 1
ATOM 2657 C C . LEU A 1 321 ? -2.044 -6.074 -27.094 1.00 93.94 321 LEU A C 1
ATOM 2659 O O . LEU A 1 321 ? -2.158 -4.921 -26.684 1.00 93.94 321 LEU A O 1
ATOM 2663 N N . ASP A 1 322 ? -2.058 -6.366 -28.400 1.00 94.00 322 ASP A N 1
ATOM 2664 C CA . ASP A 1 322 ? -2.180 -5.354 -29.464 1.00 94.00 322 ASP A CA 1
ATOM 2665 C C . ASP A 1 322 ? -3.399 -4.445 -29.275 1.00 94.00 322 ASP A C 1
ATOM 2667 O O . ASP A 1 322 ? -3.330 -3.239 -29.524 1.00 94.00 322 ASP A O 1
ATOM 2671 N N . VAL A 1 323 ? -4.495 -4.986 -28.733 1.00 91.50 323 VAL A N 1
ATOM 2672 C CA . VAL A 1 323 ? -5.708 -4.206 -28.466 1.00 91.50 323 VAL A CA 1
ATOM 2673 C C . VAL A 1 323 ? -5.463 -3.080 -27.467 1.00 91.50 323 VAL A C 1
ATOM 2675 O O . VAL A 1 323 ? -6.173 -2.081 -27.537 1.00 91.50 323 VAL A O 1
ATOM 2678 N N . HIS A 1 324 ? -4.448 -3.192 -26.599 1.00 91.94 324 HIS A N 1
ATOM 2679 C CA . HIS A 1 324 ? -4.041 -2.211 -25.585 1.00 91.94 324 HIS A CA 1
ATOM 2680 C C . HIS A 1 324 ? -2.902 -1.282 -26.035 1.00 91.94 324 HIS A C 1
ATOM 2682 O O . HIS A 1 324 ? -2.577 -0.326 -25.323 1.00 91.94 324 HIS A O 1
ATOM 2688 N N . LEU A 1 325 ? -2.317 -1.526 -27.212 1.00 93.12 325 LEU A N 1
ATOM 2689 C CA . LEU A 1 325 ? -1.180 -0.771 -27.732 1.00 93.12 325 LEU A CA 1
ATOM 2690 C C . LEU A 1 325 ? -1.603 0.310 -28.740 1.00 93.12 325 LEU A C 1
ATOM 2692 O O . LEU A 1 325 ? -2.612 0.190 -29.437 1.00 93.12 325 LEU A O 1
ATOM 2696 N N . GLU A 1 326 ? -0.803 1.370 -28.818 1.00 92.88 326 GLU A N 1
ATOM 2697 C CA . GLU A 1 326 ? -0.815 2.411 -29.848 1.00 92.88 326 GLU A CA 1
ATOM 2698 C C . GLU A 1 326 ? 0.633 2.759 -30.197 1.00 92.88 326 GLU A C 1
ATOM 2700 O O . GLU A 1 326 ? 1.413 3.123 -29.319 1.00 92.88 326 GLU A O 1
ATOM 2705 N N . LYS A 1 327 ? 1.023 2.617 -31.472 1.00 91.12 327 LYS A N 1
ATOM 2706 C CA . LYS A 1 327 ? 2.403 2.876 -31.941 1.00 91.12 327 LYS A CA 1
ATOM 2707 C C . LYS A 1 327 ? 3.483 2.176 -31.084 1.00 91.12 327 LYS A C 1
ATOM 2709 O O . LYS A 1 327 ? 4.536 2.744 -30.813 1.00 91.12 327 LYS A O 1
ATOM 2714 N N . GLY A 1 328 ? 3.208 0.949 -30.624 1.00 90.00 328 GLY A N 1
ATOM 2715 C CA . GLY A 1 328 ? 4.129 0.154 -29.793 1.00 90.00 328 GLY A CA 1
ATOM 2716 C C . GLY A 1 328 ? 4.204 0.558 -28.311 1.00 90.00 328 GLY A C 1
ATOM 2717 O O . GLY A 1 328 ? 5.048 0.041 -27.577 1.00 90.00 328 GLY A O 1
ATOM 2718 N N . LEU A 1 329 ? 3.331 1.459 -27.857 1.00 91.56 329 LEU A N 1
ATOM 2719 C CA . LEU A 1 329 ? 3.203 1.896 -26.466 1.00 91.56 329 LEU A CA 1
ATOM 2720 C C . LEU A 1 329 ? 1.880 1.415 -25.874 1.00 91.56 329 LEU A C 1
ATOM 2722 O O . LEU A 1 329 ? 0.866 1.410 -26.566 1.00 91.56 329 LEU A O 1
ATOM 2726 N N . PHE A 1 330 ? 1.856 1.080 -24.586 1.00 91.00 330 PHE A N 1
ATOM 2727 C CA . PHE A 1 330 ? 0.591 0.911 -23.870 1.00 91.00 330 PHE A CA 1
ATOM 2728 C C . PHE A 1 330 ? -0.153 2.250 -23.805 1.00 91.00 330 PHE A C 1
ATOM 2730 O O . PHE A 1 330 ? 0.341 3.233 -23.252 1.00 91.00 330 PHE A O 1
ATOM 2737 N N . SER A 1 331 ? -1.348 2.301 -24.397 1.00 90.06 331 SER A N 1
ATOM 2738 C CA . SER A 1 331 ? -2.143 3.530 -24.464 1.00 90.06 331 SER A CA 1
ATOM 2739 C C . SER A 1 331 ? -2.758 3.847 -23.107 1.00 90.06 331 SER A C 1
ATOM 2741 O O . SER A 1 331 ? -3.478 3.025 -22.536 1.00 90.06 331 SER A O 1
ATOM 2743 N N . LYS A 1 332 ? -2.538 5.070 -22.613 1.00 86.00 332 LYS A N 1
ATOM 2744 C CA . LYS A 1 332 ? -3.080 5.559 -21.334 1.00 86.00 332 LYS A CA 1
ATOM 2745 C C . LYS A 1 332 ? -4.589 5.328 -21.227 1.00 86.00 332 LYS A C 1
ATOM 2747 O O . LYS A 1 332 ? -5.083 4.857 -20.203 1.00 86.00 332 LYS A O 1
ATOM 2752 N N . GLU A 1 333 ? -5.324 5.636 -22.294 1.00 87.62 333 GLU A N 1
ATOM 2753 C CA . GLU A 1 333 ? -6.777 5.490 -22.321 1.00 87.62 333 GLU A CA 1
ATOM 2754 C C . GLU A 1 333 ? -7.197 4.018 -22.242 1.00 87.62 333 GLU A C 1
ATOM 2756 O O . GLU A 1 333 ? -8.057 3.646 -21.437 1.00 87.62 333 GLU A O 1
ATOM 2761 N N . LYS A 1 334 ? -6.562 3.160 -23.043 1.00 90.12 334 LYS A N 1
ATOM 2762 C CA . LYS A 1 334 ? -6.867 1.727 -23.083 1.00 90.12 334 LYS A CA 1
ATOM 2763 C C . LYS A 1 334 ? -6.514 1.040 -21.767 1.00 90.12 334 LYS A C 1
ATOM 2765 O O . LYS A 1 334 ? -7.285 0.209 -21.290 1.00 90.12 334 LYS A O 1
ATOM 2770 N N . MET A 1 335 ? -5.407 1.439 -21.145 1.00 88.44 335 MET A N 1
ATOM 2771 C CA . MET A 1 335 ? -4.991 0.937 -19.840 1.00 88.44 335 MET A CA 1
ATOM 2772 C C . MET A 1 335 ? -5.953 1.350 -18.726 1.00 88.44 335 MET A C 1
ATOM 2774 O O . MET A 1 335 ? -6.324 0.517 -17.900 1.00 88.44 335 MET A O 1
ATOM 2778 N N . LEU A 1 336 ? -6.446 2.592 -18.741 1.00 85.69 336 LEU A N 1
ATOM 2779 C CA . LEU A 1 336 ? -7.466 3.041 -17.793 1.00 85.69 336 LEU A CA 1
ATOM 2780 C C . LEU A 1 336 ? -8.788 2.277 -17.970 1.00 85.69 336 LEU A C 1
ATOM 2782 O O . LEU A 1 336 ? -9.432 1.906 -16.986 1.00 85.69 336 LEU A O 1
ATOM 2786 N N . ARG A 1 337 ? -9.198 2.008 -19.216 1.00 88.00 337 ARG A N 1
ATOM 2787 C CA . ARG A 1 337 ? -10.371 1.165 -19.501 1.00 88.00 337 ARG A CA 1
ATOM 2788 C C . ARG A 1 337 ? -10.164 -0.263 -18.992 1.00 88.00 337 ARG A C 1
ATOM 2790 O O . ARG A 1 337 ? -11.090 -0.818 -18.400 1.00 88.00 337 ARG A O 1
ATOM 2797 N N . LEU A 1 338 ? -8.972 -0.835 -19.180 1.00 87.31 338 LEU A N 1
ATOM 2798 C CA . LEU A 1 338 ? -8.629 -2.165 -18.678 1.00 87.31 338 LEU A CA 1
ATOM 2799 C C . LEU A 1 338 ? -8.689 -2.212 -17.147 1.00 87.31 338 LEU A C 1
ATOM 2801 O O . LEU A 1 338 ? -9.364 -3.080 -16.604 1.00 87.31 338 LEU A O 1
ATOM 2805 N N . PHE A 1 339 ? -8.095 -1.234 -16.457 1.00 84.75 339 PHE A N 1
ATOM 2806 C CA . PHE A 1 339 ? -8.179 -1.106 -14.999 1.00 84.75 339 PHE A CA 1
ATOM 2807 C C . PHE A 1 339 ? -9.632 -1.062 -14.503 1.00 84.75 339 PHE A C 1
ATOM 2809 O O . PHE A 1 339 ? -9.986 -1.756 -13.554 1.00 84.75 339 PHE A O 1
ATOM 2816 N N . LYS A 1 340 ? -10.500 -0.291 -15.175 1.00 82.88 340 LYS A N 1
ATOM 2817 C CA . LYS A 1 340 ? -11.916 -0.145 -14.796 1.00 82.88 340 LYS A CA 1
ATOM 2818 C C . LYS A 1 340 ? -12.772 -1.383 -15.102 1.00 82.88 340 LYS A C 1
ATOM 2820 O O . LYS A 1 340 ? -13.734 -1.626 -14.382 1.00 82.88 340 LYS A O 1
ATOM 2825 N N . ARG A 1 341 ? -12.477 -2.137 -16.172 1.00 84.81 341 ARG A N 1
ATOM 2826 C CA . ARG A 1 341 ? -13.330 -3.247 -16.658 1.00 84.81 341 ARG A CA 1
ATOM 2827 C C . ARG A 1 341 ? -12.820 -4.643 -16.297 1.00 84.81 341 ARG A C 1
ATOM 2829 O O . ARG A 1 341 ? -13.628 -5.515 -16.004 1.00 84.81 341 ARG A O 1
ATOM 2836 N N . LYS A 1 342 ? -11.504 -4.858 -16.327 1.00 86.19 342 LYS A N 1
ATOM 2837 C CA . LYS A 1 342 ? -10.829 -6.128 -16.012 1.00 86.19 342 LYS A CA 1
ATOM 2838 C C . LYS A 1 342 ? -9.617 -5.848 -15.111 1.00 86.19 342 LYS A C 1
ATOM 2840 O O . LYS A 1 342 ? -8.476 -6.088 -15.500 1.00 86.19 342 LYS A O 1
ATOM 2845 N N . ARG A 1 343 ? -9.863 -5.327 -13.899 1.00 82.88 343 ARG A N 1
ATOM 2846 C CA . ARG A 1 343 ? -8.806 -4.923 -12.946 1.00 82.88 343 ARG A CA 1
ATOM 2847 C C . ARG A 1 343 ? -7.778 -6.027 -12.703 1.00 82.88 343 ARG A C 1
ATOM 2849 O O . ARG A 1 343 ? -6.589 -5.753 -12.721 1.00 82.88 343 ARG A O 1
ATOM 2856 N N . GLN A 1 344 ? -8.229 -7.268 -12.542 1.00 85.56 344 GLN A N 1
ATOM 2857 C CA . GLN A 1 344 ? -7.355 -8.420 -12.313 1.00 85.56 344 GLN A CA 1
ATOM 2858 C C . GLN A 1 344 ? -6.331 -8.605 -13.450 1.00 85.56 344 GLN A C 1
ATOM 2860 O O . GLN A 1 344 ? -5.142 -8.757 -13.190 1.00 85.56 344 GLN A O 1
ATOM 2865 N N . LEU A 1 345 ? -6.766 -8.469 -14.708 1.00 88.19 345 LEU A N 1
ATOM 2866 C CA . LEU A 1 345 ? -5.874 -8.522 -15.871 1.00 88.19 345 LEU A CA 1
ATOM 2867 C C . LEU A 1 345 ? -4.919 -7.324 -15.912 1.00 88.19 345 LEU A C 1
ATOM 2869 O O . LEU A 1 345 ? -3.741 -7.493 -16.207 1.00 88.19 345 LEU A O 1
ATOM 2873 N N . TYR A 1 346 ? -5.395 -6.118 -15.583 1.00 88.94 346 TYR A N 1
ATOM 2874 C CA . TYR A 1 346 ? -4.523 -4.943 -15.465 1.00 88.94 346 TYR A CA 1
ATOM 2875 C C . TYR A 1 346 ? -3.395 -5.176 -14.450 1.00 88.94 346 TYR A C 1
ATOM 2877 O O . TYR A 1 346 ? -2.232 -4.883 -14.729 1.00 88.94 346 TYR A O 1
ATOM 2885 N N . MET A 1 347 ? -3.740 -5.715 -13.279 1.00 86.69 347 MET A N 1
ATOM 2886 C CA . MET A 1 347 ? -2.780 -5.955 -12.209 1.00 86.69 347 MET A CA 1
ATOM 2887 C C . MET A 1 347 ? -1.775 -7.049 -12.565 1.00 86.69 347 MET A C 1
ATOM 2889 O O . MET A 1 347 ? -0.577 -6.876 -12.340 1.00 86.69 347 MET A O 1
ATOM 2893 N N . ASP A 1 348 ? -2.237 -8.143 -13.169 1.00 89.50 348 ASP A N 1
ATOM 2894 C CA . ASP A 1 348 ? -1.347 -9.212 -13.614 1.00 89.50 348 ASP A CA 1
ATOM 2895 C C . ASP A 1 348 ? -0.449 -8.744 -14.765 1.00 89.50 348 ASP A C 1
ATOM 2897 O O . ASP A 1 348 ? 0.731 -9.076 -14.786 1.00 89.50 348 ASP A O 1
ATOM 2901 N N . LEU A 1 349 ? -0.929 -7.880 -15.664 1.00 91.56 349 LEU A N 1
ATOM 2902 C CA . LEU A 1 349 ? -0.077 -7.250 -16.675 1.00 91.56 349 LEU A CA 1
ATOM 2903 C C . LEU A 1 349 ? 1.007 -6.365 -16.034 1.00 91.56 349 LEU A C 1
ATOM 2905 O O . LEU A 1 349 ? 2.171 -6.454 -16.421 1.00 91.56 349 LEU A O 1
ATOM 2909 N N . ALA A 1 350 ? 0.669 -5.553 -15.029 1.00 89.75 350 ALA A N 1
ATOM 2910 C CA . ALA A 1 350 ? 1.659 -4.760 -14.296 1.00 89.75 350 ALA A CA 1
ATOM 2911 C C . ALA A 1 350 ? 2.717 -5.646 -13.607 1.00 89.75 350 ALA A C 1
ATOM 2913 O O . ALA A 1 350 ? 3.916 -5.358 -13.683 1.00 89.75 350 ALA A O 1
ATOM 2914 N N . ASN A 1 351 ? 2.289 -6.756 -12.998 1.00 89.62 351 ASN A N 1
ATOM 2915 C CA . ASN A 1 351 ? 3.178 -7.753 -12.399 1.00 89.62 351 ASN A CA 1
ATOM 2916 C C . ASN A 1 351 ? 4.062 -8.438 -13.452 1.00 89.62 351 ASN A C 1
ATOM 2918 O O . ASN A 1 351 ? 5.262 -8.575 -13.237 1.00 89.62 351 ASN A O 1
ATOM 2922 N N . ALA A 1 352 ? 3.508 -8.811 -14.607 1.00 92.00 352 ALA A N 1
ATOM 2923 C CA . ALA A 1 352 ? 4.247 -9.414 -15.715 1.00 92.00 352 ALA A CA 1
ATOM 2924 C C . ALA A 1 352 ? 5.328 -8.468 -16.262 1.00 92.00 352 ALA A C 1
ATOM 2926 O O . ALA A 1 352 ? 6.456 -8.892 -16.520 1.00 92.00 352 ALA A O 1
ATOM 2927 N N . ILE A 1 353 ? 5.028 -7.167 -16.370 1.00 92.25 353 ILE A N 1
ATOM 2928 C CA . ILE A 1 353 ? 6.025 -6.153 -16.739 1.00 92.25 353 ILE A CA 1
ATOM 2929 C C . ILE A 1 353 ? 7.136 -6.088 -15.681 1.00 92.25 353 ILE A C 1
ATOM 2931 O O . ILE A 1 353 ? 8.309 -6.056 -16.048 1.00 92.25 353 ILE A O 1
ATOM 2935 N N . ALA A 1 354 ? 6.800 -6.093 -14.386 1.00 91.56 354 ALA A N 1
ATOM 2936 C CA . ALA A 1 354 ? 7.800 -6.099 -13.316 1.00 91.56 354 ALA A CA 1
ATOM 2937 C C . ALA A 1 354 ? 8.684 -7.362 -13.350 1.00 91.56 354 ALA A C 1
ATOM 2939 O O . ALA A 1 354 ? 9.900 -7.244 -13.222 1.00 91.56 354 ALA A O 1
ATOM 2940 N N . VAL A 1 355 ? 8.105 -8.545 -13.602 1.00 92.50 355 VAL A N 1
ATOM 2941 C CA . VAL A 1 355 ? 8.850 -9.807 -13.776 1.00 92.50 355 VAL A CA 1
ATOM 2942 C C . VAL A 1 355 ? 9.845 -9.699 -14.923 1.00 92.50 355 VAL A C 1
ATOM 2944 O O . VAL A 1 355 ? 11.026 -9.964 -14.725 1.00 92.50 355 VAL A O 1
ATOM 2947 N N . ILE A 1 356 ? 9.399 -9.274 -16.107 1.00 92.44 356 ILE A N 1
ATOM 2948 C CA . ILE A 1 356 ? 10.281 -9.131 -17.274 1.00 92.44 356 ILE A CA 1
ATOM 2949 C C . ILE A 1 356 ? 11.409 -8.137 -16.992 1.00 92.44 356 ILE A C 1
ATOM 2951 O O . ILE A 1 356 ? 12.561 -8.415 -17.314 1.00 92.44 356 ILE A O 1
ATOM 2955 N N . ASN A 1 357 ? 11.102 -7.012 -16.346 1.00 91.00 357 ASN A N 1
ATOM 2956 C CA . ASN A 1 357 ? 12.105 -6.016 -15.979 1.00 91.00 357 ASN A CA 1
ATOM 2957 C C . ASN A 1 357 ? 13.153 -6.584 -15.003 1.00 91.00 357 ASN A C 1
ATOM 2959 O O . ASN A 1 357 ? 14.344 -6.321 -15.158 1.00 91.00 357 ASN A O 1
ATOM 2963 N N . LEU A 1 358 ? 12.725 -7.373 -14.012 1.00 91.06 358 LEU A N 1
ATOM 2964 C CA . LEU A 1 358 ? 13.623 -8.031 -13.059 1.00 91.06 358 LEU A CA 1
ATOM 2965 C C . LEU A 1 358 ? 14.445 -9.148 -13.719 1.00 91.06 358 LEU A C 1
ATOM 2967 O O . LEU A 1 358 ? 15.620 -9.296 -13.397 1.00 91.06 358 LEU A O 1
ATOM 2971 N N . GLN A 1 359 ? 13.872 -9.893 -14.669 1.00 91.75 359 GLN A N 1
ATOM 2972 C CA . GLN A 1 359 ? 14.603 -10.872 -15.481 1.00 91.75 359 GLN A CA 1
ATOM 2973 C C . GLN A 1 359 ? 15.690 -10.202 -16.327 1.00 91.75 359 GLN A C 1
ATOM 2975 O O . GLN A 1 359 ? 16.822 -10.676 -16.354 1.00 91.75 359 GLN A O 1
ATOM 2980 N N . ASP A 1 360 ? 15.365 -9.087 -16.988 1.00 91.00 360 ASP A N 1
ATOM 2981 C CA . ASP A 1 360 ? 16.311 -8.346 -17.829 1.00 91.00 360 ASP A CA 1
ATOM 2982 C C . ASP A 1 360 ? 17.460 -7.755 -16.995 1.00 91.00 360 ASP A C 1
ATOM 2984 O O . ASP A 1 360 ? 18.609 -7.752 -17.439 1.00 91.00 360 ASP A O 1
ATOM 2988 N N . LEU A 1 361 ? 17.167 -7.323 -15.762 1.00 90.12 361 LEU A N 1
ATOM 2989 C CA . LEU A 1 361 ? 18.173 -6.896 -14.791 1.00 90.12 361 LEU A CA 1
ATOM 2990 C C . LEU A 1 361 ? 19.061 -8.071 -14.349 1.00 90.12 361 LEU A C 1
ATOM 2992 O O . LEU A 1 361 ? 20.284 -7.962 -14.387 1.00 90.12 361 LEU A O 1
ATOM 2996 N N . HIS A 1 362 ? 18.458 -9.202 -13.977 1.00 89.19 362 HIS A N 1
ATOM 2997 C CA . HIS A 1 362 ? 19.171 -10.397 -13.511 1.00 89.19 362 HIS A CA 1
ATOM 2998 C C . HIS A 1 362 ? 19.983 -11.088 -14.627 1.00 89.19 362 HIS A C 1
ATOM 3000 O O . HIS A 1 362 ? 20.889 -11.871 -14.354 1.00 89.19 362 HIS A O 1
ATOM 3006 N N . ALA A 1 363 ? 19.692 -10.802 -15.899 1.00 90.44 363 ALA A N 1
ATOM 3007 C CA . ALA A 1 363 ? 20.517 -11.236 -17.026 1.00 90.44 363 ALA A CA 1
ATOM 3008 C C . ALA A 1 363 ? 21.849 -10.468 -17.127 1.00 90.44 363 ALA A C 1
ATOM 3010 O O . ALA A 1 363 ? 22.751 -10.906 -17.836 1.00 90.44 363 ALA A O 1
ATOM 3011 N N . LYS A 1 364 ? 21.967 -9.316 -16.453 1.00 92.00 364 LYS A N 1
ATOM 3012 C CA . LYS A 1 364 ? 23.157 -8.453 -16.477 1.00 92.00 364 LYS A CA 1
ATOM 3013 C C . LYS A 1 364 ? 23.891 -8.374 -15.146 1.00 92.00 364 LYS A C 1
ATOM 3015 O O . LYS A 1 364 ? 25.088 -8.122 -15.148 1.00 92.00 364 LYS A O 1
ATOM 3020 N N . PHE A 1 365 ? 23.170 -8.539 -14.043 1.00 93.62 365 PHE A N 1
ATOM 3021 C CA . PHE A 1 365 ? 23.697 -8.408 -12.691 1.00 93.62 365 PHE A CA 1
ATOM 3022 C C . PHE A 1 365 ? 23.276 -9.613 -11.863 1.00 93.62 365 PHE A C 1
ATOM 3024 O O . PHE A 1 365 ? 22.145 -10.092 -11.963 1.00 93.62 365 PHE A O 1
ATOM 3031 N N . THR A 1 366 ? 24.185 -10.092 -11.028 1.00 93.00 366 THR A N 1
ATOM 3032 C CA . THR A 1 366 ? 23.914 -11.167 -10.082 1.00 93.00 366 THR A CA 1
ATOM 3033 C C . THR A 1 366 ? 22.898 -10.724 -9.029 1.00 93.00 366 THR A C 1
ATOM 3035 O O . THR A 1 366 ? 22.686 -9.536 -8.765 1.00 93.00 366 THR A O 1
ATOM 3038 N N . LYS A 1 367 ? 22.262 -11.708 -8.390 1.00 92.56 367 LYS A N 1
ATOM 3039 C CA . LYS A 1 367 ? 21.342 -11.472 -7.275 1.00 92.56 367 LYS A CA 1
ATOM 3040 C C . LYS A 1 367 ? 22.001 -10.651 -6.161 1.00 92.56 367 LYS A C 1
ATOM 3042 O O . LYS A 1 367 ? 21.371 -9.726 -5.652 1.00 92.56 367 LYS A O 1
ATOM 3047 N N . ASP A 1 368 ? 23.246 -10.964 -5.819 1.00 93.25 368 ASP A N 1
ATOM 3048 C CA . ASP A 1 368 ? 23.959 -10.306 -4.723 1.00 93.25 368 ASP A CA 1
ATOM 3049 C C . ASP A 1 368 ? 24.277 -8.847 -5.065 1.00 93.25 368 ASP A C 1
ATOM 3051 O O . ASP A 1 368 ? 23.940 -7.961 -4.282 1.00 93.25 368 ASP A O 1
ATOM 3055 N N . GLU A 1 369 ? 24.750 -8.565 -6.285 1.00 93.00 369 GLU A N 1
ATOM 3056 C CA . GLU A 1 369 ? 24.956 -7.187 -6.760 1.00 93.00 369 GLU A CA 1
ATOM 3057 C C . GLU A 1 369 ? 23.666 -6.350 -6.710 1.00 93.00 369 GLU A C 1
ATOM 3059 O O . GLU A 1 369 ? 23.693 -5.167 -6.357 1.00 93.00 369 GLU A O 1
ATOM 3064 N N . ILE A 1 370 ? 22.514 -6.945 -7.052 1.00 93.12 370 ILE A N 1
ATOM 3065 C CA . ILE A 1 370 ? 21.211 -6.270 -6.958 1.00 93.12 370 ILE A CA 1
ATOM 3066 C C . ILE A 1 370 ? 20.866 -5.973 -5.489 1.00 93.12 370 ILE A C 1
ATOM 3068 O O . ILE A 1 370 ? 20.434 -4.862 -5.171 1.00 93.12 370 ILE A O 1
ATOM 3072 N N . LEU A 1 371 ? 21.041 -6.948 -4.591 1.00 92.44 371 LEU A N 1
ATOM 3073 C CA . LEU A 1 371 ? 20.687 -6.819 -3.173 1.00 92.44 371 LEU A CA 1
ATOM 3074 C C . LEU A 1 371 ? 21.596 -5.841 -2.415 1.00 92.44 371 LEU A C 1
ATOM 3076 O O . LEU A 1 371 ? 21.103 -5.096 -1.564 1.00 92.44 371 LEU A O 1
ATOM 3080 N N . GLU A 1 372 ? 22.888 -5.792 -2.737 1.00 91.81 372 GLU A N 1
ATOM 3081 C CA . GLU A 1 372 ? 23.845 -4.837 -2.161 1.00 91.81 372 GLU A CA 1
ATOM 3082 C C . GLU A 1 372 ? 23.482 -3.385 -2.491 1.00 91.81 372 GLU A C 1
ATOM 3084 O O . GLU A 1 372 ? 23.638 -2.483 -1.665 1.00 91.81 372 GLU A O 1
ATOM 3089 N N . ARG A 1 373 ? 22.928 -3.153 -3.685 1.00 90.44 373 ARG A N 1
ATOM 3090 C CA . ARG A 1 373 ? 22.528 -1.821 -4.158 1.00 90.44 373 ARG A CA 1
ATOM 3091 C C . ARG A 1 373 ? 21.188 -1.344 -3.605 1.00 90.44 373 ARG A C 1
ATOM 3093 O O . ARG A 1 373 ? 20.862 -0.163 -3.740 1.00 90.44 373 ARG A O 1
ATOM 3100 N N . LEU A 1 374 ? 20.415 -2.218 -2.961 1.00 89.75 374 LEU A N 1
ATOM 3101 C CA . LEU A 1 374 ? 19.155 -1.845 -2.326 1.00 89.75 374 LEU A CA 1
ATOM 3102 C C . LEU A 1 374 ? 19.403 -1.097 -1.020 1.00 89.75 374 LEU A C 1
ATOM 3104 O O . LEU A 1 374 ? 19.959 -1.631 -0.059 1.00 89.75 374 LEU A O 1
ATOM 3108 N N . LYS A 1 375 ? 18.904 0.134 -0.956 1.00 88.94 375 LYS A N 1
ATOM 3109 C CA . LYS A 1 375 ? 18.980 1.026 0.207 1.00 88.94 375 LYS A CA 1
ATOM 3110 C C . LYS A 1 375 ? 17.593 1.203 0.829 1.00 88.94 375 LYS A C 1
ATOM 3112 O O . LYS A 1 375 ? 17.121 2.319 1.006 1.00 88.94 375 LYS A O 1
ATOM 3117 N N . VAL A 1 376 ? 16.957 0.068 1.117 1.00 85.69 376 VAL A N 1
ATOM 3118 C CA . VAL A 1 376 ? 15.638 -0.063 1.760 1.00 85.69 376 VAL A CA 1
ATOM 3119 C C . VAL A 1 376 ? 15.745 -0.932 3.016 1.00 85.69 376 VAL A C 1
ATOM 3121 O O . VAL A 1 376 ? 16.784 -1.552 3.266 1.00 85.69 376 VAL A O 1
ATOM 3124 N N . ASN A 1 377 ? 14.677 -0.998 3.804 1.00 83.81 377 ASN A N 1
ATOM 3125 C CA . ASN A 1 377 ? 14.599 -1.806 5.014 1.00 83.81 377 ASN A CA 1
ATOM 3126 C C . ASN A 1 377 ? 14.789 -3.315 4.747 1.00 83.81 377 ASN A C 1
ATOM 3128 O O . ASN A 1 377 ? 14.548 -3.825 3.649 1.00 83.81 377 ASN A O 1
ATOM 3132 N N . ASN A 1 378 ? 15.187 -4.055 5.787 1.00 82.69 378 ASN A N 1
ATOM 3133 C CA . ASN A 1 378 ? 15.498 -5.487 5.687 1.00 82.69 378 ASN A CA 1
ATOM 3134 C C . ASN A 1 378 ? 14.305 -6.348 5.237 1.00 82.69 378 ASN A C 1
ATOM 3136 O O . ASN A 1 378 ? 14.516 -7.359 4.569 1.00 82.69 378 ASN A O 1
ATOM 3140 N N . GLY A 1 379 ? 13.069 -5.954 5.562 1.00 79.31 379 GLY A N 1
ATOM 3141 C CA . GLY A 1 379 ? 11.860 -6.644 5.106 1.00 79.31 379 GLY A CA 1
ATOM 3142 C C . GLY A 1 379 ? 11.704 -6.574 3.586 1.00 79.31 379 GLY A C 1
ATOM 3143 O O . GLY A 1 379 ? 11.539 -7.606 2.932 1.00 79.31 379 GLY A O 1
ATOM 3144 N N . LEU A 1 380 ? 11.862 -5.379 3.008 1.00 83.38 380 LEU A N 1
ATOM 3145 C CA . LEU A 1 380 ? 11.838 -5.177 1.557 1.00 83.38 380 LEU A CA 1
ATOM 3146 C C . LEU A 1 380 ? 13.020 -5.862 0.857 1.00 83.38 380 LEU A C 1
ATOM 3148 O O . LEU A 1 380 ? 12.822 -6.478 -0.192 1.00 83.38 380 LEU A O 1
ATOM 3152 N N . LYS A 1 381 ? 14.228 -5.844 1.443 1.00 86.69 381 LYS A N 1
ATOM 3153 C CA . LYS A 1 381 ? 15.377 -6.596 0.896 1.00 86.69 381 LYS A CA 1
ATOM 3154 C C . LYS A 1 381 ? 15.125 -8.106 0.880 1.00 86.69 381 LYS A C 1
ATOM 3156 O O . LYS A 1 381 ? 15.384 -8.764 -0.127 1.00 86.69 381 LYS A O 1
ATOM 3161 N N . ALA A 1 382 ? 14.586 -8.662 1.968 1.00 83.62 382 ALA A N 1
ATOM 3162 C CA . ALA A 1 382 ? 14.240 -10.080 2.048 1.00 83.62 382 ALA A CA 1
ATOM 3163 C C . ALA A 1 382 ? 13.160 -10.460 1.021 1.00 83.62 382 ALA A C 1
ATOM 3165 O O . ALA A 1 382 ? 13.243 -11.523 0.402 1.00 83.62 382 ALA A O 1
ATOM 3166 N N . ASN A 1 383 ? 12.178 -9.582 0.799 1.00 83.19 383 ASN A N 1
ATOM 3167 C CA . ASN A 1 383 ? 11.168 -9.768 -0.238 1.00 83.19 383 ASN A CA 1
ATOM 3168 C C . ASN A 1 383 ? 11.772 -9.730 -1.647 1.00 83.19 383 ASN A C 1
ATOM 3170 O O . ASN A 1 383 ? 11.504 -10.630 -2.438 1.00 83.19 383 ASN A O 1
ATOM 3174 N N . MET A 1 384 ? 12.645 -8.760 -1.944 1.00 88.12 384 MET A N 1
ATOM 3175 C CA . MET A 1 384 ? 13.363 -8.719 -3.220 1.00 88.12 384 MET A CA 1
ATOM 3176 C C . MET A 1 384 ? 14.135 -10.018 -3.469 1.00 88.12 384 MET A C 1
ATOM 3178 O O . MET A 1 384 ? 14.035 -10.590 -4.548 1.00 88.12 384 MET A O 1
ATOM 3182 N N . SER A 1 385 ? 14.870 -10.515 -2.470 1.00 88.00 385 SER A N 1
ATOM 3183 C CA . SER A 1 385 ? 15.647 -11.754 -2.595 1.00 88.00 385 SER A CA 1
ATOM 3184 C C . SER A 1 385 ? 14.777 -12.938 -3.040 1.00 88.00 385 SER A C 1
ATOM 3186 O O . SER A 1 385 ? 15.134 -13.638 -3.987 1.00 88.00 385 SER A O 1
ATOM 3188 N N . LYS A 1 386 ? 13.602 -13.116 -2.419 1.00 87.00 386 LYS A N 1
ATOM 3189 C CA . LYS A 1 386 ? 12.627 -14.154 -2.798 1.00 87.00 386 LYS A CA 1
ATOM 3190 C C . LYS A 1 386 ? 12.058 -13.936 -4.201 1.00 87.00 386 LYS A C 1
ATOM 3192 O O . LYS A 1 386 ? 11.869 -14.892 -4.949 1.00 87.00 386 LYS A O 1
ATOM 3197 N N . LEU A 1 387 ? 11.785 -12.685 -4.563 1.00 88.69 387 LEU A N 1
ATOM 3198 C CA . LEU A 1 387 ? 11.191 -12.336 -5.851 1.00 88.69 387 LEU A CA 1
ATOM 3199 C C . LEU A 1 387 ? 12.157 -12.499 -7.023 1.00 88.69 387 LEU A C 1
ATOM 3201 O O . LEU A 1 387 ? 11.725 -12.906 -8.099 1.00 88.69 387 LEU A O 1
ATOM 3205 N N . LEU A 1 388 ? 13.449 -12.242 -6.824 1.00 89.69 388 LEU A N 1
ATOM 3206 C CA . LEU A 1 388 ? 14.472 -12.515 -7.835 1.00 89.69 388 LEU A CA 1
ATOM 3207 C C . LEU A 1 388 ? 14.544 -14.013 -8.162 1.00 89.69 388 LEU A C 1
ATOM 3209 O O . LEU A 1 388 ? 14.667 -14.375 -9.330 1.00 89.69 388 LEU A O 1
ATOM 3213 N N . ASP A 1 389 ? 14.383 -14.889 -7.165 1.00 87.94 389 ASP A N 1
ATOM 3214 C CA . ASP A 1 389 ? 14.301 -16.335 -7.408 1.00 87.94 389 ASP A CA 1
ATOM 3215 C C . ASP A 1 389 ? 12.989 -16.734 -8.088 1.00 87.94 389 ASP A C 1
ATOM 3217 O O . ASP A 1 389 ? 13.005 -17.518 -9.036 1.00 87.94 389 ASP A O 1
ATOM 3221 N N . TYR A 1 390 ? 11.863 -16.146 -7.673 1.00 88.25 390 TYR A N 1
ATOM 3222 C CA . TYR A 1 390 ? 10.575 -16.346 -8.341 1.00 88.25 390 TYR A CA 1
ATOM 3223 C C . TYR A 1 390 ? 10.628 -15.960 -9.829 1.00 88.25 390 TYR A C 1
ATOM 3225 O O . TYR A 1 390 ? 10.120 -16.695 -10.674 1.00 88.25 390 TYR A O 1
ATOM 3233 N N . CYS A 1 391 ? 11.285 -14.848 -10.176 1.00 89.44 391 CYS A N 1
ATOM 3234 C CA . CYS A 1 391 ? 11.357 -14.357 -11.555 1.00 89.44 391 CYS A CA 1
ATOM 3235 C C . CYS A 1 391 ? 12.104 -15.303 -12.508 1.00 89.44 391 CYS A C 1
ATOM 3237 O O . CYS A 1 391 ? 11.917 -15.192 -13.719 1.00 89.44 391 CYS A O 1
ATOM 3239 N N . LYS A 1 392 ? 12.904 -16.252 -11.999 1.00 86.56 392 LYS A N 1
ATOM 3240 C CA . LYS A 1 392 ? 13.530 -17.297 -12.827 1.00 86.56 392 LYS A CA 1
ATOM 3241 C C . LYS A 1 392 ? 12.484 -18.252 -13.409 1.00 86.56 392 LYS A C 1
ATOM 3243 O O . LYS A 1 392 ? 12.626 -18.663 -14.551 1.00 86.56 392 LYS A O 1
ATOM 3248 N N . ASN A 1 393 ? 11.432 -18.567 -12.646 1.00 84.81 393 ASN A N 1
ATOM 3249 C CA . ASN A 1 393 ? 10.355 -19.487 -13.028 1.00 84.81 393 ASN A CA 1
ATOM 3250 C C . ASN A 1 393 ? 8.993 -19.002 -12.481 1.00 84.81 393 ASN A C 1
ATOM 3252 O O . ASN A 1 393 ? 8.459 -19.585 -11.529 1.00 84.81 393 ASN A O 1
ATOM 3256 N N . PRO A 1 394 ? 8.421 -17.928 -13.053 1.00 84.69 394 PRO A N 1
ATOM 3257 C CA . PRO A 1 394 ? 7.242 -17.271 -12.499 1.00 84.69 394 PRO A CA 1
ATOM 3258 C C . PRO A 1 394 ? 5.967 -18.108 -12.696 1.00 84.69 394 PRO A C 1
ATOM 3260 O O . PRO A 1 394 ? 5.487 -18.293 -13.814 1.00 84.69 394 PRO A O 1
ATOM 3263 N N . LYS A 1 395 ? 5.364 -18.573 -11.597 1.00 78.38 395 LYS A N 1
ATOM 3264 C CA . LYS A 1 395 ? 4.052 -19.252 -11.587 1.00 78.38 395 LYS A CA 1
ATOM 3265 C C . LYS A 1 395 ? 2.941 -18.286 -11.173 1.00 78.38 395 LYS A C 1
ATOM 3267 O O . LYS A 1 395 ? 3.214 -17.307 -10.487 1.00 78.38 395 LYS A O 1
ATOM 3272 N N . LYS A 1 396 ? 1.688 -18.583 -11.537 1.00 63.84 396 LYS A N 1
ATOM 3273 C CA . LYS A 1 396 ? 0.514 -17.735 -11.241 1.00 63.84 396 LYS A CA 1
ATOM 3274 C C . LYS A 1 396 ? 0.411 -17.314 -9.766 1.00 63.84 396 LYS A C 1
ATOM 3276 O O . LYS A 1 396 ? -0.015 -16.206 -9.465 1.00 63.84 396 LYS A O 1
ATOM 3281 N N . GLU A 1 397 ? 0.812 -18.182 -8.843 1.00 53.81 397 GLU A N 1
ATOM 3282 C CA . GLU A 1 397 ? 0.713 -17.923 -7.409 1.00 53.81 397 GLU A CA 1
ATOM 3283 C C . GLU A 1 397 ? 2.005 -17.321 -6.851 1.00 53.81 397 GLU A C 1
ATOM 3285 O O . GLU A 1 397 ? 2.857 -18.014 -6.302 1.00 53.81 397 GLU A O 1
ATOM 3290 N N . TYR A 1 398 ? 2.119 -15.998 -6.922 1.00 52.69 398 TYR A N 1
ATOM 3291 C CA . TYR A 1 398 ? 2.804 -15.265 -5.860 1.00 52.69 398 TYR A CA 1
ATOM 3292 C C . TYR A 1 398 ? 1.738 -14.571 -5.014 1.00 52.69 398 TYR A C 1
ATOM 3294 O O . TYR A 1 398 ? 1.555 -13.377 -5.166 1.00 52.69 398 TYR A O 1
ATOM 3302 N N . ASN A 1 399 ? 0.967 -15.335 -4.221 1.00 43.50 399 ASN A N 1
ATOM 3303 C CA . ASN A 1 399 ? -0.025 -14.883 -3.221 1.00 43.50 399 ASN A CA 1
ATOM 3304 C C . ASN A 1 399 ? -0.400 -13.381 -3.280 1.00 43.50 399 ASN A C 1
ATOM 3306 O O . ASN A 1 399 ? -0.084 -12.623 -2.363 1.00 43.50 399 ASN A O 1
ATOM 3310 N N . VAL A 1 400 ? -1.066 -12.933 -4.351 1.00 41.81 400 VAL A N 1
ATOM 3311 C CA . VAL A 1 400 ? -1.553 -11.551 -4.445 1.00 41.81 400 VAL A CA 1
ATOM 3312 C C . VAL A 1 400 ? -2.987 -11.549 -3.932 1.00 41.81 400 VAL A C 1
ATOM 3314 O O . VAL A 1 400 ? -3.899 -12.021 -4.609 1.00 41.81 400 VAL A O 1
ATOM 3317 N N . LYS A 1 401 ? -3.194 -11.060 -2.707 1.00 39.62 401 LYS A N 1
ATOM 3318 C CA . LYS A 1 401 ? -4.536 -10.707 -2.234 1.00 39.62 401 LYS A CA 1
ATOM 3319 C C . LYS A 1 401 ? -4.910 -9.378 -2.889 1.00 39.62 401 LYS A C 1
ATOM 3321 O O . LYS A 1 401 ? -4.248 -8.375 -2.661 1.00 39.62 401 LYS A O 1
ATOM 3326 N N . TYR A 1 402 ? -5.944 -9.376 -3.722 1.00 39.47 402 TYR A N 1
ATOM 3327 C CA . TYR A 1 402 ? -6.495 -8.156 -4.308 1.00 39.47 402 TYR A CA 1
ATOM 3328 C C . TYR A 1 402 ? -7.607 -7.622 -3.395 1.00 39.47 402 TYR A C 1
ATOM 3330 O O . TYR A 1 402 ? -8.578 -8.328 -3.133 1.00 39.47 402 TYR A O 1
ATOM 3338 N N . PHE A 1 403 ? -7.468 -6.393 -2.885 1.00 38.12 403 PHE A N 1
ATOM 3339 C CA . PHE A 1 403 ? -8.342 -5.845 -1.827 1.00 38.12 403 PHE A CA 1
ATOM 3340 C C . PHE A 1 403 ? -9.536 -5.009 -2.308 1.00 38.12 403 PHE A C 1
ATOM 3342 O O . PHE A 1 403 ? -10.253 -4.423 -1.496 1.00 38.12 403 PHE A O 1
ATOM 3349 N N . TYR A 1 404 ? -9.797 -4.967 -3.614 1.00 33.22 404 TYR A N 1
ATOM 3350 C CA . TYR A 1 404 ? -10.845 -4.120 -4.183 1.00 33.22 404 TYR A CA 1
ATOM 3351 C C . TYR A 1 404 ? -11.849 -4.939 -5.000 1.00 33.22 404 TYR A C 1
ATOM 3353 O O . TYR A 1 404 ? -11.662 -5.122 -6.203 1.00 33.22 404 TYR A O 1
ATOM 3361 N N . GLU A 1 405 ? -12.924 -5.379 -4.339 1.00 30.27 405 GLU A N 1
ATOM 3362 C CA . GLU A 1 405 ? -14.185 -5.799 -4.976 1.00 30.27 405 GLU A CA 1
ATOM 3363 C C . GLU A 1 405 ? -15.266 -4.713 -4.898 1.00 30.27 405 GLU A C 1
ATOM 3365 O O . GLU A 1 405 ? -15.469 -4.125 -3.804 1.00 30.27 405 GLU A O 1
#